Protein 3TPM (pdb70)

Structure (mmCIF, N/CA/C/O backbone):
data_3TPM
#
_entry.id   3TPM
#
_cell.length_a   78.658
_cell.length_b   90.116
_cell.length_c   98.853
_cell.angle_alpha   90.000
_cell.angle_beta   90.000
_cell.angle_gamma   90.000
#
_symmetry.space_group_name_H-M   'P 21 21 21'
#
loop_
_entity.id
_entity.type
_entity.pdbx_description
1 polymer 'Importin subunit alpha-2'
2 polymer MAL
3 water water
#
loop_
_atom_site.group_PDB
_atom_site.id
_atom_site.type_symbol
_atom_site.label_atom_id
_atom_site.label_alt_id
_atom_site.label_comp_id
_atom_site.label_asym_id
_atom_site.label_entity_id
_atom_site.label_seq_id
_atom_site.pdbx_PDB_ins_code
_atom_site.Cartn_x
_atom_site.Cartn_y
_atom_site.Cartn_z
_atom_site.occupancy
_atom_site.B_iso_or_equiv
_atom_site.auth_seq_id
_atom_site.auth_comp_id
_atom_site.auth_asym_id
_atom_site.auth_atom_id
_atom_site.pdbx_PDB_model_num
ATOM 1 N N . ASN A 1 1 ? 3.405 60.166 -12.147 1.00 70.03 75 ASN A N 1
ATOM 2 C CA . ASN A 1 1 ? 3.695 61.540 -11.727 1.00 65.32 75 ASN A CA 1
ATOM 3 C C . ASN A 1 1 ? 2.430 62.388 -11.744 1.00 60.77 75 ASN A C 1
ATOM 4 O O . ASN A 1 1 ? 2.387 63.373 -11.063 1.00 64.65 75 ASN A O 1
ATOM 9 N N . TRP A 1 2 ? 1.385 62.003 -12.483 1.00 53.69 76 TRP A N 1
ATOM 10 C CA . TRP A 1 2 ? 0.174 62.846 -12.568 1.00 49.90 76 TRP A CA 1
ATOM 11 C C . TRP A 1 2 ? -0.596 62.710 -11.300 1.00 51.82 76 TRP A C 1
ATOM 12 O O . TRP A 1 2 ? -0.530 61.661 -10.657 1.00 48.93 76 TRP A O 1
ATOM 23 N N . SER A 1 3 ? -1.375 63.724 -10.939 1.00 50.84 77 SER A N 1
ATOM 24 C CA . SER A 1 3 ? -2.341 63.564 -9.846 1.00 50.76 77 SER A CA 1
ATOM 25 C C . SER A 1 3 ? -3.574 62.738 -10.355 1.00 48.93 77 SER A C 1
ATOM 26 O O . SER A 1 3 ? -3.843 62.649 -11.546 1.00 47.06 77 SER A O 1
ATOM 29 N N . VAL A 1 4 ? -4.360 62.178 -9.441 1.00 51.01 78 VAL A N 1
ATOM 30 C CA . VAL A 1 4 ? -5.528 61.370 -9.797 1.00 43.73 78 VAL A CA 1
ATOM 31 C C . VAL A 1 4 ? -6.568 62.252 -10.495 1.00 41.88 78 VAL A C 1
ATOM 32 O O . VAL A 1 4 ? -7.259 61.834 -11.429 1.00 40.74 78 VAL A O 1
ATOM 36 N N . GLU A 1 5 ? -6.707 63.474 -10.015 1.00 45.28 79 GLU A N 1
ATOM 37 C CA . GLU A 1 5 ? -7.588 64.413 -10.649 1.00 46.82 79 GLU A CA 1
ATOM 38 C C . GLU A 1 5 ? -7.247 64.670 -12.115 1.00 46.10 79 GLU A C 1
ATOM 39 O O . GLU A 1 5 ? -8.116 64.734 -12.969 1.00 46.23 79 GLU A O 1
ATOM 45 N N . ASP A 1 6 ? -5.974 64.754 -12.449 1.00 46.41 80 ASP A N 1
ATOM 46 C CA . ASP A 1 6 ? -5.630 64.945 -13.847 1.00 42.69 80 ASP A CA 1
ATOM 47 C C . ASP A 1 6 ? -5.910 63.728 -14.686 1.00 42.63 80 ASP A C 1
ATOM 48 O O . ASP A 1 6 ? -6.364 63.830 -15.842 1.00 41.29 80 ASP A O 1
ATOM 53 N N . ILE A 1 7 ? -5.657 62.555 -14.109 1.00 42.06 81 ILE A N 1
ATOM 54 C CA . ILE A 1 7 ? -5.904 61.293 -14.804 1.00 37.19 81 ILE A CA 1
ATOM 55 C C . ILE A 1 7 ? -7.397 61.206 -15.052 1.00 37.63 81 ILE A C 1
ATOM 56 O O . ILE A 1 7 ? -7.793 60.795 -16.122 1.00 35.38 81 ILE A O 1
ATOM 61 N N . VAL A 1 8 ? -8.223 61.615 -14.073 1.00 38.13 82 VAL A N 1
ATOM 62 C CA . VAL A 1 8 ? -9.691 61.619 -14.277 1.00 39.61 82 VAL A CA 1
ATOM 63 C C . VAL A 1 8 ? -10.121 62.568 -15.417 1.00 42.43 82 VAL A C 1
ATOM 64 O O . VAL A 1 8 ? -10.940 62.199 -16.292 1.00 40.76 82 VAL A O 1
ATOM 68 N N . LYS A 1 9 ? -9.604 63.801 -15.390 1.00 40.62 83 LYS A N 1
ATOM 69 C CA . LYS A 1 9 ? -9.793 64.785 -16.500 1.00 42.09 83 LYS A CA 1
ATOM 70 C C . LYS A 1 9 ? -9.450 64.181 -17.863 1.00 36.42 83 LYS A C 1
ATOM 71 O O . LYS A 1 9 ? -10.253 64.211 -18.754 1.00 40.23 83 LYS A O 1
ATOM 77 N N . GLY A 1 10 ? -8.263 63.603 -17.993 1.00 35.17 84 GLY A N 1
ATOM 78 C CA . GLY A 1 10 ? -7.836 62.882 -19.197 1.00 37.50 84 GLY A CA 1
ATOM 79 C C . GLY A 1 10 ? -8.769 61.748 -19.626 1.00 40.63 84 GLY A C 1
ATOM 80 O O . GLY A 1 10 ? -9.180 61.660 -20.802 1.00 36.81 84 GLY A O 1
ATOM 81 N N . ILE A 1 11 ? -9.141 60.899 -18.676 1.00 38.37 85 ILE A N 1
ATOM 82 C CA . ILE A 1 11 ? -9.953 59.726 -18.994 1.00 39.58 85 ILE A CA 1
ATOM 83 C C . ILE A 1 11 ? -11.385 60.123 -19.389 1.00 41.57 85 ILE A C 1
ATOM 84 O O . ILE A 1 11 ? -12.004 59.483 -20.233 1.00 42.81 85 ILE A O 1
ATOM 89 N N . ASN A 1 12 ? -11.902 61.207 -18.817 1.00 41.92 86 ASN A N 1
ATOM 90 C CA . ASN A 1 12 ? -13.248 61.612 -19.148 1.00 44.62 86 ASN A CA 1
ATOM 91 C C . ASN A 1 12 ? -13.265 62.525 -20.337 1.00 45.52 86 ASN A C 1
ATOM 92 O O . ASN A 1 12 ? -14.307 63.010 -20.688 1.00 48.40 86 ASN A O 1
ATOM 97 N N . SER A 1 13 ? -12.103 62.839 -20.912 1.00 40.43 87 SER A N 1
ATOM 98 C CA . SER A 1 13 ? -12.104 63.701 -22.054 1.00 39.96 87 SER A CA 1
ATOM 99 C C . SER A 1 13 ? -12.750 62.947 -23.208 1.00 42.36 87 SER A C 1
ATOM 100 O O . SER A 1 13 ? -12.868 61.707 -23.247 1.00 39.88 87 SER A O 1
ATOM 103 N N . ASN A 1 14 ? -13.132 63.623 -24.239 1.00 43.63 88 ASN A N 1
ATOM 104 C CA . ASN A 1 14 ? -13.704 62.697 -25.196 1.00 52.57 88 ASN A CA 1
ATOM 105 C C . ASN A 1 14 ? -12.677 62.145 -26.230 1.00 43.92 88 ASN A C 1
ATOM 106 O O . ASN A 1 14 ? -13.020 61.924 -27.360 1.00 45.83 88 ASN A O 1
ATOM 111 N N . ASN A 1 15 ? -11.436 61.909 -25.841 1.00 38.03 89 ASN A N 1
ATOM 112 C CA . ASN A 1 15 ? -10.384 61.939 -26.885 1.00 35.68 89 ASN A CA 1
ATOM 113 C C . ASN A 1 15 ? -9.543 60.750 -26.598 1.00 32.50 89 ASN A C 1
ATOM 114 O O . ASN A 1 15 ? -8.877 60.642 -25.555 1.00 33.65 89 ASN A O 1
ATOM 119 N N . LEU A 1 16 ? -9.583 59.805 -27.514 1.00 35.15 90 LEU A N 1
ATOM 120 C CA . LEU A 1 16 ? -8.971 58.516 -27.243 1.00 37.17 90 LEU A CA 1
ATOM 121 C C . LEU A 1 16 ? -7.490 58.637 -26.900 1.00 36.50 90 LEU A C 1
ATOM 122 O O . LEU A 1 16 ? -6.987 57.985 -25.953 1.00 33.40 90 LEU A O 1
ATOM 127 N N . GLU A 1 17 ? -6.798 59.543 -27.585 1.00 34.13 91 GLU A N 1
ATOM 128 C CA . GLU A 1 17 ? -5.362 59.709 -27.326 1.00 34.33 91 GLU A CA 1
ATOM 129 C C . GLU A 1 17 ? -5.185 60.392 -25.983 1.00 31.16 91 GLU A C 1
ATOM 130 O O . GLU A 1 17 ? -4.286 60.054 -25.252 1.00 32.20 91 GLU A O 1
ATOM 136 N N . SER A 1 18 ? -5.978 61.431 -25.666 1.00 30.19 92 SER A N 1
ATOM 137 C CA . SER A 1 18 ? -5.932 61.968 -24.281 1.00 31.03 92 SER A CA 1
ATOM 138 C C . SER A 1 18 ? -6.252 60.833 -23.220 1.00 32.61 92 SER A C 1
ATOM 139 O O . SER A 1 18 ? -5.644 60.809 -22.156 1.00 31.91 92 SER A O 1
ATOM 142 N N . GLN A 1 19 ? -7.235 59.973 -23.501 1.00 31.81 93 GLN A N 1
ATOM 143 C CA . GLN A 1 19 ? -7.578 58.866 -22.602 1.00 34.08 93 GLN A CA 1
ATOM 144 C C . GLN A 1 19 ? -6.399 57.891 -22.493 1.00 35.95 93 GLN A C 1
ATOM 145 O O . GLN A 1 19 ? -6.069 57.409 -21.390 1.00 32.32 93 GLN A O 1
ATOM 151 N N . LEU A 1 20 ? -5.729 57.668 -23.621 1.00 32.68 94 LEU A N 1
ATOM 152 C CA . LEU A 1 20 ? -4.540 56.837 -23.608 1.00 34.30 94 LEU A CA 1
ATOM 153 C C . LEU A 1 20 ? -3.442 57.396 -22.705 1.00 35.98 94 LEU A C 1
ATOM 154 O O . LEU A 1 20 ? -2.914 56.634 -21.839 1.00 37.34 94 LEU A O 1
ATOM 159 N N . GLN A 1 21 ? -3.059 58.662 -22.871 1.00 34.51 95 GLN A N 1
ATOM 160 C CA . GLN A 1 21 ? -1.999 59.196 -21.948 1.00 36.86 95 GLN A CA 1
ATOM 161 C C . GLN A 1 21 ? -2.377 59.181 -20.532 1.00 34.46 95 GLN A C 1
ATOM 162 O O . GLN A 1 21 ? -1.499 59.049 -19.683 1.00 35.68 95 GLN A O 1
ATOM 168 N N . ALA A 1 22 ? -3.650 59.485 -20.260 1.00 32.48 96 ALA A N 1
ATOM 169 C CA . ALA A 1 22 ? -4.101 59.473 -18.880 1.00 32.59 96 ALA A CA 1
ATOM 170 C C . ALA A 1 22 ? -4.077 58.013 -18.295 1.00 32.48 96 ALA A C 1
ATOM 171 O O . ALA A 1 22 ? -3.768 57.829 -17.123 1.00 34.89 96 ALA A O 1
ATOM 173 N N . THR A 1 23 ? -4.411 57.019 -19.110 1.00 33.77 97 THR A N 1
ATOM 174 C CA . THR A 1 23 ? -4.422 55.624 -18.688 1.00 34.83 97 THR A CA 1
ATOM 175 C C . THR A 1 23 ? -2.966 55.149 -18.442 1.00 35.50 97 THR A C 1
ATOM 176 O O . THR A 1 23 ? -2.633 54.555 -17.395 1.00 38.36 97 THR A O 1
ATOM 180 N N . GLN A 1 24 ? -2.066 55.534 -19.330 1.00 32.76 98 GLN A N 1
ATOM 181 C CA . GLN A 1 24 ? -0.697 55.278 -19.089 1.00 34.53 98 GLN A CA 1
ATOM 182 C C . GLN A 1 24 ? -0.213 55.905 -17.803 1.00 37.15 98 GLN A C 1
ATOM 183 O O . GLN A 1 24 ? 0.618 55.288 -17.102 1.00 36.28 98 GLN A O 1
ATOM 189 N N . ALA A 1 25 ? -0.608 57.162 -17.565 1.00 34.88 99 ALA A N 1
ATOM 190 C CA . ALA A 1 25 ? -0.222 57.807 -16.355 1.00 38.89 99 ALA A CA 1
ATOM 191 C C . ALA A 1 25 ? -0.795 57.094 -15.099 1.00 37.70 99 ALA A C 1
ATOM 192 O O . ALA A 1 25 ? -0.132 57.075 -14.028 1.00 36.67 99 ALA A O 1
ATOM 194 N N . ALA A 1 26 ? -2.012 56.569 -15.212 1.00 34.41 100 ALA A N 1
ATOM 195 C CA . ALA A 1 26 ? -2.548 55.747 -14.108 1.00 35.57 100 ALA A CA 1
ATOM 196 C C . ALA A 1 26 ? -1.694 54.484 -13.894 1.00 35.13 100 ALA A C 1
ATOM 197 O O . ALA A 1 26 ? -1.389 54.126 -12.750 1.00 37.41 100 ALA A O 1
ATOM 199 N N . ARG A 1 27 ? -1.252 53.878 -15.004 1.00 33.16 101 ARG A N 1
ATOM 200 C CA . ARG A 1 27 ? -0.463 52.691 -14.959 1.00 35.41 101 ARG A CA 1
ATOM 201 C C . ARG A 1 27 ? 0.818 52.979 -14.195 1.00 37.62 101 ARG A C 1
ATOM 202 O O . ARG A 1 27 ? 1.277 52.176 -13.372 1.00 39.01 101 ARG A O 1
ATOM 210 N N . LYS A 1 28 ? 1.423 54.125 -14.472 1.00 41.73 102 LYS A N 1
ATOM 211 C CA . LYS A 1 28 ? 2.692 54.449 -13.805 1.00 42.03 102 LYS A CA 1
ATOM 212 C C . LYS A 1 28 ? 2.492 54.694 -12.359 1.00 40.28 102 LYS A C 1
ATOM 213 O O . LYS A 1 28 ? 3.308 54.246 -11.556 1.00 44.71 102 LYS A O 1
ATOM 219 N N . LEU A 1 29 ? 1.457 55.456 -12.004 1.00 38.86 103 LEU A N 1
ATOM 220 C CA . LEU A 1 29 ? 1.118 55.618 -10.555 1.00 44.01 103 LEU A CA 1
ATOM 221 C C . LEU A 1 29 ? 0.983 54.279 -9.792 1.00 45.55 103 LEU A C 1
ATOM 222 O O . LEU A 1 29 ? 1.479 54.117 -8.627 1.00 43.98 103 LEU A O 1
ATOM 227 N N . LEU A 1 30 ? 0.265 53.344 -10.455 1.00 41.44 104 LEU A N 1
ATOM 228 C CA . LEU A 1 30 ? -0.123 52.055 -9.848 1.00 44.38 104 LEU A CA 1
ATOM 229 C C . LEU A 1 30 ? 1.054 51.097 -9.916 1.00 46.95 104 LEU A C 1
ATOM 230 O O . LEU A 1 30 ? 1.049 50.088 -9.279 1.00 45.79 104 LEU A O 1
ATOM 235 N N . SER A 1 31 ? 2.055 51.428 -10.731 1.00 48.14 105 SER A N 1
ATOM 236 C CA . SER A 1 31 ? 3.302 50.653 -10.836 1.00 51.32 105 SER A CA 1
ATOM 237 C C . SER A 1 31 ? 4.471 50.949 -9.884 1.00 59.61 105 SER A C 1
ATOM 238 O O . SER A 1 31 ? 5.601 50.489 -10.148 1.00 56.88 105 SER A O 1
ATOM 241 N N . ARG A 1 32 ? 4.224 51.696 -8.806 1.00 66.76 106 ARG A N 1
ATOM 242 C CA . ARG A 1 32 ? 5.275 52.075 -7.844 1.00 76.03 106 ARG A CA 1
ATOM 243 C C . ARG A 1 32 ? 5.113 51.315 -6.467 1.00 83.96 106 ARG A C 1
ATOM 244 O O . ARG A 1 32 ? 3.991 50.979 -6.058 1.00 78.67 106 ARG A O 1
ATOM 252 N N . GLU A 1 33 ? 6.217 51.026 -5.773 1.00 91.18 107 GLU A N 1
ATOM 253 C CA . GLU A 1 33 ? 6.193 50.068 -4.630 1.00 99.25 107 GLU A CA 1
ATOM 254 C C . GLU A 1 33 ? 5.456 50.635 -3.448 1.00 99.53 107 GLU A C 1
ATOM 255 O O . GLU A 1 33 ? 4.547 49.998 -2.904 1.00 95.01 107 GLU A O 1
ATOM 261 N N . LYS A 1 34 ? 5.882 51.838 -3.064 1.00 89.16 108 LYS A N 1
ATOM 262 C CA . LYS A 1 34 ? 5.407 52.482 -1.862 1.00 90.09 108 LYS A CA 1
ATOM 263 C C . LYS A 1 34 ? 3.987 52.997 -2.080 1.00 86.55 108 LYS A C 1
ATOM 264 O O . LYS A 1 34 ? 3.766 54.059 -2.693 1.00 86.54 108 LYS A O 1
ATOM 270 N N . GLN A 1 35 ? 3.058 52.168 -1.576 1.00 86.67 109 GLN A N 1
ATOM 271 C CA . GLN A 1 35 ? 1.590 52.282 -1.656 1.00 77.38 109 GLN A CA 1
ATOM 272 C C . GLN A 1 35 ? 1.107 53.067 -2.814 1.00 66.06 109 GLN A C 1
ATOM 273 O O . GLN A 1 35 ? 0.793 54.268 -2.707 1.00 67.64 109 GLN A O 1
ATOM 279 N N . PRO A 1 36 ? 1.039 52.384 -3.937 1.00 59.54 110 PRO A N 1
ATOM 280 C CA . PRO A 1 36 ? 0.281 52.913 -5.054 1.00 53.37 110 PRO A CA 1
ATOM 281 C C . PRO A 1 36 ? -1.118 53.290 -4.532 1.00 52.10 110 PRO A C 1
ATOM 282 O O . PRO A 1 36 ? -1.694 52.557 -3.737 1.00 54.87 110 PRO A O 1
ATOM 286 N N . PRO A 1 37 ? -1.684 54.411 -4.989 1.00 52.71 111 PRO A N 1
ATOM 287 C CA . PRO A 1 37 ? -2.970 54.844 -4.445 1.00 51.05 111 PRO A CA 1
ATOM 288 C C . PRO A 1 37 ? -4.163 54.126 -5.116 1.00 50.02 111 PRO A C 1
ATOM 289 O O . PRO A 1 37 ? -5.068 54.768 -5.711 1.00 47.81 111 PRO A O 1
ATOM 293 N N . ILE A 1 38 ? -4.198 52.811 -4.957 1.00 45.45 112 ILE A N 1
ATOM 294 C CA . ILE A 1 38 ? -5.312 52.014 -5.461 1.00 42.88 112 ILE A CA 1
ATOM 295 C C . ILE A 1 38 ? -6.705 52.518 -5.020 1.00 43.51 112 ILE A C 1
ATOM 296 O O . ILE A 1 38 ? -7.607 52.654 -5.852 1.00 40.79 112 ILE A O 1
ATOM 301 N N . ASP A 1 39 ? -6.890 52.797 -3.732 1.00 46.29 113 ASP A N 1
ATOM 302 C CA . ASP A 1 39 ? -8.213 53.179 -3.255 1.00 46.74 113 ASP A CA 1
ATOM 303 C C . ASP A 1 39 ? -8.631 54.507 -3.867 1.00 47.09 113 ASP A C 1
ATOM 304 O O . ASP A 1 39 ? -9.770 54.670 -4.298 1.00 46.91 113 ASP A O 1
ATOM 309 N N . ASN A 1 40 ? -7.696 55.440 -3.928 1.00 45.00 114 ASN A N 1
ATOM 310 C CA . ASN A 1 40 ? -7.951 56.711 -4.676 1.00 48.36 114 ASN A CA 1
ATOM 311 C C . ASN A 1 40 ? -8.473 56.531 -6.145 1.00 45.10 114 ASN A C 1
ATOM 312 O O . ASN A 1 40 ? -9.501 57.131 -6.539 1.00 47.10 114 ASN A O 1
ATOM 317 N N . ILE A 1 41 ? -7.808 55.651 -6.893 1.00 40.48 115 ILE A N 1
ATOM 318 C CA . ILE A 1 41 ? -8.197 55.257 -8.235 1.00 38.04 115 ILE A CA 1
ATOM 319 C C . ILE A 1 41 ? -9.588 54.666 -8.315 1.00 37.17 115 ILE A C 1
ATOM 320 O O . ILE A 1 41 ? -10.375 55.024 -9.208 1.00 36.32 115 ILE A O 1
ATOM 325 N N . ILE A 1 42 ? -9.869 53.716 -7.410 1.00 36.04 116 ILE A N 1
ATOM 326 C CA . ILE A 1 42 ? -11.135 53.038 -7.353 1.00 34.17 116 ILE A CA 1
ATOM 327 C C . ILE A 1 42 ? -12.168 54.075 -7.030 1.00 39.41 116 ILE A C 1
ATOM 328 O O . ILE A 1 42 ? -13.235 54.136 -7.703 1.00 38.06 116 ILE A O 1
ATOM 333 N N . ARG A 1 43 ? -11.849 54.933 -6.055 1.00 40.49 117 ARG A N 1
ATOM 334 C CA . ARG A 1 43 ? -12.840 55.914 -5.611 1.00 48.49 117 ARG A CA 1
ATOM 335 C C . ARG A 1 43 ? -13.153 56.992 -6.670 1.00 50.58 117 ARG A C 1
ATOM 336 O O . ARG A 1 43 ? -14.247 57.506 -6.694 1.00 48.77 117 ARG A O 1
ATOM 344 N N . ALA A 1 44 ? -12.212 57.284 -7.572 1.00 45.60 118 ALA A N 1
ATOM 345 C CA . ALA A 1 44 ? -12.506 58.231 -8.663 1.00 44.41 118 ALA A CA 1
ATOM 346 C C . ALA A 1 44 ? -13.394 57.572 -9.728 1.00 42.86 118 ALA A C 1
ATOM 347 O O . ALA A 1 44 ? -13.674 58.191 -10.712 1.00 46.63 118 ALA A O 1
ATOM 349 N N . GLY A 1 45 ? -13.778 56.311 -9.576 1.00 36.65 119 GLY A N 1
ATOM 350 C CA . GLY A 1 45 ? -14.680 55.711 -10.544 1.00 37.53 119 GLY A CA 1
ATOM 351 C C . GLY A 1 45 ? -13.907 55.213 -11.789 1.00 37.91 119 GLY A C 1
ATOM 352 O O . GLY A 1 45 ? -14.494 54.993 -12.827 1.00 39.50 119 GLY A O 1
ATOM 353 N N . LEU A 1 46 ? -12.604 54.997 -11.709 1.00 38.29 120 LEU A N 1
ATOM 354 C CA . LEU A 1 46 ? -11.851 54.701 -12.959 1.00 35.28 120 LEU A CA 1
ATOM 355 C C . LEU A 1 46 ? -11.983 53.256 -13.516 1.00 42.62 120 LEU A C 1
ATOM 356 O O . LEU A 1 46 ? -11.702 52.983 -14.729 1.00 35.00 120 LEU A O 1
ATOM 361 N N . ILE A 1 47 ? -12.375 52.298 -12.652 1.00 36.05 121 ILE A N 1
ATOM 362 C CA . ILE A 1 47 ? -12.348 50.899 -13.091 1.00 34.70 121 ILE A CA 1
ATOM 363 C C . ILE A 1 47 ? -13.248 50.622 -14.309 1.00 34.65 121 ILE A C 1
ATOM 364 O O . ILE A 1 47 ? -12.802 49.984 -15.246 1.00 33.61 121 ILE A O 1
ATOM 369 N N . PRO A 1 48 ? -14.505 51.110 -14.309 1.00 36.43 122 PRO A N 1
ATOM 370 C CA . PRO A 1 48 ? -15.369 50.906 -15.486 1.00 38.48 122 PRO A CA 1
ATOM 371 C C . PRO A 1 48 ? -14.755 51.495 -16.771 1.00 36.20 122 PRO A C 1
ATOM 372 O O . PRO A 1 48 ? -14.845 50.874 -17.812 1.00 37.83 122 PRO A O 1
ATOM 376 N N . LYS A 1 49 ? -14.066 52.631 -16.714 1.00 34.42 123 LYS A N 1
ATOM 377 C CA . LYS A 1 49 ? -13.427 53.161 -17.918 1.00 32.66 123 LYS A CA 1
ATOM 378 C C . LYS A 1 49 ? -12.268 52.245 -18.337 1.00 31.13 123 LYS A C 1
ATOM 379 O O . LYS A 1 49 ? -12.141 51.876 -19.553 1.00 28.71 123 LYS A O 1
ATOM 385 N N . PHE A 1 50 ? -11.423 51.818 -17.369 1.00 30.34 124 PHE A N 1
ATOM 386 C CA . PHE A 1 50 ? -10.357 50.858 -17.753 1.00 28.96 124 PHE A CA 1
ATOM 387 C C . PHE A 1 50 ? -10.941 49.630 -18.413 1.00 31.63 124 PHE A C 1
ATOM 388 O O . PHE A 1 50 ? -10.449 49.157 -19.459 1.00 31.63 124 PHE A O 1
ATOM 396 N N . VAL A 1 51 ? -11.985 49.074 -17.798 1.00 29.76 125 VAL A N 1
ATOM 397 C CA . VAL A 1 51 ? -12.575 47.889 -18.384 1.00 28.86 125 VAL A CA 1
ATOM 398 C C . VAL A 1 51 ? -13.058 48.154 -19.806 1.00 31.09 125 VAL A C 1
ATOM 399 O O . VAL A 1 51 ? -12.804 47.294 -20.691 1.00 33.14 125 VAL A O 1
ATOM 403 N N . SER A 1 52 ? -13.708 49.305 -20.089 1.00 29.85 126 SER A N 1
ATOM 404 C CA . SER A 1 52 ? -14.179 49.472 -21.466 1.00 34.09 126 SER A CA 1
ATOM 405 C C . SER A 1 52 ? -12.951 49.683 -22.399 1.00 35.10 126 SER A C 1
ATOM 406 O O . SER A 1 52 ? -12.941 49.243 -23.538 1.00 38.05 126 SER A O 1
ATOM 409 N N . PHE A 1 53 ? -11.860 50.193 -21.885 1.00 34.02 127 PHE A N 1
ATOM 410 C CA . PHE A 1 53 ? -10.650 50.295 -22.743 1.00 34.35 127 PHE A CA 1
ATOM 411 C C . PHE A 1 53 ? -10.032 48.954 -23.158 1.00 34.83 127 PHE A C 1
ATOM 412 O O . PHE A 1 53 ? -9.365 48.904 -24.182 1.00 32.85 127 PHE A O 1
ATOM 420 N N . LEU A 1 54 ? -10.234 47.907 -22.334 1.00 32.90 128 LEU A N 1
ATOM 421 C CA . LEU A 1 54 ? -9.826 46.531 -22.633 1.00 33.82 128 LEU A CA 1
ATOM 422 C C . LEU A 1 54 ? -10.381 46.073 -23.968 1.00 33.84 128 LEU A C 1
ATOM 423 O O . LEU A 1 54 ? -9.727 45.304 -24.684 1.00 36.01 128 LEU A O 1
ATOM 428 N N . GLY A 1 55 ? -11.543 46.601 -24.349 1.00 36.95 129 GLY A N 1
ATOM 429 C CA . GLY A 1 55 ? -12.191 46.211 -25.605 1.00 39.24 129 GLY A CA 1
ATOM 430 C C . GLY A 1 55 ? -11.848 47.069 -26.794 1.00 43.92 129 GLY A C 1
ATOM 431 O O . GLY A 1 55 ? -12.435 46.910 -27.836 1.00 45.23 129 GLY A O 1
ATOM 432 N N . LYS A 1 56 ? -10.864 47.946 -26.686 1.00 40.65 130 LYS A N 1
ATOM 433 C CA . LYS A 1 56 ? -10.566 48.851 -27.822 1.00 40.28 130 LYS A CA 1
ATOM 434 C C . LYS A 1 56 ? -9.553 48.267 -28.772 1.00 41.87 130 LYS A C 1
ATOM 435 O O . LYS A 1 56 ? -8.399 48.610 -28.731 1.00 41.16 130 LYS A O 1
ATOM 441 N N . THR A 1 57 ? -10.017 47.413 -29.664 1.00 46.36 131 THR A N 1
ATOM 442 C CA . THR A 1 57 ? -9.137 46.606 -30.518 1.00 53.76 131 THR A CA 1
ATOM 443 C C . THR A 1 57 ? -8.313 47.445 -31.448 1.00 54.74 131 THR A C 1
ATOM 444 O O . THR A 1 57 ? -7.208 47.044 -31.833 1.00 48.11 131 THR A O 1
ATOM 448 N N . ASP A 1 58 ? -8.860 48.622 -31.768 1.00 54.86 132 ASP A N 1
ATOM 449 C CA . ASP A 1 58 ? -8.211 49.574 -32.605 1.00 56.91 132 ASP A CA 1
ATOM 450 C C . ASP A 1 58 ? -7.146 50.359 -31.908 1.00 55.67 132 ASP A C 1
ATOM 451 O O . ASP A 1 58 ? -6.431 51.093 -32.580 1.00 52.27 132 ASP A O 1
ATOM 456 N N . CYS A 1 59 ? -7.043 50.256 -30.584 1.00 46.45 133 CYS A N 1
ATOM 457 C CA . CYS A 1 59 ? -6.012 51.031 -29.903 1.00 43.33 133 CYS A CA 1
ATOM 458 C C . CYS A 1 59 ? -5.348 50.055 -28.914 1.00 43.93 133 CYS A C 1
ATOM 459 O O . CYS A 1 59 ? -5.617 50.107 -27.683 1.00 37.82 133 CYS A O 1
ATOM 462 N N . SER A 1 60 ? -4.517 49.172 -29.475 1.00 41.15 134 SER A N 1
ATOM 463 C CA . SER A 1 60 ? -3.831 48.182 -28.682 1.00 40.07 134 SER A CA 1
ATOM 464 C C . SER A 1 60 ? -3.026 48.849 -27.531 1.00 36.71 134 SER A C 1
ATOM 465 O O . SER A 1 60 ? -3.017 48.323 -26.424 1.00 40.55 134 SER A O 1
ATOM 468 N N . PRO A 1 61 ? -2.402 50.040 -27.748 1.00 37.96 135 PRO A N 1
ATOM 469 C CA . PRO A 1 61 ? -1.745 50.571 -26.520 1.00 37.60 135 PRO A CA 1
ATOM 470 C C . PRO A 1 61 ? -2.710 50.864 -25.286 1.00 37.88 135 PRO A C 1
ATOM 471 O O . PRO A 1 61 ? -2.343 50.659 -24.129 1.00 35.54 135 PRO A O 1
ATOM 475 N N . ILE A 1 62 ? -3.913 51.364 -25.519 1.00 34.51 136 ILE A N 1
ATOM 476 C CA . ILE A 1 62 ? -4.775 51.603 -24.387 1.00 34.41 136 ILE A CA 1
ATOM 477 C C . ILE A 1 62 ? -5.302 50.250 -23.806 1.00 34.88 136 ILE A C 1
ATOM 478 O O . ILE A 1 62 ? -5.622 50.185 -22.610 1.00 33.40 136 ILE A O 1
ATOM 483 N N . GLN A 1 63 ? -5.389 49.180 -24.633 1.00 33.77 137 GLN A N 1
ATOM 484 C CA . GLN A 1 63 ? -5.706 47.838 -24.098 1.00 33.17 137 GLN A CA 1
ATOM 485 C C . GLN A 1 63 ? -4.613 47.406 -23.112 1.00 33.18 137 GLN A C 1
ATOM 486 O O . GLN A 1 63 ? -4.928 46.917 -22.006 1.00 32.14 137 GLN A O 1
ATOM 492 N N . PHE A 1 64 ? -3.363 47.627 -23.504 1.00 34.05 138 PHE A N 1
ATOM 493 C CA . PHE A 1 64 ? -2.213 47.187 -22.708 1.00 34.66 138 PHE A CA 1
ATOM 494 C C . PHE A 1 64 ? -2.169 47.999 -21.430 1.00 33.92 138 PHE A C 1
ATOM 495 O O . PHE A 1 64 ? -2.041 47.443 -20.364 1.00 36.66 138 PHE A O 1
ATOM 503 N N . GLU A 1 65 ? -2.288 49.331 -21.548 1.00 35.68 139 GLU A N 1
ATOM 504 C CA . GLU A 1 65 ? -2.124 50.214 -20.351 1.00 34.35 139 GLU A CA 1
ATOM 505 C C . GLU A 1 65 ? -3.251 49.969 -19.324 1.00 32.21 139 GLU A C 1
ATOM 506 O O . GLU A 1 65 ? -3.033 49.948 -18.066 1.00 32.57 139 GLU A O 1
ATOM 512 N N . SER A 1 66 ? -4.452 49.748 -19.842 1.00 29.94 140 SER A N 1
ATOM 513 C CA . SER A 1 66 ? -5.521 49.492 -18.939 1.00 31.23 140 SER A CA 1
ATOM 514 C C . SER A 1 66 ? -5.442 48.104 -18.346 1.00 30.90 140 SER A C 1
ATOM 515 O O . SER A 1 66 ? -5.790 47.968 -17.174 1.00 30.52 140 SER A O 1
ATOM 518 N N . ALA A 1 67 ? -5.018 47.094 -19.127 1.00 26.48 141 ALA A N 1
ATOM 519 C CA . ALA A 1 67 ? -4.770 45.729 -18.598 1.00 30.47 141 ALA A CA 1
ATOM 520 C C . ALA A 1 67 ? -3.799 45.766 -17.415 1.00 30.83 141 ALA A C 1
ATOM 521 O O . ALA A 1 67 ? -3.981 45.125 -16.353 1.00 30.68 141 ALA A O 1
ATOM 523 N N . TRP A 1 68 ? -2.737 46.517 -17.587 1.00 31.23 142 TRP A N 1
ATOM 524 C CA . TRP A 1 68 ? -1.734 46.641 -16.536 1.00 31.91 142 TRP A CA 1
ATOM 525 C C . TRP A 1 68 ? -2.259 47.389 -15.335 1.00 30.95 142 TRP A C 1
ATOM 526 O O . TRP A 1 68 ? -2.074 46.970 -14.163 1.00 32.94 142 TRP A O 1
ATOM 537 N N . ALA A 1 69 ? -2.964 48.489 -15.603 1.00 31.44 143 ALA A N 1
ATOM 538 C CA . ALA A 1 69 ? -3.504 49.273 -14.517 1.00 31.27 143 ALA A CA 1
ATOM 539 C C . ALA A 1 69 ? -4.422 48.327 -13.714 1.00 34.07 143 ALA A C 1
ATOM 540 O O . ALA A 1 69 ? -4.356 48.292 -12.462 1.00 29.59 143 ALA A O 1
ATOM 542 N N . LEU A 1 70 ? -5.285 47.581 -14.399 1.00 30.15 144 LEU A N 1
ATOM 543 C CA . LEU A 1 70 ? -6.238 46.748 -13.657 1.00 31.44 144 LEU A CA 1
ATOM 544 C C . LEU A 1 70 ? -5.572 45.564 -12.969 1.00 33.13 144 LEU A C 1
ATOM 545 O O . LEU A 1 70 ? -6.027 45.141 -11.932 1.00 29.81 144 LEU A O 1
ATOM 550 N N . THR A 1 71 ? -4.520 45.014 -13.573 1.00 28.68 145 THR A N 1
ATOM 551 C CA . THR A 1 71 ? -3.705 43.961 -12.974 1.00 29.18 145 THR A CA 1
ATOM 552 C C . THR A 1 71 ? -3.284 44.411 -11.622 1.00 29.21 145 THR A C 1
ATOM 553 O O . THR A 1 71 ? -3.440 43.636 -10.613 1.00 33.23 145 THR A O 1
ATOM 557 N N . ASN A 1 72 ? -2.793 45.645 -11.531 1.00 29.97 146 ASN A N 1
ATOM 558 C CA . ASN A 1 72 ? -2.263 46.107 -10.277 1.00 31.73 146 ASN A CA 1
ATOM 559 C C . ASN A 1 72 ? -3.332 46.397 -9.254 1.00 34.80 146 ASN A C 1
ATOM 560 O O . ASN A 1 72 ? -3.132 46.116 -8.072 1.00 36.20 146 ASN A O 1
ATOM 565 N N . ILE A 1 73 ? -4.473 46.895 -9.693 1.00 31.62 147 ILE A N 1
ATOM 566 C CA . ILE A 1 73 ? -5.603 47.064 -8.762 1.00 34.86 147 ILE A CA 1
ATOM 567 C C . ILE A 1 73 ? -6.021 45.670 -8.204 1.00 29.47 147 ILE A C 1
ATOM 568 O O . ILE A 1 73 ? -6.163 45.506 -7.000 1.00 32.59 147 ILE A O 1
ATOM 573 N N . ALA A 1 74 ? -6.099 44.679 -9.091 1.00 29.64 148 ALA A N 1
ATOM 574 C CA . ALA A 1 74 ? -6.550 43.322 -8.744 1.00 28.81 148 ALA A CA 1
ATOM 575 C C . ALA A 1 74 ? -5.507 42.595 -7.873 1.00 27.77 148 ALA A C 1
ATOM 576 O O . ALA A 1 74 ? -5.841 41.644 -7.209 1.00 32.34 148 ALA A O 1
ATOM 578 N N . SER A 1 75 ? -4.260 43.090 -7.833 1.00 29.83 149 SER A N 1
ATOM 579 C CA . SER A 1 75 ? -3.224 42.547 -6.972 1.00 30.53 149 SER A CA 1
ATOM 580 C C . SER A 1 75 ? -3.367 42.951 -5.513 1.00 34.64 149 SER A C 1
ATOM 581 O O . SER A 1 75 ? -2.553 42.530 -4.717 1.00 34.98 149 SER A O 1
ATOM 584 N N . GLY A 1 76 ? -4.349 43.799 -5.165 1.00 35.15 150 GLY A N 1
ATOM 585 C CA . GLY A 1 76 ? -4.402 44.395 -3.824 1.00 34.12 150 GLY A CA 1
ATOM 586 C C . GLY A 1 76 ? -5.215 43.527 -2.870 1.00 35.65 150 GLY A C 1
ATOM 587 O O . GLY A 1 76 ? -5.211 42.287 -3.002 1.00 36.53 150 GLY A O 1
ATOM 588 N N . THR A 1 77 ? -5.984 44.172 -1.980 1.00 37.84 151 THR A N 1
ATOM 589 C CA . THR A 1 77 ? -6.803 43.466 -0.999 1.00 37.56 151 THR A CA 1
ATOM 590 C C . THR A 1 77 ? -7.986 42.822 -1.745 1.00 35.55 151 THR A C 1
ATOM 591 O O . THR A 1 77 ? -8.251 43.116 -2.932 1.00 36.84 151 THR A O 1
ATOM 595 N N . SER A 1 78 ? -8.669 41.917 -1.080 1.00 34.37 152 SER A N 1
ATOM 596 C CA . SER A 1 78 ? -9.872 41.311 -1.602 1.00 34.65 152 SER A CA 1
ATOM 597 C C . SER A 1 78 ? -10.879 42.295 -2.082 1.00 34.43 152 SER A C 1
ATOM 598 O O . SER A 1 78 ? -11.494 42.053 -3.081 1.00 33.98 152 SER A O 1
ATOM 601 N N . GLU A 1 79 ? -11.093 43.357 -1.321 1.00 32.91 153 GLU A N 1
ATOM 602 C CA . GLU A 1 79 ? -12.026 44.374 -1.715 1.00 37.54 153 GLU A CA 1
ATOM 603 C C . GLU A 1 79 ? -11.558 45.042 -3.061 1.00 35.12 153 GLU A C 1
ATOM 604 O O . GLU A 1 79 ? -12.369 45.445 -3.911 1.00 32.98 153 GLU A O 1
ATOM 610 N N . GLN A 1 80 ? -10.249 45.171 -3.236 1.00 35.08 154 GLN A N 1
ATOM 611 C CA . GLN A 1 80 ? -9.735 45.813 -4.426 1.00 31.93 154 GLN A CA 1
ATOM 612 C C . GLN A 1 80 ? -9.889 44.860 -5.603 1.00 32.05 154 GLN A C 1
ATOM 613 O O . GLN A 1 80 ? -10.302 45.313 -6.686 1.00 30.67 154 GLN A O 1
ATOM 619 N N . THR A 1 81 ? -9.605 43.558 -5.420 1.00 32.03 155 THR A N 1
ATOM 620 C CA . THR A 1 81 ? -9.857 42.579 -6.521 1.00 29.96 155 THR A CA 1
ATOM 621 C C . THR A 1 81 ? -11.372 42.572 -6.829 1.00 32.95 155 THR A C 1
ATOM 622 O O . THR A 1 81 ? -11.747 42.555 -7.977 1.00 29.06 155 THR A O 1
ATOM 626 N N . LYS A 1 82 ? -12.229 42.648 -5.785 1.00 28.52 156 LYS A N 1
ATOM 627 C CA . LYS A 1 82 ? -13.656 42.591 -6.042 1.00 29.38 156 LYS A CA 1
ATOM 628 C C . LYS A 1 82 ? -14.110 43.795 -6.885 1.00 30.15 156 LYS A C 1
ATOM 629 O O . LYS A 1 82 ? -14.966 43.676 -7.819 1.00 30.15 156 LYS A O 1
ATOM 635 N N . ALA A 1 83 ? -13.501 44.967 -6.637 1.00 28.37 157 ALA A N 1
ATOM 636 C CA . ALA A 1 83 ? -13.880 46.173 -7.421 1.00 30.86 157 ALA A CA 1
ATOM 637 C C . ALA A 1 83 ? -13.556 45.904 -8.934 1.00 32.17 157 ALA A C 1
ATOM 638 O O . ALA A 1 83 ? -14.349 46.256 -9.803 1.00 32.53 157 ALA A O 1
ATOM 640 N N . VAL A 1 84 ? -12.447 45.214 -9.235 1.00 29.89 158 VAL A N 1
ATOM 641 C CA . VAL A 1 84 ? -12.116 44.874 -10.633 1.00 27.04 158 VAL A CA 1
ATOM 642 C C . VAL A 1 84 ? -13.120 43.878 -11.251 1.00 29.67 158 VAL A C 1
ATOM 643 O O . VAL A 1 84 ? -13.628 44.078 -12.375 1.00 29.11 158 VAL A O 1
ATOM 647 N N . VAL A 1 85 ? -13.466 42.832 -10.487 1.00 27.65 159 VAL A N 1
ATOM 648 C CA . VAL A 1 85 ? -14.431 41.829 -10.981 1.00 29.46 159 VAL A CA 1
ATOM 649 C C . VAL A 1 85 ? -15.784 42.565 -11.134 1.00 30.14 159 VAL A C 1
ATOM 650 O O . VAL A 1 85 ? -16.508 42.329 -12.069 1.00 29.75 159 VAL A O 1
ATOM 654 N N . ASP A 1 86 ? -16.127 43.413 -10.170 1.00 29.68 160 ASP A N 1
ATOM 655 C CA . ASP A 1 86 ? -17.438 44.042 -10.196 1.00 33.25 160 ASP A CA 1
ATOM 656 C C . ASP A 1 86 ? -17.540 44.965 -11.408 1.00 36.02 160 ASP A C 1
ATOM 657 O O . ASP A 1 86 ? -18.648 45.15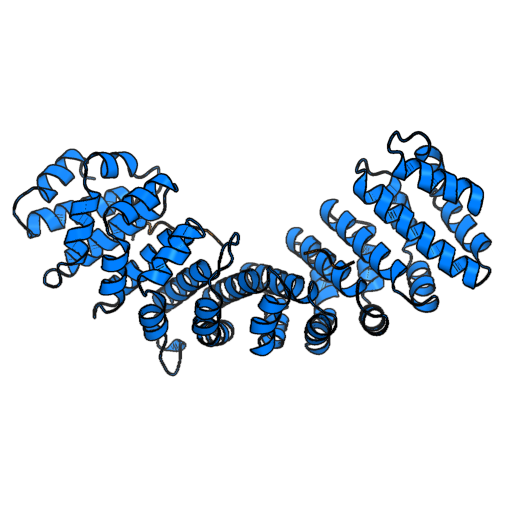3 -11.843 1.00 35.57 160 ASP A O 1
ATOM 662 N N . GLY A 1 87 ? -16.409 45.505 -11.920 1.00 33.32 161 GLY A N 1
ATOM 663 C CA . GLY A 1 87 ? -16.403 46.360 -13.108 1.00 34.85 161 GLY A CA 1
ATOM 664 C C . GLY A 1 87 ? -16.576 45.552 -14.374 1.00 35.51 161 GLY A C 1
ATOM 665 O O . GLY A 1 87 ? -16.551 46.128 -15.442 1.00 35.93 161 GLY A O 1
ATOM 666 N N . GLY A 1 88 ? -16.680 44.210 -14.302 1.00 29.24 162 GLY A N 1
ATOM 667 C CA . GLY A 1 88 ? -16.849 43.469 -15.589 1.00 31.80 162 GLY A CA 1
ATOM 668 C C . GLY A 1 88 ? -15.550 42.959 -16.191 1.00 27.62 162 GLY A C 1
ATOM 669 O O . GLY A 1 88 ? -15.537 42.427 -17.307 1.00 30.55 162 GLY A O 1
ATOM 670 N N . ALA A 1 89 ? -14.462 43.068 -15.439 1.00 27.60 163 ALA A N 1
ATOM 671 C CA . ALA A 1 89 ? -13.131 42.752 -15.994 1.00 27.27 163 ALA A CA 1
ATOM 672 C C . ALA A 1 89 ? -12.970 41.321 -16.465 1.00 28.36 163 ALA A C 1
ATOM 673 O O . ALA A 1 89 ? -12.143 41.043 -17.383 1.00 28.38 163 ALA A O 1
ATOM 675 N N . ILE A 1 90 ? -13.701 40.357 -15.857 1.00 26.62 164 ILE A N 1
ATOM 676 C CA . ILE A 1 90 ? -13.303 38.964 -16.125 1.00 27.12 164 ILE A CA 1
ATOM 677 C C . ILE A 1 90 ? -13.552 38.600 -17.639 1.00 28.63 164 ILE A C 1
ATOM 678 O O . ILE A 1 90 ? -12.656 38.061 -18.294 1.00 30.18 164 ILE A O 1
ATOM 683 N N . PRO A 1 91 ? -14.784 38.818 -18.184 1.00 28.15 165 PRO A N 1
ATOM 684 C CA . PRO A 1 91 ? -14.886 38.381 -19.609 1.00 28.02 165 PRO A CA 1
ATOM 685 C C . PRO A 1 91 ? -13.991 39.253 -20.512 1.00 30.68 165 PRO A C 1
ATOM 686 O O . PRO A 1 91 ? -13.529 38.792 -21.588 1.00 31.01 165 PRO A O 1
ATOM 690 N N . ALA A 1 92 ? -13.732 40.494 -20.097 1.00 30.49 166 ALA A N 1
ATOM 691 C CA . ALA A 1 92 ? -12.928 41.406 -20.945 1.00 30.67 166 ALA A CA 1
ATOM 692 C C . ALA A 1 92 ? -11.481 40.888 -21.028 1.00 30.41 166 ALA A C 1
ATOM 693 O O . ALA A 1 92 ? -10.879 40.837 -22.110 1.00 32.30 166 ALA A O 1
ATOM 695 N N . PHE A 1 93 ? -10.945 40.425 -19.923 1.00 28.49 167 PHE A N 1
ATOM 696 C CA . PHE A 1 93 ? -9.584 39.860 -19.962 1.00 30.04 167 PHE A CA 1
ATOM 697 C C . PHE A 1 93 ? -9.545 38.530 -20.703 1.00 30.16 167 PHE A C 1
ATOM 698 O O . PHE A 1 93 ? -8.559 38.218 -21.366 1.00 30.90 167 PHE A O 1
ATOM 706 N N . ILE A 1 94 ? -10.576 37.698 -20.516 1.00 30.27 168 ILE A N 1
ATOM 707 C CA . ILE A 1 94 ? -10.624 36.411 -21.235 1.00 29.23 168 ILE A CA 1
ATOM 708 C C . ILE A 1 94 ? -10.633 36.682 -22.739 1.00 30.85 168 ILE A C 1
ATOM 709 O O . ILE A 1 94 ? -9.913 35.969 -23.494 1.00 30.30 168 ILE A O 1
ATOM 714 N N . SER A 1 95 ? -11.350 37.702 -23.205 1.00 32.62 169 SER A N 1
ATOM 715 C CA . SER A 1 95 ? -11.299 38.049 -24.675 1.00 30.41 169 SER A CA 1
ATOM 716 C C . SER A 1 95 ? -9.916 38.542 -25.088 1.00 31.94 169 SER A C 1
ATOM 717 O O . SER A 1 95 ? -9.482 38.273 -26.186 1.00 34.22 169 SER A O 1
ATOM 720 N N . LEU A 1 96 ? -9.192 39.224 -24.212 1.00 32.02 170 LEU A N 1
ATOM 721 C CA . LEU A 1 96 ? -7.817 39.625 -24.546 1.00 32.02 170 LEU A CA 1
ATOM 722 C C . LEU A 1 96 ? -6.841 38.452 -24.612 1.00 36.74 170 LEU A C 1
ATOM 723 O O . LEU A 1 96 ? -5.748 38.585 -25.139 1.00 36.21 170 LEU A O 1
ATOM 728 N N . LEU A 1 97 ? -7.222 37.288 -24.092 1.00 33.67 171 LEU A N 1
ATOM 729 C CA . LEU A 1 97 ? -6.318 36.189 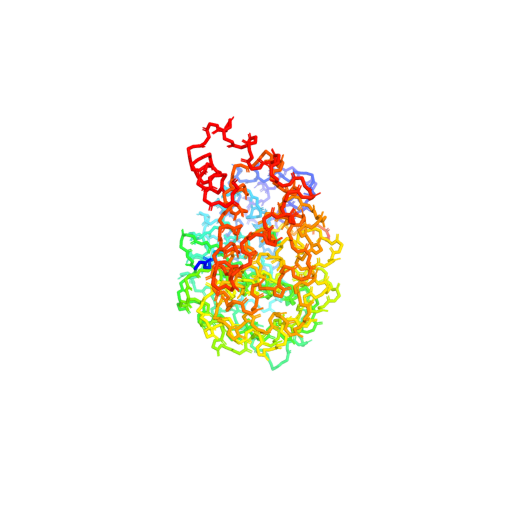-24.214 1.00 34.20 171 LEU A CA 1
ATOM 730 C C . LEU A 1 97 ? -6.006 35.860 -25.669 1.00 42.26 171 LEU A C 1
ATOM 731 O O . LEU A 1 97 ? -4.901 35.387 -25.957 1.00 42.61 171 LEU A O 1
ATOM 736 N N . ALA A 1 98 ? -6.946 36.138 -26.582 1.00 44.81 172 ALA A N 1
ATOM 737 C CA . ALA A 1 98 ? -6.740 35.863 -28.022 1.00 48.16 172 ALA A CA 1
ATOM 738 C C . ALA A 1 98 ? -6.098 37.029 -28.791 1.00 46.93 172 ALA A C 1
ATOM 739 O O . ALA A 1 98 ? -6.018 37.020 -29.992 1.00 47.36 172 ALA A O 1
ATOM 741 N N . SER A 1 99 ? -5.641 38.035 -28.094 1.00 39.35 173 SER A N 1
ATOM 742 C CA . SER A 1 99 ? -4.981 39.138 -28.738 1.00 38.58 173 SER A CA 1
ATOM 743 C C . SER A 1 99 ? -3.722 38.717 -29.524 1.00 43.20 173 SER A C 1
ATOM 744 O O . SER A 1 99 ? -2.941 37.852 -29.079 1.00 40.02 173 SER A O 1
ATOM 747 N N . PRO A 1 100 ? -3.538 39.316 -30.714 1.00 42.93 174 PRO A N 1
ATOM 748 C CA . PRO A 1 100 ? -2.356 38.962 -31.495 1.00 43.45 174 PRO A CA 1
ATOM 749 C C . PRO A 1 100 ? -1.114 39.568 -30.893 1.00 45.51 174 PRO A C 1
ATOM 750 O O . PRO A 1 100 ? -0.040 39.347 -31.426 1.00 47.77 174 PRO A O 1
ATOM 754 N N . HIS A 1 101 ? -1.255 40.397 -29.862 1.00 40.48 175 HIS A N 1
ATOM 755 C CA . HIS A 1 101 ? -0.119 41.119 -29.326 1.00 43.75 175 HIS A CA 1
ATOM 756 C C . HIS A 1 101 ? 0.293 40.354 -28.118 1.00 46.11 175 HIS A C 1
ATOM 757 O O . HIS A 1 101 ? -0.453 40.305 -27.132 1.00 38.08 175 HIS A O 1
ATOM 764 N N . ALA A 1 102 ? 1.476 39.735 -28.164 1.00 41.95 176 ALA A N 1
ATOM 765 C CA . ALA A 1 102 ? 1.848 38.847 -27.048 1.00 40.99 176 ALA A CA 1
ATOM 766 C C . ALA A 1 102 ? 1.882 39.630 -25.688 1.00 37.54 176 ALA A C 1
ATOM 767 O O . ALA A 1 102 ? 1.491 39.104 -24.680 1.00 39.27 176 ALA A O 1
ATOM 769 N N . HIS A 1 103 ? 2.390 40.870 -25.647 1.00 36.00 177 HIS A N 1
ATOM 770 C CA . HIS A 1 103 ? 2.443 41.544 -24.374 1.00 39.91 177 HIS A CA 1
ATOM 771 C C . HIS A 1 103 ? 1.092 41.827 -23.755 1.00 38.70 177 HIS A C 1
ATOM 772 O O . HIS A 1 103 ? 1.014 41.959 -22.533 1.00 36.12 177 HIS A O 1
ATOM 779 N N . ILE A 1 104 ? 0.038 41.920 -24.572 1.00 34.69 178 ILE A N 1
ATOM 780 C CA . ILE A 1 104 ? -1.330 42.188 -24.116 1.00 35.26 178 ILE A CA 1
ATOM 781 C C . ILE A 1 104 ? -1.991 40.895 -23.634 1.00 37.97 178 ILE A C 1
ATOM 782 O O . ILE A 1 104 ? -2.597 40.863 -22.558 1.00 31.53 178 ILE A O 1
ATOM 787 N N . SER A 1 105 ? -1.859 39.778 -24.373 1.00 35.65 179 SER A N 1
ATOM 788 C CA . SER A 1 105 ? -2.464 38.572 -23.861 1.00 35.16 179 SER A CA 1
ATOM 789 C C . SER A 1 105 ? -1.729 38.152 -22.574 1.00 34.29 179 SER A C 1
ATOM 790 O O . SER A 1 105 ? -2.368 37.658 -21.644 1.00 32.47 179 SER A O 1
ATOM 793 N N . GLU A 1 106 ? -0.415 38.348 -22.506 1.00 34.06 180 GLU A N 1
ATOM 794 C CA . GLU A 1 106 ? 0.312 38.012 -21.256 1.00 32.92 180 GLU A CA 1
ATOM 795 C C . GLU A 1 106 ? -0.264 38.864 -20.104 1.00 33.12 180 GLU A C 1
ATOM 796 O O . GLU A 1 106 ? -0.453 38.401 -18.933 1.00 32.35 180 GLU A O 1
ATOM 802 N N . GLN A 1 107 ? -0.514 40.138 -20.363 1.00 34.07 181 GLN A N 1
ATOM 803 C CA . GLN A 1 107 ? -1.050 41.016 -19.248 1.00 31.43 181 GLN A CA 1
ATOM 804 C C . GLN A 1 107 ? -2.449 40.500 -18.774 1.00 28.54 181 GLN A C 1
ATOM 805 O O . GLN A 1 107 ? -2.754 40.464 -17.614 1.00 28.99 181 GLN A O 1
ATOM 811 N N . ALA A 1 108 ? -3.248 39.979 -19.695 1.00 28.66 182 ALA A N 1
ATOM 812 C CA . ALA A 1 108 ? -4.550 39.418 -19.427 1.00 28.56 182 ALA A CA 1
ATOM 813 C C . ALA A 1 108 ? -4.397 38.111 -18.617 1.00 28.89 182 ALA A C 1
ATOM 814 O O . ALA A 1 108 ? -5.137 37.885 -17.625 1.00 28.36 182 ALA A O 1
ATOM 816 N N . VAL A 1 109 ? -3.435 37.252 -19.004 1.00 28.20 183 VAL A N 1
ATOM 817 C CA . VAL A 1 109 ? -3.090 36.051 -18.177 1.00 26.74 183 VAL A CA 1
ATOM 818 C C . VAL A 1 109 ? -2.803 36.473 -16.749 1.00 29.12 183 VAL A C 1
ATOM 819 O O . VAL A 1 109 ? -3.287 35.830 -15.782 1.00 27.77 183 VAL A O 1
ATOM 823 N N . TRP A 1 110 ? -1.933 37.476 -16.593 1.00 26.21 184 TRP A N 1
ATOM 824 C CA . TRP A 1 110 ? -1.500 37.902 -15.281 1.00 27.81 184 TRP A CA 1
ATOM 825 C C . TRP A 1 110 ? -2.668 38.405 -14.429 1.00 28.31 184 TRP A C 1
ATOM 826 O O . TRP A 1 110 ? -2.840 38.021 -13.253 1.00 31.44 184 TRP A O 1
ATOM 837 N N . ALA A 1 111 ? -3.485 39.283 -15.014 1.00 26.82 185 ALA A N 1
ATOM 838 C CA . ALA A 1 111 ? -4.633 39.832 -14.319 1.00 30.33 185 ALA A CA 1
ATOM 839 C C . ALA A 1 111 ? -5.585 38.718 -13.852 1.00 28.89 185 ALA A C 1
ATOM 840 O O . ALA A 1 111 ? -6.086 38.762 -12.723 1.00 27.45 185 ALA A O 1
ATOM 842 N N . LEU A 1 112 ? -5.822 37.731 -14.710 1.00 26.72 186 LEU A N 1
ATOM 843 C CA . LEU A 1 112 ? -6.719 36.596 -14.362 1.00 27.12 186 LEU A CA 1
ATOM 844 C C . LEU A 1 112 ? -6.113 35.699 -13.229 1.00 24.90 186 LEU A C 1
ATOM 845 O O . LEU A 1 112 ? -6.847 35.196 -12.372 1.00 27.02 186 LEU A O 1
ATOM 850 N N . GLY A 1 113 ? -4.783 35.604 -13.204 1.00 24.20 187 GLY A N 1
ATOM 851 C CA . GLY A 1 113 ? -4.111 34.898 -12.136 1.00 29.27 187 GLY A CA 1
ATOM 852 C C . GLY A 1 113 ? -4.357 35.657 -10.795 1.00 30.44 187 GLY A C 1
ATOM 853 O O . GLY A 1 113 ? -4.572 34.982 -9.731 1.00 28.70 187 GLY A O 1
ATOM 854 N N . ASN A 1 114 ? -4.301 37.012 -10.798 1.00 30.19 188 ASN A N 1
ATOM 855 C CA . ASN A 1 114 ? -4.617 37.836 -9.551 1.00 28.32 188 ASN A CA 1
ATOM 856 C C . ASN A 1 114 ? -6.082 37.621 -9.096 1.00 32.52 188 ASN A C 1
ATOM 857 O O . ASN A 1 114 ? -6.336 37.445 -7.915 1.00 30.59 188 ASN A O 1
ATOM 862 N N . ILE A 1 115 ? -7.026 37.653 -10.031 1.00 26.01 189 ILE A N 1
ATOM 863 C CA . ILE A 1 115 ? -8.439 37.498 -9.687 1.00 28.17 189 ILE A CA 1
ATOM 864 C C . ILE A 1 115 ? -8.699 36.065 -9.134 1.00 30.40 189 ILE A C 1
ATOM 865 O O . ILE A 1 115 ? -9.266 35.909 -8.062 1.00 31.02 189 ILE A O 1
ATOM 870 N N . ALA A 1 116 ? -8.204 35.034 -9.838 1.00 28.80 190 ALA A N 1
ATOM 871 C CA . ALA A 1 116 ? -8.343 33.619 -9.395 1.00 28.58 190 ALA A CA 1
ATOM 872 C C . ALA A 1 116 ? -7.678 33.400 -8.077 1.00 30.54 190 ALA A C 1
ATOM 873 O O . ALA A 1 116 ? -8.198 32.670 -7.168 1.00 31.98 190 ALA A O 1
ATOM 875 N N . GLY A 1 117 ? -6.561 34.096 -7.893 1.00 31.78 191 GLY A N 1
ATOM 876 C CA . GLY A 1 117 ? -5.777 34.023 -6.633 1.00 32.39 191 GLY A CA 1
ATOM 877 C C . GLY A 1 117 ? -6.477 34.589 -5.396 1.00 37.54 191 GLY A C 1
ATOM 878 O O . GLY A 1 117 ? -6.098 34.343 -4.242 1.00 37.11 191 GLY A O 1
ATOM 879 N N . ASP A 1 118 ? -7.526 35.357 -5.593 1.00 32.17 192 ASP A N 1
ATOM 880 C CA . ASP A 1 118 ? -8.142 35.924 -4.404 1.00 31.02 192 ASP A CA 1
ATOM 881 C C . ASP A 1 118 ? -8.850 34.789 -3.617 1.00 33.70 192 ASP A C 1
ATOM 882 O O . ASP A 1 118 ? -9.001 34.890 -2.439 1.00 30.28 192 ASP A O 1
ATOM 887 N N . GLY A 1 119 ? -9.310 33.704 -4.218 1.00 28.73 193 GLY A N 1
ATOM 888 C CA . GLY A 1 119 ? -10.057 32.768 -3.367 1.00 29.02 193 GLY A CA 1
ATOM 889 C C . GLY A 1 119 ? -10.874 31.861 -4.275 1.00 32.34 193 GLY A C 1
ATOM 890 O O . GLY A 1 119 ? -10.937 32.067 -5.528 1.00 28.03 193 GLY A O 1
ATOM 891 N N . SER A 1 120 ? -11.479 30.868 -3.663 1.00 29.18 194 SER A N 1
ATOM 892 C CA . SER A 1 120 ? -12.330 29.870 -4.358 1.00 31.12 194 SER A CA 1
ATOM 893 C C . SER A 1 120 ? -13.438 30.419 -5.253 1.00 27.97 194 SER A C 1
ATOM 894 O O . SER A 1 120 ? -13.652 29.883 -6.327 1.00 29.03 194 SER A O 1
ATOM 897 N N . ALA A 1 121 ? -14.197 31.416 -4.767 1.00 26.64 195 ALA A N 1
ATOM 898 C CA . ALA A 1 121 ? -15.330 31.926 -5.504 1.00 29.05 195 ALA A CA 1
ATOM 899 C C . ALA A 1 121 ? -14.877 32.627 -6.775 1.00 29.31 195 ALA A C 1
ATOM 900 O O . ALA A 1 121 ? -15.432 32.393 -7.851 1.00 28.00 195 ALA A O 1
ATOM 902 N N . PHE A 1 122 ? -13.842 33.470 -6.677 1.00 27.27 196 PHE A N 1
ATOM 903 C CA . PHE A 1 122 ? -13.401 34.165 -7.903 1.00 26.32 196 PHE A CA 1
ATOM 904 C C . PHE A 1 122 ? -12.682 33.177 -8.825 1.00 25.59 196 PHE A C 1
ATOM 905 O O . PHE A 1 122 ? -12.755 33.337 -10.044 1.00 26.01 196 PHE A O 1
ATOM 913 N N . ARG A 1 123 ? -11.922 32.204 -8.252 1.00 25.13 197 ARG A N 1
ATOM 914 C CA . ARG A 1 123 ? -11.256 31.207 -9.109 1.00 25.28 197 ARG A CA 1
ATOM 915 C C . ARG A 1 123 ? -12.360 30.487 -9.982 1.00 28.10 197 ARG A C 1
ATOM 916 O O . ARG A 1 123 ? -12.213 30.263 -11.174 1.00 27.13 197 ARG A O 1
ATOM 924 N N . ASP A 1 124 ? -13.456 30.066 -9.323 1.00 26.55 198 ASP A N 1
ATOM 925 C CA . ASP A 1 124 ? -14.568 29.314 -9.956 1.00 25.66 198 ASP A CA 1
ATOM 926 C C . ASP A 1 124 ? -15.341 30.232 -10.863 1.00 27.53 198 ASP A C 1
ATOM 927 O O . ASP A 1 124 ? -15.776 29.789 -11.895 1.00 30.85 198 ASP A O 1
ATOM 932 N N . LEU A 1 125 ? -15.379 31.530 -10.587 1.00 27.62 199 LEU A N 1
ATOM 933 C CA . LEU A 1 125 ? -16.060 32.459 -11.505 1.00 27.00 199 LEU A CA 1
ATOM 934 C C . LEU A 1 125 ? -15.229 32.695 -12.774 1.00 25.75 199 LEU A C 1
ATOM 935 O O . LEU A 1 125 ? -15.769 32.751 -13.886 1.00 27.87 199 LEU A O 1
ATOM 940 N N . VAL A 1 126 ? -13.923 32.715 -12.609 1.00 27.15 200 VAL A N 1
ATOM 941 C CA . VAL A 1 126 ? -12.982 32.805 -13.816 1.00 27.71 200 VAL A CA 1
ATOM 942 C C . VAL A 1 126 ? -13.167 31.581 -14.721 1.00 27.92 200 VAL A C 1
ATOM 943 O O . VAL A 1 126 ? -13.196 31.701 -15.944 1.00 27.53 200 VAL A O 1
ATOM 947 N N . ILE A 1 127 ? -13.284 30.433 -14.089 1.00 26.29 201 ILE A N 1
ATOM 948 C CA . ILE A 1 127 ? -13.461 29.180 -14.738 1.00 27.33 201 ILE A CA 1
ATOM 949 C C . ILE A 1 127 ? -14.840 29.164 -15.445 1.00 30.24 201 ILE A C 1
ATOM 950 O O . ILE A 1 127 ? -14.923 28.746 -16.620 1.00 28.11 201 ILE A O 1
ATOM 955 N N . LYS A 1 128 ? -15.910 29.638 -14.782 1.00 26.47 202 LYS A N 1
ATOM 956 C CA . LYS A 1 128 ? -17.245 29.617 -15.424 1.00 27.96 202 LYS A CA 1
ATOM 957 C C . LYS A 1 128 ? -17.350 30.562 -16.642 1.00 30.39 202 LYS A C 1
ATOM 958 O O . LYS A 1 128 ? -18.203 30.324 -17.566 1.00 31.71 202 LYS A O 1
ATOM 964 N N . HIS A 1 129 ? -16.566 31.635 -16.636 1.00 26.98 203 HIS A N 1
ATOM 965 C CA . HIS A 1 129 ? -16.469 32.569 -17.803 1.00 30.82 203 HIS A CA 1
ATOM 966 C C . HIS A 1 129 ? -15.640 31.986 -18.958 1.00 34.68 203 HIS A C 1
ATOM 967 O O . HIS A 1 129 ? -15.520 32.612 -19.995 1.00 32.74 203 HIS A O 1
ATOM 974 N N . GLY A 1 130 ? -15.080 30.809 -18.787 1.00 29.36 204 GLY A N 1
ATOM 975 C CA . GLY A 1 130 ? -14.460 30.073 -19.908 1.00 33.15 204 GLY A CA 1
ATOM 976 C C . GLY A 1 130 ? -12.983 30.418 -20.011 1.00 32.41 204 GLY A C 1
ATOM 977 O O . GLY A 1 130 ? -12.469 30.407 -21.098 1.00 34.59 204 GLY A O 1
ATOM 978 N N . ALA A 1 131 ? -12.270 30.718 -18.918 1.00 27.08 205 ALA A N 1
ATOM 979 C CA . ALA A 1 131 ? -10.852 31.068 -19.073 1.00 29.30 205 ALA A CA 1
ATOM 980 C C . ALA A 1 131 ? -9.966 29.879 -19.466 1.00 30.81 205 ALA A C 1
ATOM 981 O O . ALA A 1 131 ? -8.953 30.086 -20.073 1.00 29.75 205 ALA A O 1
ATOM 983 N N . ILE A 1 132 ? -10.321 28.652 -19.069 1.00 28.66 206 ILE A N 1
ATOM 984 C CA . ILE A 1 132 ? -9.351 27.546 -19.177 1.00 30.34 206 ILE A CA 1
ATOM 985 C C . ILE A 1 132 ? -8.971 27.230 -20.631 1.00 32.41 206 ILE A C 1
ATOM 986 O O . ILE A 1 132 ? -7.785 27.067 -20.978 1.00 32.06 206 ILE A O 1
ATOM 991 N N . ASP A 1 133 ? -9.951 27.131 -21.512 1.00 35.35 207 ASP A N 1
ATOM 992 C CA . ASP A 1 133 ? -9.646 26.768 -22.927 1.00 35.79 207 ASP A CA 1
ATOM 993 C C . ASP A 1 133 ? -8.678 27.739 -23.649 1.00 37.01 207 ASP A C 1
ATOM 994 O O . ASP A 1 133 ? -7.673 27.282 -24.245 1.00 35.46 207 ASP A O 1
ATOM 999 N N . PRO A 1 134 ? -8.967 29.078 -23.607 1.00 33.21 208 PRO A N 1
ATOM 1000 C CA . PRO A 1 134 ? -8.005 29.976 -24.273 1.00 31.38 208 PRO A CA 1
ATOM 1001 C C . PRO A 1 134 ? -6.664 30.058 -23.509 1.00 32.93 208 PRO A C 1
ATOM 1002 O O . PRO A 1 134 ? -5.619 30.288 -24.120 1.00 34.11 208 PRO A O 1
ATOM 1006 N N . LEU A 1 135 ? -6.651 29.790 -22.195 1.00 34.70 209 LEU A N 1
ATOM 1007 C CA . LEU A 1 135 ? -5.326 29.720 -21.505 1.00 31.80 209 LEU A CA 1
ATOM 1008 C C . LEU A 1 135 ? -4.524 28.523 -21.996 1.00 31.79 209 LEU A C 1
ATOM 1009 O O . LEU A 1 135 ? -3.339 28.646 -22.306 1.00 32.51 209 LEU A O 1
ATOM 1014 N N . LEU A 1 136 ? -5.153 27.352 -22.052 1.00 29.85 210 LEU A N 1
ATOM 1015 C CA . LEU A 1 136 ? -4.444 26.173 -22.450 1.00 32.58 210 LEU A CA 1
ATOM 1016 C C . LEU A 1 136 ? -4.035 26.285 -23.918 1.00 36.53 210 LEU A C 1
ATOM 1017 O O . LEU A 1 136 ? -3.032 25.726 -24.323 1.00 38.28 210 LEU A O 1
ATOM 1022 N N . ALA A 1 137 ? -4.825 26.984 -24.729 1.00 37.18 211 ALA A N 1
ATOM 1023 C CA . ALA A 1 137 ? -4.488 27.172 -26.171 1.00 35.34 211 ALA A CA 1
ATOM 1024 C C . ALA A 1 137 ? -3.225 28.008 -26.326 1.00 35.00 211 ALA A C 1
ATOM 1025 O O . ALA A 1 137 ? -2.481 27.766 -27.247 1.00 35.67 211 ALA A O 1
ATOM 1027 N N . LEU A 1 138 ? -2.881 28.845 -25.359 1.00 34.23 212 LEU A N 1
ATOM 1028 C CA . LEU A 1 138 ? -1.569 29.537 -25.445 1.00 33.90 212 LEU A CA 1
ATOM 1029 C C . LEU A 1 138 ? -0.385 28.628 -25.259 1.00 38.14 212 LEU A C 1
ATOM 1030 O O . LEU A 1 138 ? 0.714 28.959 -25.715 1.00 36.84 212 LEU A O 1
ATOM 1035 N N . LEU A 1 139 ? -0.603 27.438 -24.688 1.00 36.12 213 LEU A N 1
ATOM 1036 C CA . LEU A 1 139 ? 0.504 26.508 -24.506 1.00 40.51 213 LEU A CA 1
ATOM 1037 C C . LEU A 1 139 ? 0.425 25.361 -25.480 1.00 43.66 213 LEU A C 1
ATOM 1038 O O . LEU A 1 139 ? 1.081 24.348 -25.272 1.00 46.61 213 LEU A O 1
ATOM 1043 N N . ALA A 1 140 ? -0.398 25.473 -26.523 1.00 38.66 214 ALA A N 1
ATOM 1044 C CA . ALA A 1 140 ? -0.591 24.318 -27.421 1.00 40.31 214 ALA A CA 1
ATOM 1045 C C . ALA A 1 140 ? 0.433 24.461 -28.537 1.00 39.40 214 ALA A C 1
ATOM 1046 O O . ALA A 1 140 ? 0.096 24.779 -29.659 1.00 41.62 214 ALA A O 1
ATOM 1048 N N . VAL A 1 141 ? 1.718 24.364 -28.147 1.00 40.94 215 VAL A N 1
ATOM 1049 C CA . VAL A 1 141 ? 2.842 24.317 -29.054 1.00 41.58 215 VAL A CA 1
ATOM 1050 C C . VAL A 1 141 ? 3.576 22.953 -28.929 1.00 40.11 215 VAL A C 1
ATOM 1051 O O . VAL A 1 141 ? 3.587 22.364 -27.843 1.00 37.82 215 VAL A O 1
ATOM 1055 N N . PRO A 1 142 ? 4.275 22.526 -29.985 1.00 37.38 216 PRO A N 1
ATOM 1056 C CA . PRO A 1 142 ? 4.976 21.224 -29.910 1.00 39.17 216 PRO A CA 1
ATOM 1057 C C . PRO A 1 142 ? 6.093 21.250 -28.845 1.00 36.84 216 PRO A C 1
ATOM 1058 O O . PRO A 1 142 ? 6.301 20.260 -28.152 1.00 38.53 216 PRO A O 1
ATOM 1062 N N . ASP A 1 143 ? 6.740 22.375 -28.664 1.00 34.85 217 ASP A N 1
ATOM 1063 C CA . ASP A 1 143 ? 7.815 22.468 -27.692 1.00 35.86 217 ASP A CA 1
ATOM 1064 C C . ASP A 1 143 ? 7.751 23.774 -26.895 1.00 35.74 217 ASP A C 1
ATOM 1065 O O . ASP A 1 143 ? 7.897 24.920 -27.453 1.00 33.78 217 ASP A O 1
ATOM 1070 N N . LEU A 1 144 ? 7.563 23.627 -25.581 1.00 35.02 218 LEU A N 1
ATOM 1071 C CA . LEU A 1 144 ? 7.330 24.773 -24.708 1.00 32.71 218 LEU A CA 1
ATOM 1072 C C . LEU A 1 144 ? 8.502 25.721 -24.891 1.00 38.88 218 LEU A C 1
ATOM 1073 O O . LEU A 1 144 ? 8.368 26.912 -24.586 1.00 35.36 218 LEU A O 1
ATOM 1078 N N . SER A 1 145 ? 9.668 25.209 -25.345 1.00 37.52 219 SER A N 1
ATOM 1079 C CA . SER A 1 145 ? 10.882 26.056 -25.342 1.00 41.24 219 SER A CA 1
ATOM 1080 C C . SER A 1 145 ? 10.775 27.186 -26.343 1.00 44.15 219 SER A C 1
ATOM 1081 O O . SER A 1 145 ? 11.593 28.097 -26.270 1.00 43.43 219 SER A O 1
ATOM 1084 N N . THR A 1 146 ? 9.841 27.109 -27.297 1.00 40.01 220 THR A N 1
ATOM 1085 C CA . THR A 1 146 ? 9.791 28.141 -28.290 1.00 43.30 220 THR A CA 1
ATOM 1086 C C . THR A 1 146 ? 9.024 29.352 -27.704 1.00 43.27 220 THR A C 1
ATOM 1087 O O . THR A 1 146 ? 8.971 30.413 -28.317 1.00 43.17 220 THR A O 1
ATOM 1091 N N . LEU A 1 147 ? 8.394 29.216 -26.545 1.00 38.96 221 LEU A N 1
ATOM 1092 C CA . LEU A 1 147 ? 7.665 30.369 -25.957 1.00 36.34 221 LEU A CA 1
ATOM 1093 C C . LEU A 1 147 ? 8.614 31.268 -25.159 1.00 38.17 221 LEU A C 1
ATOM 1094 O O . LEU A 1 147 ? 9.614 30.794 -24.613 1.00 37.35 221 LEU A O 1
ATOM 1099 N N . ALA A 1 148 ? 8.311 32.559 -25.065 1.00 39.62 222 ALA A N 1
ATOM 1100 C CA . ALA A 1 148 ? 9.164 33.439 -24.278 1.00 43.28 222 ALA A CA 1
ATOM 1101 C C . ALA A 1 148 ? 9.075 33.026 -22.819 1.00 42.06 222 ALA A C 1
ATOM 1102 O O . ALA A 1 148 ? 8.030 32.712 -22.295 1.00 38.50 222 ALA A O 1
ATOM 1104 N N . CYS A 1 149 ? 10.222 33.046 -22.179 1.00 41.76 223 CYS A N 1
ATOM 1105 C CA . CYS A 1 149 ? 10.379 32.570 -20.848 1.00 39.95 223 CYS A CA 1
ATOM 1106 C C . CYS A 1 149 ? 9.397 33.301 -19.857 1.00 38.03 223 CYS A C 1
ATOM 1107 O O . CYS A 1 149 ? 8.690 32.667 -19.048 1.00 34.05 223 CYS A O 1
ATOM 1110 N N . GLY A 1 150 ? 9.400 34.643 -19.883 1.00 37.36 224 GLY A N 1
ATOM 1111 C CA . GLY A 1 150 ? 8.539 35.430 -18.942 1.00 39.67 224 GLY A CA 1
ATOM 1112 C C . GLY A 1 150 ? 7.063 35.074 -19.182 1.00 36.77 224 GLY A C 1
ATOM 1113 O O . GLY A 1 150 ? 6.290 34.906 -18.227 1.00 38.30 224 GLY A O 1
ATOM 1114 N N . TYR A 1 151 ? 6.709 34.962 -20.464 1.00 36.16 225 TYR A N 1
ATOM 1115 C CA . TYR A 1 151 ? 5.346 34.642 -20.901 1.00 36.88 225 TYR A CA 1
ATOM 1116 C C . TYR A 1 151 ? 4.946 33.244 -20.339 1.00 33.85 225 TYR A C 1
ATOM 1117 O O . TYR A 1 151 ? 3.907 33.064 -19.696 1.00 30.85 225 TYR A O 1
ATOM 1126 N N . LEU A 1 152 ? 5.789 32.225 -20.568 1.00 30.16 226 LEU A N 1
ATOM 1127 C CA . LEU A 1 152 ? 5.573 30.896 -19.997 1.00 28.52 226 LEU A CA 1
ATOM 1128 C C . LEU A 1 152 ? 5.506 30.867 -18.490 1.00 29.95 226 LEU A C 1
ATOM 1129 O O . LEU A 1 152 ? 4.631 30.175 -17.902 1.00 30.68 226 LEU A O 1
ATOM 1134 N N . ARG A 1 153 ? 6.390 31.588 -17.824 1.00 29.36 227 ARG A N 1
ATOM 1135 C CA . ARG A 1 153 ? 6.243 31.624 -16.342 1.00 29.94 227 ARG A CA 1
ATOM 1136 C C . ARG A 1 153 ? 4.908 32.232 -15.861 1.00 31.24 227 ARG A C 1
ATOM 1137 O O . ARG A 1 153 ? 4.336 31.764 -14.849 1.00 31.15 227 ARG A O 1
ATOM 1145 N N . ASN A 1 154 ? 4.441 33.302 -16.520 1.00 31.50 228 ASN A N 1
ATOM 1146 C CA . ASN A 1 154 ? 3.119 33.909 -16.146 1.00 30.09 228 ASN A CA 1
ATOM 1147 C C . ASN A 1 154 ? 1.972 32.989 -16.342 1.00 30.97 228 ASN A C 1
ATOM 1148 O O . ASN A 1 154 ? 1.125 32.845 -15.423 1.00 28.90 228 ASN A O 1
ATOM 1153 N N . LEU A 1 155 ? 1.924 32.292 -17.495 1.00 29.79 229 LEU A N 1
ATOM 1154 C CA . LEU A 1 155 ? 0.918 31.270 -17.726 1.00 29.60 229 LEU A CA 1
ATOM 1155 C C . LEU A 1 155 ? 0.929 30.192 -16.658 1.00 31.69 229 LEU A C 1
ATOM 1156 O O . LEU A 1 155 ? -0.152 29.744 -16.142 1.00 30.33 229 LEU A O 1
ATOM 1161 N N . THR A 1 156 ? 2.124 29.650 -16.390 1.00 30.29 230 THR A N 1
ATOM 1162 C CA . THR A 1 156 ? 2.206 28.576 -15.395 1.00 26.43 230 THR A CA 1
ATOM 1163 C C . THR A 1 156 ? 1.667 29.099 -14.066 1.00 25.86 230 THR A C 1
ATOM 1164 O O . THR A 1 156 ? 0.912 28.401 -13.372 1.00 27.07 230 THR A O 1
ATOM 1168 N N . TRP A 1 157 ? 2.025 30.329 -13.705 1.00 28.34 231 TRP A N 1
ATOM 1169 C CA . TRP A 1 157 ? 1.612 30.842 -12.400 1.00 29.59 231 TRP A CA 1
ATOM 1170 C C . TRP A 1 157 ? 0.092 31.030 -12.351 1.00 30.20 231 TRP A C 1
ATOM 1171 O O . TRP A 1 157 ? -0.570 30.662 -11.326 1.00 28.51 231 TRP A O 1
ATOM 1182 N N . THR A 1 158 ? -0.498 31.566 -13.429 1.00 25.51 232 THR A N 1
ATOM 1183 C CA . THR A 1 158 ? -1.960 31.711 -13.426 1.00 27.45 232 THR A CA 1
ATOM 1184 C C . THR A 1 158 ? -2.674 30.328 -13.403 1.00 29.71 232 THR A C 1
ATOM 1185 O O . THR A 1 158 ? -3.636 30.119 -12.634 1.00 25.38 232 THR A O 1
ATOM 1189 N N . LEU A 1 159 ? -2.183 29.363 -14.202 1.00 28.11 233 LEU A N 1
ATOM 1190 C CA . LEU A 1 159 ? -2.732 28.035 -14.065 1.00 28.09 233 LEU A CA 1
ATOM 1191 C C . LEU A 1 159 ? -2.602 27.464 -12.672 1.00 27.87 233 LEU A C 1
ATOM 1192 O O . LEU A 1 159 ? -3.512 26.745 -12.266 1.00 31.11 233 LEU A O 1
ATOM 1197 N N . SER A 1 160 ? -1.504 27.697 -11.960 1.00 26.02 234 SER A N 1
ATOM 1198 C CA . SER A 1 160 ? -1.388 27.146 -10.619 1.00 28.52 234 SER A CA 1
ATOM 1199 C C . SER A 1 160 ? -2.441 27.770 -9.706 1.00 27.48 234 SER A C 1
ATOM 1200 O O . SER A 1 160 ? -2.891 27.136 -8.746 1.00 28.85 234 SER A O 1
ATOM 1203 N N . ASN A 1 161 ? -2.768 29.063 -9.914 1.00 26.84 235 ASN A N 1
ATOM 1204 C CA . ASN A 1 161 ? -3.858 29.711 -9.089 1.00 26.38 235 ASN A CA 1
ATOM 1205 C C . ASN A 1 161 ? -5.220 29.080 -9.398 1.00 27.87 235 ASN A C 1
ATOM 1206 O O . ASN A 1 161 ? -6.073 28.995 -8.506 1.00 29.46 235 ASN A O 1
ATOM 1211 N N . LEU A 1 162 ? -5.465 28.708 -10.670 1.00 26.75 236 LEU A N 1
ATOM 1212 C CA . LEU A 1 162 ? -6.680 27.943 -10.963 1.00 30.01 236 LEU A CA 1
ATOM 1213 C C . LEU A 1 162 ? -6.775 26.539 -10.257 1.00 31.35 236 LEU A C 1
ATOM 1214 O O . LEU A 1 162 ? -7.905 26.039 -10.112 1.00 28.66 236 LEU A O 1
ATOM 1219 N N . CYS A 1 163 ? -5.635 25.916 -9.872 1.00 27.53 237 CYS A N 1
ATOM 1220 C CA . CYS A 1 163 ? -5.563 24.696 -9.023 1.00 26.52 237 CYS A CA 1
ATOM 1221 C C . CYS A 1 163 ? -5.619 24.954 -7.529 1.00 30.73 237 CYS A C 1
ATOM 1222 O O . CYS A 1 163 ? -5.734 24.003 -6.749 1.00 29.13 237 CYS A O 1
ATOM 1225 N N . ARG A 1 164 ? -5.472 26.230 -7.112 1.00 30.04 238 ARG A N 1
ATOM 1226 C CA . ARG A 1 164 ? -5.293 26.553 -5.716 1.00 27.57 238 ARG A CA 1
ATOM 1227 C C . ARG A 1 164 ? -6.613 26.732 -4.945 1.00 33.56 238 ARG A C 1
ATOM 1228 O O . ARG A 1 164 ? -7.668 26.896 -5.547 1.00 27.92 238 ARG A O 1
ATOM 1236 N N . ASN A 1 165 ? -6.531 26.610 -3.604 1.00 31.11 239 ASN A N 1
ATOM 1237 C CA . ASN A 1 165 ? -7.630 26.891 -2.703 1.00 36.60 239 ASN A CA 1
ATOM 1238 C C . ASN A 1 165 ? -8.609 25.742 -2.491 1.00 36.54 239 ASN A C 1
ATOM 1239 O O . ASN A 1 165 ? -8.735 24.833 -3.271 1.00 32.38 239 ASN A O 1
ATOM 1244 N N . LYS A 1 166 ? -9.337 25.815 -1.401 1.00 45.99 240 LYS A N 1
ATOM 1245 C CA . LYS A 1 166 ? -9.863 24.602 -0.968 1.00 48.19 240 LYS A CA 1
ATOM 1246 C C . LYS A 1 166 ? -11.240 24.563 -0.510 1.00 52.00 240 LYS A C 1
ATOM 1247 O O . LYS A 1 166 ? -11.725 23.461 -0.282 1.00 64.00 240 LYS A O 1
ATOM 1253 N N . ASN A 1 167 ? -11.943 25.629 -0.273 1.00 44.30 241 ASN A N 1
ATOM 1254 C CA . ASN A 1 167 ? -13.245 25.141 0.290 1.00 48.39 241 ASN A CA 1
ATOM 1255 C C . ASN A 1 167 ? -14.307 25.822 -0.532 1.00 46.23 241 ASN A C 1
ATOM 1256 O O . ASN A 1 167 ? -14.789 26.814 -0.106 1.00 46.97 241 ASN A O 1
ATOM 1261 N N . PRO A 1 168 ? -14.611 25.330 -1.719 1.00 40.18 242 PRO A N 1
ATOM 1262 C CA . PRO A 1 168 ? -14.287 23.975 -2.227 1.00 38.36 242 PRO A CA 1
ATOM 1263 C C . PRO A 1 168 ? -12.985 23.923 -3.028 1.00 36.26 242 PRO A C 1
ATOM 1264 O O . PRO A 1 168 ? -12.447 24.956 -3.450 1.00 34.32 242 PRO A O 1
ATOM 1268 N N . ALA A 1 169 ? -12.533 22.717 -3.320 1.00 36.25 243 ALA A N 1
ATOM 1269 C CA . ALA A 1 169 ? -11.428 22.530 -4.259 1.00 33.89 243 ALA A CA 1
ATOM 1270 C C . ALA A 1 169 ? -11.945 22.904 -5.660 1.00 32.43 243 ALA A C 1
ATOM 1271 O O . ALA A 1 169 ? -13.137 22.949 -5.884 1.00 33.51 243 ALA A O 1
ATOM 1273 N N . PRO A 1 170 ? -11.045 23.091 -6.658 1.00 33.41 244 PRO A N 1
ATOM 1274 C CA . PRO A 1 170 ? -11.500 23.407 -8.014 1.00 33.94 244 PRO A CA 1
ATOM 1275 C C . PRO A 1 170 ? -12.394 22.303 -8.567 1.00 36.45 244 PRO A C 1
ATOM 1276 O O . PRO A 1 170 ? -12.367 21.143 -8.080 1.00 36.35 244 PRO A O 1
ATOM 1280 N N . PRO A 1 171 ? -13.249 22.674 -9.536 1.00 34.14 245 PRO A N 1
ATOM 1281 C CA . PRO A 1 171 ? -14.137 21.659 -10.091 1.00 33.82 245 PRO A CA 1
ATOM 1282 C C . PRO A 1 171 ? -13.332 20.498 -10.662 1.00 33.65 245 PRO A C 1
ATOM 1283 O O . PRO A 1 171 ? -12.307 20.706 -11.394 1.00 33.60 245 PRO A O 1
ATOM 1287 N N . LEU A 1 172 ? -13.842 19.297 -10.396 1.00 34.57 246 LEU A N 1
ATOM 1288 C CA . LEU A 1 172 ? -13.228 18.082 -10.933 1.00 36.44 246 LEU A CA 1
ATOM 1289 C C . LEU A 1 172 ? -12.994 18.207 -12.418 1.00 35.24 246 LEU A C 1
ATOM 1290 O O . LEU A 1 172 ? -11.936 17.849 -12.865 1.00 34.07 246 LEU A O 1
ATOM 1295 N N . ASP A 1 173 ? -13.936 18.698 -13.226 1.00 36.57 247 ASP A N 1
ATOM 1296 C CA . ASP A 1 173 ? -13.628 18.695 -14.692 1.00 37.46 247 ASP A CA 1
ATOM 1297 C C . ASP A 1 173 ? -12.635 19.731 -15.076 1.00 34.19 247 ASP A C 1
ATOM 1298 O O . ASP A 1 173 ? -11.942 19.572 -16.069 1.00 35.89 247 ASP A O 1
ATOM 1303 N N . ALA A 1 174 ? -12.576 20.828 -14.339 1.00 29.54 248 ALA A N 1
ATOM 1304 C CA . ALA A 1 174 ? -11.528 21.806 -14.670 1.00 29.68 248 ALA A CA 1
ATOM 1305 C C . ALA A 1 174 ? -10.145 21.221 -14.339 1.00 29.69 248 ALA A C 1
ATOM 1306 O O . ALA A 1 174 ? -9.162 21.432 -15.107 1.00 32.00 248 ALA A O 1
ATOM 1308 N N . VAL A 1 175 ? -10.040 20.513 -13.205 1.00 30.95 249 VAL A N 1
ATOM 1309 C CA . VAL A 1 175 ? -8.767 19.822 -12.881 1.00 30.01 249 VAL A CA 1
ATOM 1310 C C . VAL A 1 175 ? -8.377 18.799 -13.999 1.00 33.24 249 VAL A C 1
ATOM 1311 O O . VAL A 1 175 ? -7.229 18.815 -14.468 1.00 31.91 249 VAL A O 1
ATOM 1315 N N . GLU A 1 176 ? -9.338 18.001 -14.497 1.00 31.99 250 GLU A N 1
ATOM 1316 C CA . GLU A 1 176 ? -9.012 17.078 -15.554 1.00 35.27 250 GLU A CA 1
ATOM 1317 C C . GLU A 1 176 ? -8.575 17.790 -16.790 1.00 35.92 250 GLU A C 1
ATOM 1318 O O . GLU A 1 176 ? -7.745 17.289 -17.521 1.00 37.05 250 GLU A O 1
ATOM 1324 N N . GLN A 1 177 ? -9.161 18.936 -17.089 1.00 35.22 251 GLN A N 1
ATOM 1325 C CA . GLN A 1 177 ? -8.825 19.620 -18.353 1.00 36.55 251 GLN A CA 1
ATOM 1326 C C . GLN A 1 177 ? -7.452 20.240 -18.219 1.00 34.03 251 GLN A C 1
ATOM 1327 O O . GLN A 1 177 ? -6.735 20.343 -19.180 1.00 36.14 251 GLN A O 1
ATOM 1333 N N . ILE A 1 178 ? -7.051 20.651 -17.013 1.00 29.47 252 ILE A N 1
ATOM 1334 C CA . ILE A 1 178 ? -5.775 21.372 -16.861 1.00 28.74 252 ILE A CA 1
ATOM 1335 C C . ILE A 1 178 ? -4.561 20.380 -16.735 1.00 32.98 252 ILE A C 1
ATOM 1336 O O . ILE A 1 178 ? -3.460 20.656 -17.224 1.00 30.47 252 ILE A O 1
ATOM 1341 N N . LEU A 1 179 ? -4.824 19.225 -16.127 1.00 31.50 253 LEU A N 1
ATOM 1342 C CA . LEU A 1 179 ? -3.757 18.295 -15.782 1.00 36.77 253 LEU A CA 1
ATOM 1343 C C . LEU A 1 179 ? -2.759 17.923 -16.872 1.00 37.63 253 LEU A C 1
ATOM 1344 O O . LEU A 1 179 ? -1.567 18.003 -16.594 1.00 35.54 253 LEU A O 1
ATOM 1349 N N . PRO A 1 180 ? -3.222 17.559 -18.106 1.00 37.84 254 PRO A N 1
ATOM 1350 C CA . PRO A 1 180 ? -2.185 17.183 -19.070 1.00 38.60 254 PRO A CA 1
ATOM 1351 C C . PRO A 1 180 ? -1.158 18.299 -19.375 1.00 39.82 254 PRO A C 1
ATOM 1352 O O . PRO A 1 180 ? 0.000 17.990 -19.650 1.00 36.14 254 PRO A O 1
ATOM 1356 N N . THR A 1 181 ? -1.568 19.570 -19.310 1.00 36.45 255 THR A N 1
ATOM 1357 C CA . THR A 1 181 ? -0.705 20.700 -19.689 1.00 33.55 255 THR A CA 1
ATOM 1358 C C . THR A 1 181 ? 0.189 20.871 -18.487 1.00 36.40 255 THR A C 1
ATOM 1359 O O . THR A 1 181 ? 1.385 21.045 -18.636 1.00 35.16 255 THR A O 1
ATOM 1363 N N . LEU A 1 182 ? -0.398 20.775 -17.296 1.00 32.33 256 LEU A N 1
ATOM 1364 C CA . LEU A 1 182 ? 0.409 20.770 -16.095 1.00 35.06 256 LEU A CA 1
ATOM 1365 C C . LEU A 1 182 ? 1.455 19.653 -16.070 1.00 35.76 256 LEU A C 1
ATOM 1366 O O . LEU A 1 182 ? 2.580 19.903 -15.670 1.00 34.93 256 LEU A O 1
ATOM 1371 N N . VAL A 1 183 ? 1.111 18.433 -16.449 1.00 35.24 257 VAL A N 1
ATOM 1372 C CA . VAL A 1 183 ? 2.174 17.364 -16.482 1.00 38.62 257 VAL A CA 1
ATOM 1373 C C . VAL A 1 183 ? 3.336 17.775 -17.441 1.00 36.52 257 VAL A C 1
ATOM 1374 O O . VAL A 1 183 ? 4.495 17.627 -17.125 1.00 39.25 257 VAL A O 1
ATOM 1378 N N . ARG A 1 184 ? 2.996 18.374 -18.547 1.00 31.67 258 ARG A N 1
ATOM 1379 C CA . ARG A 1 184 ? 3.972 18.837 -19.482 1.00 36.81 258 ARG A CA 1
ATOM 1380 C C . ARG A 1 184 ? 4.875 19.971 -18.930 1.00 38.49 258 ARG A C 1
ATOM 1381 O O . ARG A 1 184 ? 6.089 19.964 -19.192 1.00 36.90 258 ARG A O 1
ATOM 1389 N N . LEU A 1 185 ? 4.306 20.920 -18.165 1.00 31.55 259 LEU A N 1
ATOM 1390 C CA . LEU A 1 185 ? 5.074 22.056 -17.558 1.00 31.56 259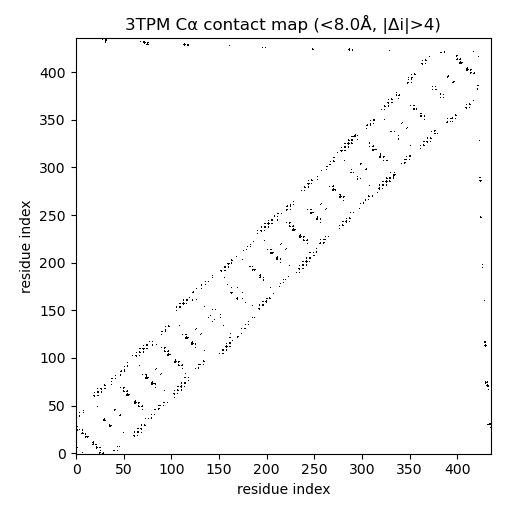 LEU A CA 1
ATOM 1391 C C . LEU A 1 185 ? 5.987 21.499 -16.465 1.00 29.99 259 LEU A C 1
ATOM 1392 O O . LEU A 1 185 ? 7.058 21.985 -16.238 1.00 32.75 259 LEU A O 1
ATOM 1397 N N . LEU A 1 186 ? 5.561 20.429 -15.796 1.00 28.98 260 LEU A N 1
ATOM 1398 C CA . LEU A 1 186 ? 6.373 19.754 -14.827 1.00 28.84 260 LEU A CA 1
ATOM 1399 C C . LEU A 1 186 ? 7.630 19.050 -15.381 1.00 30.37 260 LEU A C 1
ATOM 1400 O O . LEU A 1 186 ? 8.513 18.713 -14.573 1.00 34.69 260 LEU A O 1
ATOM 1405 N N . HIS A 1 187 ? 7.727 18.861 -16.711 1.00 29.83 261 HIS A N 1
ATOM 1406 C CA . HIS A 1 187 ? 8.912 18.359 -17.342 1.00 33.85 261 HIS A CA 1
ATOM 1407 C C . HIS A 1 187 ? 9.696 19.442 -18.010 1.00 35.39 261 HIS A C 1
ATOM 1408 O O . HIS A 1 187 ? 10.597 19.137 -18.776 1.00 34.57 261 HIS A O 1
ATOM 1415 N N . HIS A 1 188 ? 9.299 20.687 -17.833 1.00 32.19 262 HIS A N 1
ATOM 1416 C CA . HIS A 1 188 ? 9.936 21.775 -18.571 1.00 36.55 262 HIS A CA 1
ATOM 1417 C C . HIS A 1 188 ? 11.261 22.145 -17.892 1.00 39.80 262 HIS A C 1
ATOM 1418 O O . HIS A 1 188 ? 11.438 21.876 -16.722 1.00 47.68 262 HIS A O 1
ATOM 1425 N N . ASN A 1 189 ? 12.242 22.690 -18.578 1.00 39.18 263 ASN A N 1
ATOM 1426 C CA . ASN A 1 189 ? 13.512 22.935 -17.836 1.00 44.06 263 ASN A CA 1
ATOM 1427 C C . ASN A 1 189 ? 13.737 24.369 -17.316 1.00 46.85 263 ASN A C 1
ATOM 1428 O O . ASN A 1 189 ? 14.879 24.790 -17.212 1.00 64.70 263 ASN A O 1
ATOM 1433 N N . ASP A 1 190 ? 12.711 25.102 -16.937 1.00 40.01 264 ASP A N 1
ATOM 1434 C CA . ASP A 1 190 ? 12.929 26.438 -16.338 1.00 38.32 264 ASP A CA 1
ATOM 1435 C C . ASP A 1 190 ? 12.604 26.301 -14.864 1.00 33.75 264 ASP A C 1
ATOM 1436 O O . ASP A 1 190 ? 11.593 25.754 -14.517 1.00 34.32 264 ASP A O 1
ATOM 1441 N N . PRO A 1 191 ? 13.460 26.787 -13.970 1.00 35.44 265 PRO A N 1
ATOM 1442 C CA . PRO A 1 191 ? 13.254 26.535 -12.549 1.00 34.17 265 PRO A CA 1
ATOM 1443 C C . PRO A 1 191 ? 11.963 27.213 -11.999 1.00 37.05 265 PRO A C 1
ATOM 1444 O O . PRO A 1 191 ? 11.414 26.769 -10.969 1.00 33.91 265 PRO A O 1
ATOM 1448 N N . GLU A 1 192 ? 11.530 28.318 -12.591 1.00 30.37 266 GLU A N 1
ATOM 1449 C CA . GLU A 1 192 ? 10.324 28.939 -12.041 1.00 34.87 266 GLU A CA 1
ATOM 1450 C C . GLU A 1 192 ? 9.100 28.220 -12.563 1.00 31.99 266 GLU A C 1
ATOM 1451 O O . GLU A 1 192 ? 8.166 28.023 -11.818 1.00 34.01 266 GLU A O 1
ATOM 1457 N N . VAL A 1 193 ? 9.101 27.803 -13.826 1.00 31.15 267 VAL A N 1
ATOM 1458 C CA . VAL A 1 193 ? 7.998 26.938 -14.309 1.00 28.27 267 VAL A CA 1
ATOM 1459 C C . VAL A 1 193 ? 7.876 25.678 -13.448 1.00 28.56 267 VAL A C 1
ATOM 1460 O O . VAL A 1 193 ? 6.783 25.259 -13.026 1.00 30.74 267 VAL A O 1
ATOM 1464 N N . LEU A 1 194 ? 8.997 25.037 -13.203 1.00 32.75 268 LEU A N 1
ATOM 1465 C CA . LEU A 1 194 ? 9.012 23.825 -12.400 1.00 30.57 268 LEU A CA 1
ATOM 1466 C C . LEU A 1 194 ? 8.449 24.032 -10.980 1.00 27.77 268 LEU A C 1
ATOM 1467 O O . LEU A 1 194 ? 7.677 23.227 -10.491 1.00 25.99 268 LEU A O 1
ATOM 1472 N N . ALA A 1 195 ? 8.893 25.099 -10.343 1.00 27.64 269 ALA A N 1
ATOM 1473 C CA . ALA A 1 195 ? 8.460 25.392 -8.973 1.00 28.39 269 ALA A CA 1
ATOM 1474 C C . ALA A 1 195 ? 6.929 25.557 -8.957 1.00 30.38 269 ALA A C 1
ATOM 1475 O O . ALA A 1 195 ? 6.257 24.992 -8.098 1.00 29.56 269 ALA A O 1
ATOM 1477 N N . ASP A 1 196 ? 6.396 26.395 -9.869 1.00 29.39 270 ASP A N 1
ATOM 1478 C CA . ASP A 1 196 ? 4.989 26.686 -9.834 1.00 28.01 270 ASP A CA 1
ATOM 1479 C C . ASP A 1 196 ? 4.156 25.521 -10.287 1.00 29.62 270 ASP A C 1
ATOM 1480 O O . ASP A 1 196 ? 3.044 25.369 -9.765 1.00 28.79 270 ASP A O 1
ATOM 1485 N N . SER A 1 197 ? 4.610 24.754 -11.290 1.00 28.69 271 SER A N 1
ATOM 1486 C CA . SER A 1 197 ? 3.938 23.482 -11.643 1.00 27.76 271 SER A CA 1
ATOM 1487 C C . SER A 1 197 ? 3.878 22.555 -10.430 1.00 28.10 271 SER A C 1
ATOM 1488 O O . SER A 1 197 ? 2.878 21.855 -10.216 1.00 28.60 271 SER A O 1
ATOM 1491 N N . CYS A 1 198 ? 4.993 22.432 -9.685 1.00 28.44 272 CYS A N 1
ATOM 1492 C CA . CYS A 1 198 ? 4.970 21.611 -8.507 1.00 30.54 272 CYS A CA 1
ATOM 1493 C C . CYS A 1 198 ? 3.997 22.154 -7.474 1.00 29.57 272 CYS A C 1
ATOM 1494 O O . CYS A 1 198 ? 3.392 21.342 -6.805 1.00 31.64 272 CYS A O 1
ATOM 1497 N N . TRP A 1 199 ? 3.966 23.483 -7.248 1.00 26.48 273 TRP A N 1
ATOM 1498 C CA . TRP A 1 199 ? 2.955 24.037 -6.342 1.00 29.66 273 TRP A CA 1
ATOM 1499 C C . TRP A 1 199 ? 1.567 23.634 -6.767 1.00 29.42 273 TRP A C 1
ATOM 1500 O O . TRP A 1 199 ? 0.755 23.249 -5.924 1.00 28.00 273 TRP A O 1
ATOM 1511 N N . ALA A 1 200 ? 1.282 23.743 -8.065 1.00 24.96 274 ALA A N 1
ATOM 1512 C CA . ALA A 1 200 ? -0.075 23.378 -8.545 1.00 27.19 274 ALA A CA 1
ATOM 1513 C C . ALA A 1 200 ? -0.401 21.915 -8.189 1.00 26.63 274 ALA A C 1
ATOM 1514 O O . ALA A 1 200 ? -1.490 21.602 -7.829 1.00 30.78 274 ALA A O 1
ATOM 1516 N N . ILE A 1 201 ? 0.533 21.012 -8.391 1.00 30.13 275 ILE A N 1
ATOM 1517 C CA . ILE A 1 201 ? 0.309 19.612 -8.138 1.00 28.21 275 ILE A CA 1
ATOM 1518 C C . ILE A 1 201 ? 0.169 19.397 -6.628 1.00 28.43 275 ILE A C 1
ATOM 1519 O O . ILE A 1 201 ? -0.623 18.608 -6.210 1.00 27.89 275 ILE A O 1
ATOM 1524 N N . SER A 1 202 ? 0.937 20.138 -5.817 1.00 27.25 276 SER A N 1
ATOM 1525 C CA . SER A 1 202 ? 0.712 20.099 -4.372 1.00 27.59 276 SER A CA 1
ATOM 1526 C C . SER A 1 202 ? -0.697 20.574 -3.995 1.00 30.51 276 SER A C 1
ATOM 1527 O O . SER A 1 202 ? -1.339 20.032 -3.094 1.00 31.60 276 SER A O 1
ATOM 1530 N N . TYR A 1 203 ? -1.244 21.580 -4.674 1.00 30.30 277 TYR A N 1
ATOM 1531 C CA . TYR A 1 203 ? -2.614 21.968 -4.290 1.00 28.58 277 TYR A CA 1
ATOM 1532 C C . TYR A 1 203 ? -3.601 20.865 -4.666 1.00 30.23 277 TYR A C 1
ATOM 1533 O O . TYR A 1 203 ? -4.515 20.592 -3.923 1.00 32.71 277 TYR A O 1
ATOM 1542 N N . LEU A 1 204 ? -3.396 20.232 -5.816 1.00 29.38 278 LEU A N 1
ATOM 1543 C CA . LEU A 1 204 ? -4.369 19.254 -6.350 1.00 35.60 278 LEU A CA 1
ATOM 1544 C C . LEU A 1 204 ? -4.305 17.939 -5.539 1.00 34.99 278 LEU A C 1
ATOM 1545 O O . LEU A 1 204 ? -5.281 17.196 -5.528 1.00 35.14 278 LEU A O 1
ATOM 1550 N N . THR A 1 205 ? -3.177 17.659 -4.864 1.00 30.76 279 THR A N 1
ATOM 1551 C CA . THR A 1 205 ? -3.071 16.403 -4.084 1.00 29.94 279 THR A CA 1
ATOM 1552 C C . THR A 1 205 ? -3.430 16.670 -2.613 1.00 30.14 279 THR A C 1
ATOM 1553 O O . THR A 1 205 ? -3.358 15.771 -1.749 1.00 32.76 279 THR A O 1
ATOM 1557 N N . ASP A 1 206 ? -3.745 17.937 -2.295 1.00 31.30 280 ASP A N 1
ATOM 1558 C CA . ASP A 1 206 ? -4.093 18.329 -0.932 1.00 32.29 280 ASP A CA 1
ATOM 1559 C C . ASP A 1 206 ? -5.614 18.140 -0.817 1.00 37.59 280 ASP A C 1
ATOM 1560 O O . ASP A 1 206 ? -6.385 19.111 -0.885 1.00 37.14 280 ASP A O 1
ATOM 1565 N N . GLY A 1 207 ? -6.074 16.904 -0.612 1.00 38.93 281 GLY A N 1
ATOM 1566 C CA . GLY A 1 207 ? -7.548 16.673 -0.503 1.00 43.49 281 GLY A CA 1
ATOM 1567 C C . GLY A 1 207 ? -7.870 15.183 -0.462 1.00 47.61 281 GLY A C 1
ATOM 1568 O O . GLY A 1 207 ? -6.958 14.367 -0.262 1.00 45.32 281 GLY A O 1
ATOM 1569 N N . PRO A 1 208 ? -9.158 14.812 -0.655 1.00 48.99 282 PRO A N 1
ATOM 1570 C CA . PRO A 1 208 ? -9.522 13.383 -0.543 1.00 48.54 282 PRO A CA 1
ATOM 1571 C C . PRO A 1 208 ? -8.754 12.503 -1.555 1.00 47.31 282 PRO A C 1
ATOM 1572 O O . PRO A 1 208 ? -8.246 13.010 -2.561 1.00 43.68 282 PRO A O 1
ATOM 1576 N N . ASN A 1 209 ? -8.664 11.204 -1.254 1.00 46.33 283 ASN A N 1
ATOM 1577 C CA . ASN A 1 209 ? -7.921 10.215 -2.060 1.00 44.98 283 ASN A CA 1
ATOM 1578 C C . ASN A 1 209 ? -8.310 10.189 -3.541 1.00 41.61 283 ASN A C 1
ATOM 1579 O O . ASN A 1 209 ? -7.465 9.921 -4.408 1.00 40.30 283 ASN A O 1
ATOM 1584 N N . GLU A 1 210 ? -9.570 10.495 -3.834 1.00 42.89 284 GLU A N 1
ATOM 1585 C CA . GLU A 1 210 ? -10.013 10.600 -5.244 1.00 43.66 284 GLU A CA 1
ATOM 1586 C C . GLU A 1 210 ? -9.228 11.722 -5.972 1.00 38.87 284 GLU A C 1
ATOM 1587 O O . GLU A 1 210 ? -8.824 11.593 -7.128 1.00 42.15 284 GLU A O 1
ATOM 1593 N N . ARG A 1 211 ? -8.970 12.818 -5.297 1.00 37.44 285 ARG A N 1
ATOM 1594 C CA . ARG A 1 211 ? -8.160 13.865 -5.922 1.00 38.80 285 ARG A CA 1
ATOM 1595 C C . ARG A 1 211 ? -6.692 13.437 -6.131 1.00 36.89 285 ARG A C 1
ATOM 1596 O O . ARG A 1 211 ? -6.089 13.773 -7.148 1.00 38.67 285 ARG A O 1
ATOM 1604 N N . ILE A 1 212 ? -6.093 12.800 -5.120 1.00 36.35 286 ILE A N 1
ATOM 1605 C CA . ILE A 1 212 ? -4.718 12.263 -5.239 1.00 32.17 286 ILE A CA 1
ATOM 1606 C C . ILE A 1 212 ? -4.639 11.339 -6.439 1.00 35.27 286 ILE A C 1
ATOM 1607 O O . ILE A 1 212 ? -3.725 11.445 -7.259 1.00 37.15 286 ILE A O 1
ATOM 1612 N N . GLU A 1 213 ? -5.679 10.481 -6.611 1.00 36.94 287 GLU A N 1
ATOM 1613 C CA . GLU A 1 213 ? -5.664 9.484 -7.653 1.00 34.97 287 GLU A CA 1
ATOM 1614 C C . GLU A 1 213 ? -5.627 10.056 -9.044 1.00 37.71 287 GLU A C 1
ATOM 1615 O O . GLU A 1 213 ? -4.923 9.516 -9.934 1.00 37.83 287 GLU A O 1
ATOM 1621 N N . MET A 1 214 ? -6.373 11.135 -9.271 1.00 38.77 288 MET A N 1
ATOM 1622 C CA . MET A 1 214 ? -6.414 11.761 -10.585 1.00 44.40 288 MET A CA 1
ATOM 1623 C C . MET A 1 214 ? -5.028 12.253 -10.967 1.00 37.85 288 MET A C 1
ATOM 1624 O O . MET A 1 214 ? -4.693 12.317 -12.129 1.00 41.57 288 MET A O 1
ATOM 1629 N N . VAL A 1 215 ? -4.274 12.697 -10.002 1.00 35.98 289 VAL A N 1
ATOM 1630 C CA . VAL A 1 215 ? -2.878 13.141 -10.233 1.00 35.85 289 VAL A CA 1
ATOM 1631 C C . VAL A 1 215 ? -1.890 11.951 -10.404 1.00 35.86 289 VAL A C 1
ATOM 1632 O O . VAL A 1 215 ? -1.166 11.841 -11.376 1.00 35.91 289 VAL A O 1
ATOM 1636 N N . VAL A 1 216 ? -1.876 11.048 -9.454 1.00 35.78 290 VAL A N 1
ATOM 1637 C CA . VAL A 1 216 ? -1.083 9.851 -9.613 1.00 37.22 290 VAL A CA 1
ATOM 1638 C C . VAL A 1 216 ? -1.341 9.061 -10.899 1.00 43.63 290 VAL A C 1
ATOM 1639 O O . VAL A 1 216 ? -0.379 8.637 -11.648 1.00 40.31 290 VAL A O 1
ATOM 1643 N N . LYS A 1 217 ? -2.620 8.884 -11.231 1.00 44.92 291 LYS A N 1
ATOM 1644 C CA . LYS A 1 217 ? -2.936 8.246 -12.556 1.00 45.47 291 LYS A CA 1
ATOM 1645 C C . LYS A 1 217 ? -2.175 8.892 -13.715 1.00 42.54 291 LYS A C 1
ATOM 1646 O O . LYS A 1 217 ? -1.897 8.228 -14.714 1.00 43.22 291 LYS A O 1
ATOM 1652 N N . LYS A 1 218 ? -1.860 10.190 -13.653 1.00 40.03 292 LYS A N 1
ATOM 1653 C CA . LYS A 1 218 ? -1.121 10.798 -14.771 1.00 42.95 292 LYS A CA 1
ATOM 1654 C C . LYS A 1 218 ? 0.399 10.462 -14.798 1.00 44.91 292 LYS A C 1
ATOM 1655 O O . LYS A 1 218 ? 1.114 11.061 -15.591 1.00 46.19 292 LYS A O 1
ATOM 1661 N N . GLY A 1 219 ? 0.862 9.553 -13.918 1.00 42.20 293 GLY A N 1
ATOM 1662 C CA . GLY A 1 219 ? 2.271 9.100 -13.894 1.00 42.27 293 GLY A CA 1
ATOM 1663 C C . GLY A 1 219 ? 3.271 10.192 -13.490 1.00 42.22 293 GLY A C 1
ATOM 1664 O O . GLY A 1 219 ? 4.430 10.077 -13.839 1.00 44.08 293 GLY A O 1
ATOM 1665 N N . VAL A 1 220 ? 2.841 11.288 -12.851 1.00 36.61 294 VAL A N 1
ATOM 1666 C CA . VAL A 1 220 ? 3.780 12.345 -12.377 1.00 34.10 294 VAL A CA 1
ATOM 1667 C C . VAL A 1 220 ? 4.692 11.951 -11.168 1.00 33.49 294 VAL A C 1
ATOM 1668 O O . VAL A 1 220 ? 5.617 12.699 -10.880 1.00 29.80 294 VAL A O 1
ATOM 1672 N N . VAL A 1 221 ? 4.420 10.846 -10.461 1.00 34.10 295 VAL A N 1
ATOM 1673 C CA . VAL A 1 221 ? 5.167 10.596 -9.202 1.00 35.48 295 VAL A CA 1
ATOM 1674 C C . VAL A 1 221 ? 6.724 10.492 -9.410 1.00 35.09 295 VAL A C 1
ATOM 1675 O O . VAL A 1 221 ? 7.494 11.093 -8.679 1.00 36.16 295 VAL A O 1
ATOM 1679 N N . PRO A 1 222 ? 7.176 9.757 -10.436 1.00 38.52 296 PRO A N 1
ATOM 1680 C CA . PRO A 1 222 ? 8.624 9.747 -10.747 1.00 38.62 296 PRO A CA 1
ATOM 1681 C C . PRO A 1 222 ? 9.249 11.097 -11.049 1.00 39.05 296 PRO A C 1
ATOM 1682 O O . PRO A 1 222 ? 10.354 11.372 -10.582 1.00 33.89 296 PRO A O 1
ATOM 1686 N N . GLN A 1 223 ? 8.542 11.978 -11.760 1.00 35.02 297 GLN A N 1
ATOM 1687 C CA . GLN A 1 223 ? 9.051 13.323 -11.962 1.00 29.96 297 GLN A CA 1
ATOM 1688 C C . GLN A 1 223 ? 9.069 14.079 -10.644 1.00 33.39 297 GLN A C 1
ATOM 1689 O O . GLN A 1 223 ? 10.046 14.861 -10.329 1.00 32.46 297 GLN A O 1
ATOM 1695 N N . LEU A 1 224 ? 8.064 13.820 -9.795 1.00 31.11 298 LEU A N 1
ATOM 1696 C CA . LEU A 1 224 ? 8.085 14.534 -8.487 1.00 29.61 298 LEU A CA 1
ATOM 1697 C C . LEU A 1 224 ? 9.297 14.119 -7.581 1.00 33.27 298 LEU A C 1
ATOM 1698 O O . LEU A 1 224 ? 9.881 14.981 -6.894 1.00 33.08 298 LEU A O 1
ATOM 1703 N N . VAL A 1 225 ? 9.602 12.811 -7.545 1.00 29.48 299 VAL A N 1
ATOM 1704 C CA . VAL A 1 225 ? 10.746 12.304 -6.865 1.00 31.22 299 VAL A CA 1
ATOM 1705 C C . VAL A 1 225 ? 12.028 12.868 -7.460 1.00 34.42 299 VAL A C 1
ATOM 1706 O O . VAL A 1 225 ? 12.923 13.192 -6.718 1.00 31.28 299 VAL A O 1
ATOM 1710 N N . LYS A 1 226 ? 12.142 12.952 -8.779 1.00 32.07 300 LYS A N 1
ATOM 1711 C CA . LYS A 1 226 ? 13.299 13.621 -9.352 1.00 38.31 300 LYS A CA 1
ATOM 1712 C C . LYS A 1 226 ? 13.433 15.121 -8.859 1.00 37.39 300 LYS A C 1
ATOM 1713 O O . LYS A 1 226 ? 14.526 15.597 -8.472 1.00 33.14 300 LYS A O 1
ATOM 1719 N N . LEU A 1 227 ? 12.309 15.855 -8.819 1.00 34.68 301 LEU A N 1
ATOM 1720 C CA . LEU A 1 227 ? 12.360 17.259 -8.420 1.00 33.89 301 LEU A CA 1
ATOM 1721 C C . LEU A 1 227 ? 12.677 17.344 -6.961 1.00 32.14 301 LEU A C 1
ATOM 1722 O O . LEU A 1 227 ? 13.272 18.279 -6.501 1.00 31.52 301 LEU A O 1
ATOM 1727 N N . LEU A 1 228 ? 12.250 16.339 -6.201 1.00 30.82 302 LEU A N 1
ATOM 1728 C CA . LEU A 1 228 ? 12.629 16.257 -4.761 1.00 32.77 302 LEU A CA 1
ATOM 1729 C C . LEU A 1 228 ? 14.099 16.348 -4.550 1.00 34.96 302 LEU A C 1
ATOM 1730 O O . LEU A 1 228 ? 14.611 16.871 -3.528 1.00 37.48 302 LEU A O 1
ATOM 1735 N N . GLY A 1 229 ? 14.860 15.949 -5.576 1.00 39.11 303 GLY A N 1
ATOM 1736 C CA . GLY A 1 229 ? 16.281 16.011 -5.463 1.00 36.79 303 GLY A CA 1
ATOM 1737 C C . GLY A 1 229 ? 16.885 17.272 -6.018 1.00 42.85 303 GLY A C 1
ATOM 1738 O O . GLY A 1 229 ? 18.065 17.363 -6.065 1.00 43.42 303 GLY A O 1
ATOM 1739 N N . ALA A 1 230 ? 16.119 18.246 -6.496 1.00 38.69 304 ALA A N 1
ATOM 1740 C CA . ALA A 1 230 ? 16.715 19.442 -7.159 1.00 40.73 304 ALA A CA 1
ATOM 1741 C C . ALA A 1 230 ? 17.555 20.291 -6.186 1.00 46.67 304 ALA A C 1
ATOM 1742 O O . ALA A 1 230 ? 17.349 20.264 -4.979 1.00 44.62 304 ALA A O 1
ATOM 1744 N N . THR A 1 231 ? 18.485 21.068 -6.701 1.00 45.85 305 THR A N 1
ATOM 1745 C CA . THR A 1 231 ? 19.247 21.895 -5.824 1.00 50.99 305 THR A CA 1
ATOM 1746 C C . THR A 1 231 ? 18.438 23.148 -5.407 1.00 50.73 305 THR A C 1
ATOM 1747 O O . THR A 1 231 ? 18.732 23.717 -4.376 1.00 52.92 305 THR A O 1
ATOM 1751 N N . GLU A 1 232 ? 17.429 23.579 -6.177 1.00 45.92 306 GLU A N 1
ATOM 1752 C CA . GLU A 1 232 ? 16.669 24.804 -5.865 1.00 44.71 306 GLU A CA 1
ATOM 1753 C C . GLU A 1 232 ? 15.617 24.550 -4.797 1.00 43.12 306 GLU A C 1
ATOM 1754 O O . GLU A 1 232 ? 14.648 23.789 -5.009 1.00 39.73 306 GLU A O 1
ATOM 1760 N N . LEU A 1 233 ? 15.758 25.259 -3.691 1.00 41.40 307 LEU A N 1
ATOM 1761 C CA . LEU A 1 233 ? 14.821 25.182 -2.612 1.00 42.02 307 LEU A CA 1
ATOM 1762 C C . LEU A 1 233 ? 13.354 25.415 -3.063 1.00 40.00 307 LEU A C 1
ATOM 1763 O O . LEU A 1 233 ? 12.439 24.729 -2.536 1.00 38.91 307 LEU A O 1
ATOM 1768 N N . PRO A 1 234 ? 13.135 26.419 -3.959 1.00 38.35 308 PRO A N 1
ATOM 1769 C CA . PRO A 1 234 ? 11.787 26.769 -4.394 1.00 37.74 308 PRO A CA 1
ATOM 1770 C C . PRO A 1 234 ? 11.165 25.595 -5.156 1.00 37.43 308 PRO A C 1
ATOM 1771 O O . PRO A 1 234 ? 9.990 25.599 -5.310 1.00 36.49 308 PRO A O 1
ATOM 1775 N N . ILE A 1 235 ? 11.968 24.669 -5.685 1.00 34.64 309 ILE A N 1
ATOM 1776 C CA . ILE A 1 235 ? 11.466 23.434 -6.346 1.00 33.38 309 ILE A CA 1
ATOM 1777 C C . ILE A 1 235 ? 11.291 22.238 -5.314 1.00 33.61 309 ILE A C 1
ATOM 1778 O O . ILE A 1 235 ? 10.245 21.622 -5.277 1.00 32.41 309 ILE A O 1
ATOM 1783 N N . VAL A 1 236 ? 12.278 22.001 -4.453 1.00 33.64 310 VAL A N 1
ATOM 1784 C CA . VAL A 1 236 ? 12.223 20.949 -3.461 1.00 31.46 310 VAL A CA 1
ATOM 1785 C C . VAL A 1 236 ? 10.995 21.198 -2.587 1.00 33.79 310 VAL A C 1
ATOM 1786 O O . VAL A 1 236 ? 10.296 20.241 -2.248 1.00 33.81 310 VAL A O 1
ATOM 1790 N N . THR A 1 237 ? 10.729 22.433 -2.187 1.00 31.78 311 THR A N 1
ATOM 1791 C CA . THR A 1 237 ? 9.665 22.664 -1.163 1.00 30.01 311 THR A CA 1
ATOM 1792 C C . THR A 1 237 ? 8.287 22.164 -1.714 1.00 31.33 311 THR A C 1
ATOM 1793 O O . THR A 1 237 ? 7.668 21.308 -1.089 1.00 31.74 311 THR A O 1
ATOM 1797 N N . PRO A 1 238 ? 7.832 22.644 -2.900 1.00 30.46 312 PRO A N 1
ATOM 1798 C CA . PRO A 1 238 ? 6.543 22.100 -3.348 1.00 32.88 312 PRO A CA 1
ATOM 1799 C C . PRO A 1 238 ? 6.617 20.656 -3.766 1.00 33.20 312 PRO A C 1
ATOM 1800 O O . PRO A 1 238 ? 5.584 19.936 -3.609 1.00 31.42 312 PRO A O 1
ATOM 1804 N N . ALA A 1 239 ? 7.770 20.199 -4.338 1.00 31.65 313 ALA A N 1
ATOM 1805 C CA . ALA A 1 239 ? 7.815 18.781 -4.738 1.00 29.40 313 ALA A CA 1
ATOM 1806 C C . ALA A 1 239 ? 7.600 17.891 -3.471 1.00 30.48 313 ALA A C 1
ATOM 1807 O O . ALA A 1 239 ? 6.887 16.873 -3.496 1.00 30.10 313 ALA A O 1
ATOM 1809 N N . LEU A 1 240 ? 8.194 18.287 -2.365 1.00 27.55 314 LEU A N 1
ATOM 1810 C CA . LEU A 1 240 ? 8.085 17.492 -1.114 1.00 31.38 314 LEU A CA 1
ATOM 1811 C C . LEU A 1 240 ? 6.630 17.632 -0.537 1.00 31.52 314 LEU A C 1
ATOM 1812 O O . LEU A 1 240 ? 6.053 16.672 0.031 1.00 30.04 314 LEU A O 1
ATOM 1817 N N . ARG A 1 241 ? 6.058 18.828 -0.630 1.00 30.51 315 ARG A N 1
ATOM 1818 C CA . ARG A 1 241 ? 4.682 19.008 -0.148 1.00 28.34 315 ARG A CA 1
ATOM 1819 C C . ARG A 1 241 ? 3.753 18.040 -0.972 1.00 29.20 315 ARG A C 1
ATOM 1820 O O . ARG A 1 241 ? 2.953 17.306 -0.369 1.00 28.83 315 ARG A O 1
ATOM 1828 N N . ALA A 1 242 ? 3.942 17.956 -2.315 1.00 27.56 316 ALA A N 1
ATOM 1829 C CA . ALA A 1 242 ? 3.129 17.106 -3.124 1.00 30.98 316 ALA A CA 1
ATOM 1830 C C . ALA A 1 242 ? 3.358 15.649 -2.736 1.00 33.62 316 ALA A C 1
ATOM 1831 O O . ALA A 1 242 ? 2.401 14.883 -2.681 1.00 32.47 316 ALA A O 1
ATOM 1833 N N . ILE A 1 243 ? 4.636 15.234 -2.576 1.00 35.27 317 ILE A N 1
ATOM 1834 C CA . ILE A 1 243 ? 4.926 13.846 -2.189 1.00 34.70 317 ILE A CA 1
ATOM 1835 C C . ILE A 1 243 ? 4.279 13.567 -0.826 1.00 33.63 317 ILE A C 1
ATOM 1836 O O . ILE A 1 243 ? 3.642 12.516 -0.655 1.00 33.64 317 ILE A O 1
ATOM 1841 N N . GLY A 1 244 ? 4.458 14.488 0.143 1.00 28.62 318 GLY A N 1
ATOM 1842 C CA . GLY A 1 244 ? 3.864 14.313 1.438 1.00 32.41 318 GLY A CA 1
ATOM 1843 C C . GLY A 1 244 ? 2.336 14.182 1.308 1.00 37.47 318 GLY A C 1
ATOM 1844 O O . GLY A 1 244 ? 1.694 13.395 2.022 1.00 37.21 318 GLY A O 1
ATOM 1845 N N . ASN A 1 245 ? 1.732 14.944 0.410 1.00 34.65 319 ASN A N 1
ATOM 1846 C CA . ASN A 1 245 ? 0.298 14.833 0.320 1.00 34.09 319 ASN A CA 1
ATOM 1847 C C . ASN A 1 245 ? -0.043 13.488 -0.248 1.00 33.83 319 ASN A C 1
ATOM 1848 O O . ASN A 1 245 ? -1.013 12.905 0.203 1.00 34.34 319 ASN A O 1
ATOM 1853 N N . ILE A 1 246 ? 0.674 13.017 -1.298 1.00 33.26 320 ILE A N 1
ATOM 1854 C CA . ILE A 1 246 ? 0.290 11.750 -1.929 1.00 29.78 320 ILE A CA 1
ATOM 1855 C C . ILE A 1 246 ? 0.353 10.612 -0.888 1.00 35.27 320 ILE A C 1
ATOM 1856 O O . ILE A 1 246 ? -0.498 9.693 -0.881 1.00 32.98 320 ILE A O 1
ATOM 1861 N N . VAL A 1 247 ? 1.329 10.663 0.042 1.00 35.10 321 VAL A N 1
ATOM 1862 C CA . VAL A 1 247 ? 1.444 9.542 0.991 1.00 34.11 321 VAL A CA 1
ATOM 1863 C C . VAL A 1 247 ? 0.420 9.689 2.133 1.00 35.41 321 VAL A C 1
ATOM 1864 O O . VAL A 1 247 ? 0.365 8.810 3.011 1.00 34.68 321 VAL A O 1
ATOM 1868 N N . THR A 1 248 ? -0.421 10.735 2.138 1.00 37.36 322 THR A N 1
ATOM 1869 C CA . THR A 1 248 ? -1.591 10.730 3.061 1.00 37.17 322 THR A CA 1
ATOM 1870 C C . THR A 1 248 ? -2.739 9.842 2.445 1.00 41.55 322 THR A C 1
ATOM 1871 O O . THR A 1 248 ? -3.789 9.664 3.073 1.00 39.27 322 THR A O 1
ATOM 1875 N N . GLY A 1 249 ? -2.561 9.360 1.214 1.00 39.43 323 GLY A N 1
ATOM 1876 C CA . GLY A 1 249 ? -3.631 8.625 0.450 1.00 37.99 323 GLY A CA 1
ATOM 1877 C C . GLY A 1 249 ? -3.693 7.159 0.855 1.00 41.03 323 GLY A C 1
ATOM 1878 O O . GLY A 1 249 ? -3.475 6.811 2.015 1.00 42.41 323 GLY A O 1
ATOM 1879 N N . THR A 1 250 ? -3.927 6.288 -0.111 1.00 40.82 324 THR A N 1
ATOM 1880 C CA . THR A 1 250 ? -4.092 4.885 0.194 1.00 40.58 324 THR A CA 1
ATOM 1881 C C . THR A 1 250 ? -2.714 4.230 0.179 1.00 43.02 324 THR A C 1
ATOM 1882 O O . THR A 1 250 ? -1.726 4.862 -0.214 1.00 39.99 324 THR A O 1
ATOM 1886 N N . ASP A 1 251 ? -2.685 2.952 0.548 1.00 42.29 325 ASP A N 1
ATOM 1887 C CA . ASP A 1 251 ? -1.446 2.227 0.638 1.00 45.06 325 ASP A CA 1
ATOM 1888 C C . ASP A 1 251 ? -0.876 2.071 -0.702 1.00 47.84 325 ASP A C 1
ATOM 1889 O O . ASP A 1 251 ? 0.345 2.051 -0.835 1.00 45.02 325 ASP A O 1
ATOM 1894 N N . GLU A 1 252 ? -1.751 1.947 -1.706 1.00 45.34 326 GLU A N 1
ATOM 1895 C CA . GLU A 1 252 ? -1.317 1.753 -3.074 1.00 46.33 326 GLU A CA 1
ATOM 1896 C C . GLU A 1 252 ? -0.697 3.071 -3.577 1.00 43.97 326 GLU A C 1
ATOM 1897 O O . GLU A 1 252 ? 0.253 3.050 -4.338 1.00 44.15 326 GLU A O 1
ATOM 1903 N N . GLN A 1 253 ? -1.297 4.216 -3.243 1.00 43.35 327 GLN A N 1
ATOM 1904 C CA . GLN A 1 253 ? -0.745 5.538 -3.657 1.00 38.91 327 GLN A CA 1
ATOM 1905 C C . GLN A 1 253 ? 0.609 5.776 -2.950 1.00 36.20 327 GLN A C 1
ATOM 1906 O O . GLN A 1 253 ? 1.535 6.199 -3.595 1.00 37.02 327 GLN A O 1
ATOM 1912 N N . THR A 1 254 ? 0.683 5.488 -1.645 1.00 35.32 328 THR A N 1
ATOM 1913 C CA . THR A 1 254 ? 1.963 5.511 -0.907 1.00 39.26 328 THR A CA 1
ATOM 1914 C C . THR A 1 254 ? 3.027 4.623 -1.615 1.00 43.44 328 THR A C 1
ATOM 1915 O O . THR A 1 254 ? 4.205 5.010 -1.801 1.00 41.01 328 THR A O 1
ATOM 1919 N N . GLN A 1 255 ? 2.603 3.456 -2.090 1.00 39.76 329 GLN A N 1
ATOM 1920 C CA . GLN A 1 255 ? 3.541 2.522 -2.642 1.00 39.78 329 GLN A CA 1
ATOM 1921 C C . GLN A 1 255 ? 4.160 3.051 -3.928 1.00 39.69 329 GLN A C 1
ATOM 1922 O O . GLN A 1 255 ? 5.300 2.661 -4.260 1.00 40.19 329 GLN A O 1
ATOM 1928 N N . LYS A 1 256 ? 3.406 3.861 -4.707 1.00 39.21 330 LYS A N 1
ATOM 1929 C CA . LYS A 1 256 ? 3.935 4.453 -5.957 1.00 40.56 330 LYS A CA 1
ATOM 1930 C C . LYS A 1 256 ? 5.064 5.395 -5.652 1.00 39.40 330 LYS A C 1
ATOM 1931 O O . LYS A 1 256 ? 6.024 5.516 -6.433 1.00 38.51 330 LYS A O 1
ATOM 1937 N N . VAL A 1 257 ? 4.950 6.113 -4.534 1.00 36.14 331 VAL A N 1
ATOM 1938 C CA . VAL A 1 257 ? 6.088 6.944 -4.154 1.00 37.68 331 VAL A CA 1
ATOM 1939 C C . VAL A 1 257 ? 7.350 6.171 -3.722 1.00 36.52 331 VAL A C 1
ATOM 1940 O O . VAL A 1 257 ? 8.481 6.544 -4.065 1.00 35.82 331 VAL A O 1
ATOM 1944 N N . ILE A 1 258 ? 7.142 5.073 -3.026 1.00 37.16 332 ILE A N 1
ATOM 1945 C CA . ILE A 1 258 ? 8.270 4.271 -2.603 1.00 35.66 332 ILE A CA 1
ATOM 1946 C C . ILE A 1 258 ? 8.894 3.607 -3.827 1.00 36.66 332 ILE A C 1
ATOM 1947 O O . ILE A 1 258 ? 10.111 3.616 -3.947 1.00 37.59 332 ILE A O 1
ATOM 1952 N N . ASP A 1 259 ? 8.092 3.077 -4.754 1.00 36.08 333 ASP A N 1
ATOM 1953 C CA . ASP A 1 259 ? 8.614 2.399 -5.930 1.00 36.71 333 ASP A CA 1
ATOM 1954 C C . ASP A 1 259 ? 9.310 3.413 -6.823 1.00 42.83 333 ASP A C 1
ATOM 1955 O O . ASP A 1 259 ? 10.190 3.037 -7.597 1.00 39.06 333 ASP A O 1
ATOM 1960 N N . ALA A 1 260 ? 8.890 4.693 -6.781 1.00 40.62 334 ALA A N 1
ATOM 1961 C CA . ALA A 1 260 ? 9.549 5.690 -7.612 1.00 41.09 334 ALA A CA 1
ATOM 1962 C C . ALA A 1 260 ? 10.914 6.056 -7.068 1.00 39.49 334 ALA A C 1
ATOM 1963 O O . ALA A 1 260 ? 11.610 6.813 -7.711 1.00 37.32 334 ALA A O 1
ATOM 1965 N N . GLY A 1 261 ? 11.279 5.601 -5.878 1.00 38.81 335 GLY A N 1
ATOM 1966 C CA . GLY A 1 261 ? 12.702 5.845 -5.391 1.00 33.96 335 GLY A CA 1
ATOM 1967 C C . GLY A 1 261 ? 12.743 6.947 -4.315 1.00 35.82 335 GLY A C 1
ATOM 1968 O O . GLY A 1 261 ? 13.807 7.366 -3.940 1.00 34.65 335 GLY A O 1
ATOM 1969 N N . ALA A 1 262 ? 11.589 7.394 -3.796 1.00 35.46 336 ALA A N 1
ATOM 1970 C CA . ALA A 1 262 ? 11.585 8.592 -2.960 1.00 32.50 336 ALA A CA 1
ATOM 1971 C C . ALA A 1 262 ? 12.394 8.398 -1.703 1.00 34.95 336 ALA A C 1
ATOM 1972 O O . ALA A 1 262 ? 13.065 9.335 -1.294 1.00 32.66 336 ALA A O 1
ATOM 1974 N N . LEU A 1 263 ? 12.314 7.217 -1.061 1.00 33.50 337 LEU A N 1
ATOM 1975 C CA . LEU A 1 263 ? 13.029 7.025 0.234 1.00 32.14 337 LEU A CA 1
ATOM 1976 C C . LEU A 1 263 ? 14.570 7.303 0.191 1.00 32.75 337 LEU A C 1
ATOM 1977 O O . LEU A 1 263 ? 15.166 7.689 1.175 1.00 32.72 337 LEU A O 1
ATOM 1982 N N . ALA A 1 264 ? 15.219 7.086 -0.928 1.00 32.78 338 ALA A N 1
ATOM 1983 C CA . ALA A 1 264 ? 16.666 7.340 -1.028 1.00 33.03 338 ALA A CA 1
ATOM 1984 C C . ALA A 1 264 ? 17.009 8.821 -0.866 1.00 34.92 338 ALA A C 1
ATOM 1985 O O . ALA A 1 264 ? 18.158 9.096 -0.726 1.00 34.26 338 ALA A O 1
ATOM 1987 N N . VAL A 1 265 ? 16.038 9.748 -0.919 1.00 30.20 339 VAL A N 1
ATOM 1988 C CA . VAL A 1 265 ? 16.328 11.203 -0.815 1.00 29.97 339 VAL A CA 1
ATOM 1989 C C . VAL A 1 265 ? 16.179 11.600 0.647 1.00 30.45 339 VAL A C 1
ATOM 1990 O O . VAL A 1 265 ? 16.645 12.637 1.034 1.00 28.96 339 VAL A O 1
ATOM 1994 N N . PHE A 1 266 ? 15.536 10.770 1.468 1.00 26.61 340 PHE A N 1
ATOM 1995 C CA . PHE A 1 266 ? 15.257 11.190 2.828 1.00 27.02 340 PHE A CA 1
ATOM 1996 C C . PHE A 1 266 ? 16.466 11.339 3.741 1.00 28.34 340 PHE A C 1
ATOM 1997 O O . PHE A 1 266 ? 16.413 12.145 4.649 1.00 33.90 340 PHE A O 1
ATOM 2005 N N . PRO A 1 267 ? 17.560 10.588 3.534 1.00 29.93 341 PRO A N 1
ATOM 2006 C CA . PRO A 1 267 ? 18.739 10.966 4.390 1.00 31.71 341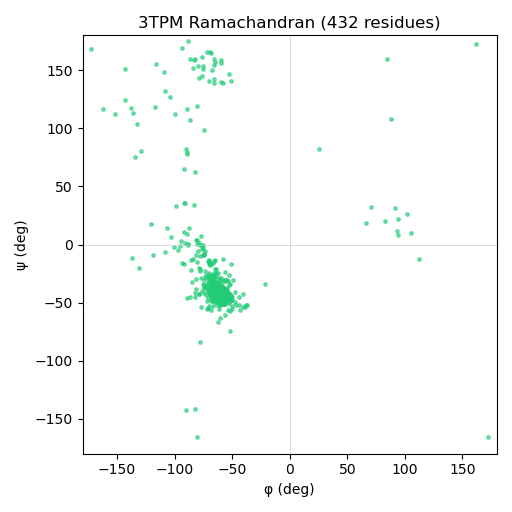 PRO A CA 1
ATOM 2007 C C . PRO A 1 267 ? 19.100 12.451 4.280 1.00 30.74 341 PRO A C 1
ATOM 2008 O O . PRO A 1 267 ? 19.419 13.090 5.332 1.00 29.40 341 PRO A O 1
ATOM 2012 N N . SER A 1 268 ? 19.079 13.015 3.060 1.00 29.04 342 SER A N 1
ATOM 2013 C CA . SER A 1 268 ? 19.330 14.485 2.922 1.00 31.59 342 SER A CA 1
ATOM 2014 C C . SER A 1 268 ? 18.191 15.338 3.448 1.00 32.11 342 SER A C 1
ATOM 2015 O O . SER A 1 268 ? 18.441 16.360 4.066 1.00 30.43 342 SER A O 1
ATOM 2018 N N . LEU A 1 269 ? 16.964 14.963 3.075 1.00 29.07 343 LEU A N 1
ATOM 2019 C CA . LEU A 1 269 ? 15.789 15.776 3.498 1.00 32.53 343 LEU A CA 1
ATOM 2020 C C . LEU A 1 269 ? 15.684 15.855 5.038 1.00 29.30 343 LEU A C 1
ATOM 2021 O O . LEU A 1 269 ? 15.300 16.901 5.624 1.00 33.14 343 LEU A O 1
ATOM 2026 N N . LEU A 1 270 ? 15.932 14.717 5.704 1.00 30.66 344 LEU A N 1
ATOM 2027 C CA . LEU A 1 270 ? 15.797 14.641 7.154 1.00 29.51 344 LEU A CA 1
ATOM 2028 C C . LEU A 1 270 ? 16.952 15.340 7.858 1.00 30.74 344 LEU A C 1
ATOM 2029 O O . LEU A 1 270 ? 16.887 15.500 9.108 1.00 27.51 344 LEU A O 1
ATOM 2034 N N . THR A 1 271 ? 17.975 15.754 7.100 1.00 27.84 345 THR A N 1
ATOM 2035 C CA . THR A 1 271 ? 19.081 16.526 7.695 1.00 28.80 345 THR A CA 1
ATOM 2036 C C . THR A 1 271 ? 19.212 17.914 7.000 1.00 33.72 345 THR A C 1
ATOM 2037 O O . THR A 1 271 ? 20.246 18.602 7.108 1.00 32.68 345 THR A O 1
ATOM 2041 N N . ASN A 1 272 ? 18.164 18.348 6.290 1.00 28.50 346 ASN A N 1
ATOM 2042 C CA . ASN A 1 272 ? 18.284 19.526 5.418 1.00 29.35 346 ASN A CA 1
ATOM 2043 C C . ASN A 1 272 ? 18.436 20.753 6.308 1.00 28.44 346 ASN A C 1
ATOM 2044 O O . ASN A 1 272 ? 17.800 20.837 7.343 1.00 30.67 346 ASN A O 1
ATOM 2049 N N . PRO A 1 273 ? 19.286 21.700 5.912 1.00 31.73 347 PRO A N 1
ATOM 2050 C CA . PRO A 1 273 ? 19.529 22.871 6.758 1.00 36.25 347 PRO A CA 1
ATOM 2051 C C . PRO A 1 273 ? 18.306 23.773 6.788 1.00 39.14 347 PRO A C 1
ATOM 2052 O O . PRO A 1 273 ? 18.239 24.618 7.642 1.00 35.57 347 PRO A O 1
ATOM 2056 N N . LYS A 1 274 ? 17.344 23.603 5.889 1.00 34.38 348 LYS A N 1
ATOM 2057 C CA . LYS A 1 274 ? 16.158 24.478 5.938 1.00 35.94 348 LYS A CA 1
ATOM 2058 C C . LYS A 1 274 ? 15.151 23.803 6.856 1.00 35.26 348 LYS A C 1
ATOM 2059 O O . LYS A 1 274 ? 14.698 22.675 6.617 1.00 35.33 348 LYS A O 1
ATOM 2065 N N . THR A 1 275 ? 14.824 24.431 7.959 1.00 35.69 349 THR A N 1
ATOM 2066 C CA . THR A 1 275 ? 14.021 23.718 8.929 1.00 37.59 349 THR A CA 1
ATOM 2067 C C . THR A 1 275 ? 12.602 23.272 8.477 1.00 35.60 349 THR A C 1
ATOM 2068 O O . THR A 1 275 ? 12.163 22.140 8.786 1.00 35.48 349 THR A O 1
ATOM 2072 N N . ASN A 1 276 ? 11.947 24.090 7.673 1.00 34.57 350 ASN A N 1
ATOM 2073 C CA . ASN A 1 276 ? 10.711 23.667 7.031 1.00 38.08 350 ASN A CA 1
ATOM 2074 C C . ASN A 1 276 ? 10.830 22.369 6.175 1.00 33.91 350 ASN A C 1
ATOM 2075 O O . ASN A 1 276 ? 9.893 21.519 6.164 1.00 34.68 350 ASN A O 1
ATOM 2080 N N . ILE A 1 277 ? 11.930 22.202 5.423 1.00 33.73 351 ILE A N 1
ATOM 2081 C CA . ILE A 1 277 ? 12.164 20.953 4.696 1.00 32.48 351 ILE A CA 1
ATOM 2082 C C . ILE A 1 277 ? 12.290 19.762 5.692 1.00 32.63 351 ILE A C 1
ATOM 2083 O O . ILE A 1 277 ? 11.585 18.725 5.535 1.00 30.73 351 ILE A O 1
ATOM 2088 N N . GLN A 1 278 ? 13.069 19.936 6.794 1.00 33.03 352 GLN A N 1
ATOM 2089 C CA . GLN A 1 278 ? 13.140 18.806 7.757 1.00 35.30 352 GLN A CA 1
ATOM 2090 C C . GLN A 1 278 ? 11.789 18.473 8.320 1.00 34.09 352 GLN A C 1
ATOM 2091 O O . GLN A 1 278 ? 11.512 17.275 8.511 1.00 33.74 352 GLN A O 1
ATOM 2097 N N . LYS A 1 279 ? 10.997 19.522 8.649 1.00 32.81 353 LYS A N 1
ATOM 2098 C CA . LYS A 1 279 ? 9.686 19.306 9.255 1.00 37.12 353 LYS A CA 1
ATOM 2099 C C . LYS A 1 279 ? 8.742 18.532 8.293 1.00 34.04 353 LYS A C 1
ATOM 2100 O O . LYS A 1 279 ? 8.147 17.505 8.657 1.00 32.78 353 LYS A O 1
ATOM 2106 N N . GLU A 1 280 ? 8.628 19.041 7.056 1.00 34.30 354 GLU A N 1
ATOM 2107 C CA . GLU A 1 280 ? 7.780 18.387 6.025 1.00 34.63 354 GLU A CA 1
ATOM 2108 C C . GLU A 1 280 ? 8.296 16.971 5.644 1.00 32.42 354 GLU A C 1
ATOM 2109 O O . GLU A 1 280 ? 7.486 16.085 5.395 1.00 31.67 354 GLU A O 1
ATOM 2115 N N . ALA A 1 281 ? 9.623 16.771 5.625 1.00 29.89 355 ALA A N 1
ATOM 2116 C CA . ALA A 1 281 ? 10.142 15.418 5.366 1.00 29.84 355 ALA A CA 1
ATOM 2117 C C . ALA A 1 281 ? 9.777 14.461 6.552 1.00 32.21 355 ALA A C 1
ATOM 2118 O O . ALA A 1 281 ? 9.404 13.287 6.347 1.00 31.54 355 ALA A O 1
ATOM 2120 N N . THR A 1 282 ? 9.801 14.967 7.788 1.00 29.62 356 THR A N 1
ATOM 2121 C CA . THR A 1 282 ? 9.541 14.079 8.901 1.00 31.02 356 THR A CA 1
ATOM 2122 C C . THR A 1 282 ? 8.022 13.780 8.929 1.00 34.37 356 THR A C 1
ATOM 2123 O O . THR A 1 282 ? 7.598 12.688 9.287 1.00 33.90 356 THR A O 1
ATOM 2127 N N . TRP A 1 283 ? 7.203 14.785 8.570 1.00 36.04 357 TRP A N 1
ATOM 2128 C CA . TRP A 1 283 ? 5.762 14.587 8.491 1.00 34.08 357 TRP A CA 1
ATOM 2129 C C . TRP A 1 283 ? 5.471 13.523 7.447 1.00 34.15 357 TRP A C 1
ATOM 2130 O O . TRP A 1 283 ? 4.709 12.593 7.683 1.00 36.10 357 TRP A O 1
ATOM 2141 N N . THR A 1 284 ? 6.101 13.632 6.287 1.00 33.25 358 THR A N 1
ATOM 2142 C CA . THR A 1 284 ? 5.946 12.636 5.200 1.00 35.08 358 THR A CA 1
ATOM 2143 C C . THR A 1 284 ? 6.339 11.233 5.753 1.00 39.42 358 THR A C 1
ATOM 2144 O O . THR A 1 284 ? 5.586 10.250 5.617 1.00 39.37 358 THR A O 1
ATOM 2148 N N . MET A 1 285 ? 7.490 11.153 6.396 1.00 33.97 359 MET A N 1
ATOM 2149 C CA . MET A 1 285 ? 7.938 9.885 6.994 1.00 36.84 359 MET A CA 1
ATOM 2150 C C . MET A 1 285 ? 6.899 9.320 7.973 1.00 36.93 359 MET A C 1
ATOM 2151 O O . MET A 1 285 ? 6.658 8.099 7.943 1.00 38.73 359 MET A O 1
ATOM 2156 N N . SER A 1 286 ? 6.282 10.175 8.811 1.00 37.39 360 SER A N 1
ATOM 2157 C CA . SER A 1 286 ? 5.230 9.711 9.724 1.00 38.30 360 SER A CA 1
ATOM 2158 C C . SER A 1 286 ? 4.062 9.074 8.988 1.00 41.67 360 SER A C 1
ATOM 2159 O O . SER A 1 286 ? 3.390 8.170 9.496 1.00 43.64 360 SER A O 1
ATOM 2162 N N . ASN A 1 287 ? 3.719 9.606 7.823 1.00 40.15 361 ASN A N 1
ATOM 2163 C CA . ASN A 1 287 ? 2.606 9.003 7.086 1.00 40.53 361 ASN A CA 1
ATOM 2164 C C . ASN A 1 287 ? 2.996 7.695 6.377 1.00 41.99 361 ASN A C 1
ATOM 2165 O O . ASN A 1 287 ? 2.135 6.835 6.146 1.00 45.78 361 ASN A O 1
ATOM 2170 N N . ILE A 1 288 ? 4.264 7.571 5.992 1.00 39.08 362 ILE A N 1
ATOM 2171 C CA . ILE A 1 288 ? 4.782 6.324 5.453 1.00 38.60 362 ILE A CA 1
ATOM 2172 C C . ILE A 1 288 ? 4.844 5.256 6.583 1.00 41.02 362 ILE A C 1
ATOM 2173 O O . ILE A 1 288 ? 4.448 4.108 6.372 1.00 44.70 362 ILE A O 1
ATOM 2178 N N . THR A 1 289 ? 5.249 5.621 7.786 1.00 40.05 363 THR A N 1
ATOM 2179 C CA . THR A 1 289 ? 5.289 4.619 8.843 1.00 39.01 363 THR A CA 1
ATOM 2180 C C . THR A 1 289 ? 3.891 4.282 9.364 1.00 45.29 363 THR A C 1
ATOM 2181 O O . THR A 1 289 ? 3.742 3.359 10.157 1.00 46.23 363 THR A O 1
ATOM 2185 N N . ALA A 1 290 ? 2.875 5.049 8.947 1.00 45.99 364 ALA A N 1
ATOM 2186 C CA . ALA A 1 290 ? 1.504 4.674 9.204 1.00 44.61 364 ALA A CA 1
ATOM 2187 C C . ALA A 1 290 ? 1.102 3.634 8.133 1.00 46.00 364 ALA A C 1
ATOM 2188 O O . ALA A 1 290 ? -0.040 3.228 8.105 1.00 44.65 364 ALA A O 1
ATOM 2190 N N . GLY A 1 291 ? 2.013 3.211 7.254 1.00 42.41 365 GLY A N 1
ATOM 2191 C CA . GLY A 1 291 ? 1.665 2.239 6.178 1.00 44.92 365 GLY A CA 1
ATOM 2192 C C . GLY A 1 291 ? 1.605 0.776 6.588 1.00 48.11 365 GLY A C 1
ATOM 2193 O O . GLY A 1 291 ? 1.554 0.448 7.785 1.00 47.20 365 GLY A O 1
ATOM 2194 N N . ARG A 1 292 ? 1.593 -0.091 5.584 1.00 50.88 366 ARG A N 1
ATOM 2195 C CA . ARG A 1 292 ? 1.674 -1.525 5.777 1.00 49.92 366 ARG A CA 1
ATOM 2196 C C . ARG A 1 292 ? 3.078 -1.925 6.365 1.00 49.58 366 ARG A C 1
ATOM 2197 O O . ARG A 1 292 ? 4.122 -1.237 6.188 1.00 42.76 366 ARG A O 1
ATOM 2205 N N . GLN A 1 293 ? 3.120 -3.101 6.966 1.00 45.04 367 GLN A N 1
ATOM 2206 C CA . GLN A 1 293 ? 4.392 -3.664 7.395 1.00 43.82 367 GLN A CA 1
ATOM 2207 C C . GLN A 1 293 ? 5.480 -3.739 6.292 1.00 40.89 367 GLN A C 1
ATOM 2208 O O . GLN A 1 293 ? 6.659 -3.432 6.554 1.00 42.24 367 GLN A O 1
ATOM 2214 N N . ASP A 1 294 ? 5.142 -4.124 5.067 1.00 40.50 368 ASP A N 1
ATOM 2215 C CA . ASP A 1 294 ? 6.161 -4.171 3.999 1.00 44.17 368 ASP A CA 1
ATOM 2216 C C . ASP A 1 294 ? 6.686 -2.744 3.679 1.00 45.86 368 ASP A C 1
ATOM 2217 O O . ASP A 1 294 ? 7.838 -2.552 3.160 1.00 43.94 368 ASP A O 1
ATOM 2222 N N . GLN A 1 295 ? 5.895 -1.730 4.046 1.00 42.23 369 GLN A N 1
ATOM 2223 C CA . GLN A 1 295 ? 6.324 -0.346 3.672 1.00 41.32 369 GLN A CA 1
ATOM 2224 C C . GLN A 1 295 ? 7.268 0.169 4.777 1.00 39.02 369 GLN A C 1
ATOM 2225 O O . GLN A 1 295 ? 8.337 0.762 4.498 1.00 43.15 369 GLN A O 1
ATOM 2231 N N . ILE A 1 296 ? 6.850 -0.058 6.014 1.00 40.94 370 ILE A N 1
ATOM 2232 C CA . ILE A 1 296 ? 7.715 0.055 7.174 1.00 38.82 370 ILE A CA 1
ATOM 2233 C C . ILE A 1 296 ? 9.065 -0.679 6.941 1.00 41.17 370 ILE A C 1
ATOM 2234 O O . ILE A 1 296 ? 10.112 -0.109 7.266 1.00 37.04 370 ILE A O 1
ATOM 2239 N N . GLN A 1 297 ? 9.032 -1.881 6.317 1.00 39.53 371 GLN A N 1
ATOM 2240 C CA . GLN A 1 297 ? 10.301 -2.596 6.023 1.00 41.01 371 GLN A CA 1
ATOM 2241 C C . GLN A 1 297 ? 11.168 -1.799 5.042 1.00 41.58 371 GLN A C 1
ATOM 2242 O O . GLN A 1 297 ? 12.411 -1.812 5.122 1.00 37.29 371 GLN A O 1
ATOM 2248 N N . GLN A 1 298 ? 10.537 -1.129 4.081 1.00 36.90 372 GLN A N 1
ATOM 2249 C CA . GLN A 1 298 ? 11.346 -0.315 3.181 1.00 37.11 372 GLN A CA 1
ATOM 2250 C C . GLN A 1 298 ? 12.034 0.873 3.846 1.00 34.15 372 GLN A C 1
ATOM 2251 O O . GLN A 1 298 ? 13.149 1.193 3.437 1.00 36.98 372 GLN A O 1
ATOM 2257 N N . VAL A 1 299 ? 11.376 1.445 4.855 1.00 32.73 373 VAL A N 1
ATOM 2258 C CA . VAL A 1 299 ? 11.923 2.499 5.656 1.00 34.67 373 VAL A CA 1
ATOM 2259 C C . VAL A 1 299 ? 13.148 1.954 6.399 1.00 37.33 373 VAL A C 1
ATOM 2260 O O . VAL A 1 299 ? 14.227 2.579 6.361 1.00 37.11 373 VAL A O 1
ATOM 2264 N N . VAL A 1 300 ? 12.993 0.785 7.061 1.00 33.84 374 VAL A N 1
ATOM 2265 C CA . VAL A 1 300 ? 14.140 0.066 7.617 1.00 32.31 374 VAL A CA 1
ATOM 2266 C C . VAL A 1 300 ? 15.254 -0.109 6.614 1.00 35.20 374 VAL A C 1
ATOM 2267 O O . VAL A 1 300 ? 16.420 0.351 6.866 1.00 34.94 374 VAL A O 1
ATOM 2271 N N . ASN A 1 301 ? 14.943 -0.697 5.460 1.00 34.01 375 ASN A N 1
ATOM 2272 C CA . ASN A 1 301 ? 16.037 -1.064 4.543 1.00 35.79 375 ASN A CA 1
ATOM 2273 C C . ASN A 1 301 ? 16.807 0.118 3.983 1.00 36.84 375 ASN A C 1
ATOM 2274 O O . ASN A 1 301 ? 17.996 -0.008 3.619 1.00 35.70 375 ASN A O 1
ATOM 2279 N N . HIS A 1 302 ? 16.114 1.262 3.852 1.00 33.29 376 HIS A N 1
ATOM 2280 C CA . HIS A 1 302 ? 16.702 2.464 3.296 1.00 34.62 376 HIS A CA 1
ATOM 2281 C C . HIS A 1 302 ? 17.536 3.195 4.375 1.00 35.43 376 HIS A C 1
ATOM 2282 O O . HIS A 1 302 ? 18.041 4.280 4.135 1.00 36.43 376 HIS A O 1
ATOM 2289 N N . GLY A 1 303 ? 17.638 2.588 5.557 1.00 33.27 377 GLY A N 1
ATOM 2290 C CA . GLY A 1 303 ? 18.433 3.116 6.672 1.00 32.48 377 GLY A CA 1
ATOM 2291 C C . GLY A 1 303 ? 17.833 4.346 7.291 1.00 31.78 377 GLY A C 1
ATOM 2292 O O . GLY A 1 303 ? 18.566 5.179 7.814 1.00 30.62 377 GLY A O 1
ATOM 2293 N N . LEU A 1 304 ? 16.502 4.459 7.303 1.00 32.57 378 LEU A N 1
ATOM 2294 C CA . LEU A 1 304 ? 15.905 5.728 7.713 1.00 29.17 378 LEU A CA 1
ATOM 2295 C C . LEU A 1 304 ? 15.595 5.799 9.171 1.00 30.79 378 LEU A C 1
ATOM 2296 O O . LEU A 1 304 ? 15.402 6.890 9.682 1.00 34.20 378 LEU A O 1
ATOM 2301 N N . VAL A 1 305 ? 15.553 4.635 9.844 1.00 31.51 379 VAL A N 1
ATOM 2302 C CA . VAL A 1 305 ? 15.353 4.629 11.281 1.00 31.17 379 VAL A CA 1
ATOM 2303 C C . VAL A 1 305 ? 16.424 5.468 12.050 1.00 30.26 379 VAL A C 1
ATOM 2304 O O . VAL A 1 305 ? 16.049 6.318 12.932 1.00 32.07 379 VAL A O 1
ATOM 2308 N N . PRO A 1 306 ? 17.716 5.233 11.781 1.00 30.85 380 PRO A N 1
ATOM 2309 C CA . PRO A 1 306 ? 18.722 6.097 12.478 1.00 28.87 380 PRO A CA 1
ATOM 2310 C C . PRO A 1 306 ? 18.453 7.628 12.190 1.00 28.49 380 PRO A C 1
ATOM 2311 O O . PRO A 1 306 ? 18.710 8.473 13.063 1.00 30.76 380 PRO A O 1
ATOM 2315 N N . PHE A 1 307 ? 17.908 7.969 11.022 1.00 27.64 381 PHE A N 1
ATOM 2316 C CA . PHE A 1 307 ? 17.584 9.383 10.661 1.00 28.46 381 PHE A CA 1
ATOM 2317 C C . PHE A 1 307 ? 16.417 9.855 11.491 1.00 32.17 381 PHE A C 1
ATOM 2318 O O . PHE A 1 307 ? 16.443 10.991 11.992 1.00 32.80 381 PHE A O 1
ATOM 2326 N N . LEU A 1 308 ? 15.446 8.963 11.758 1.00 28.28 382 LEU A N 1
ATOM 2327 C CA . LEU A 1 308 ? 14.366 9.332 12.721 1.00 30.49 382 LEU A CA 1
ATOM 2328 C C . LEU A 1 308 ? 14.864 9.493 14.151 1.00 30.26 382 LEU A C 1
ATOM 2329 O O . LEU A 1 308 ? 14.445 10.441 14.887 1.00 28.50 382 LEU A O 1
ATOM 2334 N N . VAL A 1 309 ? 15.775 8.611 14.551 1.00 29.55 383 VAL A N 1
ATOM 2335 C CA . VAL A 1 309 ? 16.394 8.777 15.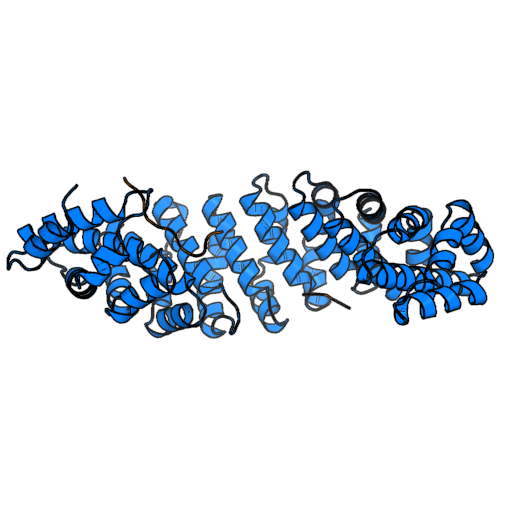879 1.00 31.74 383 VAL A CA 1
ATOM 2336 C C . VAL A 1 309 ? 17.103 10.169 15.960 1.00 31.94 383 VAL A C 1
ATOM 2337 O O . VAL A 1 309 ? 16.995 10.869 16.986 1.00 35.51 383 VAL A O 1
ATOM 2341 N N . GLY A 1 310 ? 17.844 10.520 14.904 1.00 30.49 384 GLY A N 1
ATOM 2342 C CA . GLY A 1 310 ? 18.485 11.832 14.742 1.00 28.41 384 GLY A CA 1
ATOM 2343 C C . GLY A 1 310 ? 17.528 13.010 14.937 1.00 30.98 384 GLY A C 1
ATOM 2344 O O . GLY A 1 310 ? 17.781 13.849 15.790 1.00 35.94 384 GLY A O 1
ATOM 2345 N N . VAL A 1 311 ? 16.437 13.088 14.183 1.00 32.63 385 VAL A N 1
ATOM 2346 C CA . VAL A 1 311 ? 15.537 14.227 14.338 1.00 33.28 385 VAL A CA 1
ATOM 2347 C C . VAL A 1 311 ? 14.833 14.180 15.688 1.00 36.91 385 VAL A C 1
ATOM 2348 O O . VAL A 1 311 ? 14.681 15.229 16.333 1.00 36.14 385 VAL A O 1
ATOM 2352 N N . LEU A 1 312 ? 14.477 12.989 16.183 1.00 34.88 386 LEU A N 1
ATOM 2353 C CA . LEU A 1 312 ? 13.969 12.950 17.553 1.00 36.36 386 LEU A CA 1
ATOM 2354 C C . LEU A 1 312 ? 14.956 13.566 18.557 1.00 39.14 386 LEU A C 1
ATOM 2355 O O . LEU A 1 312 ? 14.545 14.245 19.574 1.00 41.09 386 LEU A O 1
ATOM 2360 N N . SER A 1 313 ? 16.252 13.311 18.342 1.00 37.85 387 SER A N 1
ATOM 2361 C CA . SER A 1 313 ? 17.252 13.756 19.351 1.00 35.85 387 SER A CA 1
ATOM 2362 C C . SER A 1 313 ? 17.509 15.276 19.292 1.00 35.07 387 SER A C 1
ATOM 2363 O O . SER A 1 313 ? 17.719 15.893 20.311 1.00 36.86 387 SER A O 1
ATOM 2366 N N . LYS A 1 314 ? 17.445 15.864 18.106 1.00 32.73 388 LYS A N 1
ATOM 2367 C CA . LYS A 1 314 ? 17.776 17.234 17.946 1.00 36.08 388 LYS A CA 1
ATOM 2368 C C . LYS A 1 314 ? 17.196 17.740 16.621 1.00 39.27 388 LYS A C 1
ATOM 2369 O O . LYS A 1 314 ? 17.575 17.285 15.550 1.00 35.87 388 LYS A O 1
ATOM 2375 N N . ALA A 1 315 ? 16.289 18.689 16.724 1.00 33.53 389 ALA A N 1
ATOM 2376 C CA . ALA A 1 315 ? 15.6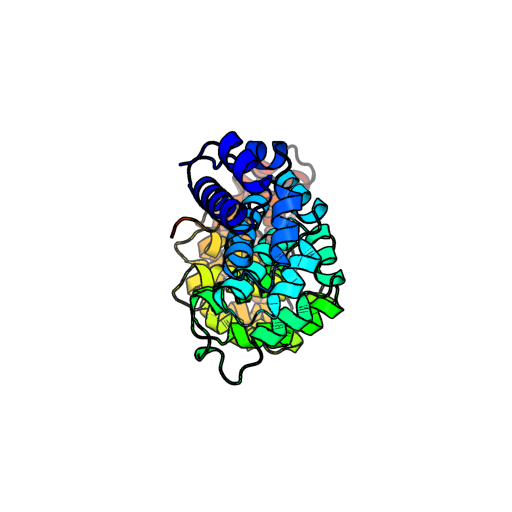17 19.276 15.568 1.00 38.14 389 ALA A CA 1
ATOM 2377 C C . ALA A 1 315 ? 14.824 20.428 16.189 1.00 40.93 389 ALA A C 1
ATOM 2378 O O . ALA A 1 315 ? 14.714 20.549 17.422 1.00 43.35 389 ALA A O 1
ATOM 2380 N N . ASP A 1 316 ? 14.302 21.286 15.352 1.00 43.05 390 ASP A N 1
ATOM 2381 C CA . ASP A 1 316 ? 13.267 22.230 15.801 1.00 46.16 390 ASP A CA 1
ATOM 2382 C C . ASP A 1 316 ? 12.130 21.429 16.500 1.00 42.42 390 ASP A C 1
ATOM 2383 O O . ASP A 1 316 ? 11.794 20.282 16.109 1.00 42.32 390 ASP A O 1
ATOM 2388 N N . PHE A 1 317 ? 11.500 22.017 17.498 1.00 44.32 391 PHE A N 1
ATOM 2389 C CA . PHE A 1 317 ? 10.484 21.292 18.226 1.00 47.93 391 PHE A CA 1
ATOM 2390 C C . PHE A 1 317 ? 9.305 20.799 17.342 1.00 46.69 391 PHE A C 1
ATOM 2391 O O . PHE A 1 317 ? 8.849 19.623 17.450 1.00 44.16 391 PHE A O 1
ATOM 2399 N N . LYS A 1 318 ? 8.846 21.651 16.430 1.00 46.71 392 LYS A N 1
ATOM 2400 C CA . LYS A 1 318 ? 7.853 21.188 15.459 1.00 48.80 392 LYS A CA 1
ATOM 2401 C C . LYS A 1 318 ? 8.304 19.916 14.667 1.00 45.84 392 LYS A C 1
ATOM 2402 O O . LYS A 1 318 ? 7.504 19.057 14.378 1.00 43.06 392 LYS A O 1
ATOM 2408 N N . THR A 1 319 ? 9.574 19.797 14.274 1.00 44.24 393 THR A N 1
ATOM 2409 C CA . THR A 1 319 ? 10.026 18.578 13.612 1.00 39.52 393 THR A CA 1
ATOM 2410 C C . THR A 1 319 ? 10.022 17.394 14.589 1.00 42.43 393 THR A C 1
ATOM 2411 O O . THR A 1 319 ? 9.685 16.290 14.201 1.00 44.20 393 THR A O 1
ATOM 2415 N N . GLN A 1 320 ? 10.431 17.635 15.837 1.00 39.38 394 GLN A N 1
ATOM 2416 C CA . GLN A 1 320 ? 10.521 16.607 16.854 1.00 40.47 394 GLN A CA 1
ATOM 2417 C C . GLN A 1 320 ? 9.160 15.997 17.136 1.00 42.34 394 GLN A C 1
ATOM 2418 O O . GLN A 1 320 ? 9.050 14.748 17.269 1.00 42.83 394 GLN A O 1
ATOM 2424 N N . LYS A 1 321 ? 8.130 16.851 17.093 1.00 41.17 395 LYS A N 1
ATOM 2425 C CA . LYS A 1 321 ? 6.746 16.394 17.242 1.00 47.25 395 LYS A CA 1
ATOM 2426 C C . LYS A 1 321 ? 6.359 15.487 16.064 1.00 44.39 395 LYS A C 1
ATOM 2427 O O . LYS A 1 321 ? 5.717 14.473 16.269 1.00 43.81 395 LYS A O 1
ATOM 2433 N N . GLU A 1 322 ? 6.769 15.841 14.840 1.00 39.89 396 GLU A N 1
ATOM 2434 C CA . GLU A 1 322 ? 6.548 14.950 13.701 1.00 42.49 396 GLU A CA 1
ATOM 2435 C C . GLU A 1 322 ? 7.333 13.653 13.860 1.00 41.69 396 GLU A C 1
ATOM 2436 O O . GLU A 1 322 ? 6.819 12.586 13.472 1.00 40.11 396 GLU A O 1
ATOM 2442 N N . ALA A 1 323 ? 8.563 13.727 14.406 1.00 38.80 397 ALA A N 1
ATOM 2443 C CA . ALA A 1 323 ? 9.399 12.511 14.570 1.00 37.11 397 ALA A CA 1
ATOM 2444 C C . ALA A 1 323 ? 8.648 11.560 15.584 1.00 36.39 397 ALA A C 1
ATOM 2445 O O . ALA A 1 323 ? 8.601 10.350 15.403 1.00 38.45 397 ALA A O 1
ATOM 2447 N N . ALA A 1 324 ? 8.031 12.141 16.597 1.00 39.29 398 ALA A N 1
ATOM 2448 C CA . ALA A 1 324 ? 7.351 11.363 17.651 1.00 40.52 398 ALA A CA 1
ATOM 2449 C C . ALA A 1 324 ? 6.148 10.649 17.022 1.00 46.33 398 ALA A C 1
ATOM 2450 O O . ALA A 1 324 ? 5.882 9.483 17.327 1.00 45.60 398 ALA A O 1
ATOM 2452 N N . TRP A 1 325 ? 5.428 11.352 16.124 1.00 44.70 399 TRP A N 1
ATOM 2453 C CA . TRP A 1 325 ? 4.322 10.748 15.368 1.00 42.26 399 TRP A CA 1
ATOM 2454 C C . TRP A 1 325 ? 4.829 9.651 14.485 1.00 40.40 399 TRP A C 1
ATOM 2455 O O . TRP A 1 325 ? 4.211 8.552 14.408 1.00 42.18 399 TRP A O 1
ATOM 2466 N N . ALA A 1 326 ? 5.934 9.895 13.780 1.00 35.66 400 ALA A N 1
ATOM 2467 C CA . ALA A 1 326 ? 6.462 8.856 12.928 1.00 37.65 400 ALA A CA 1
ATOM 2468 C C . ALA A 1 326 ? 6.750 7.585 13.751 1.00 38.50 400 ALA A C 1
ATOM 2469 O O . ALA A 1 326 ? 6.503 6.445 13.270 1.00 37.87 400 ALA A O 1
ATOM 2471 N N . ILE A 1 327 ? 7.248 7.792 14.983 1.00 38.32 401 ILE A N 1
ATOM 2472 C CA . ILE A 1 327 ? 7.617 6.653 15.860 1.00 43.09 401 ILE A CA 1
ATOM 2473 C C . ILE A 1 327 ? 6.342 5.951 16.353 1.00 45.04 401 ILE A C 1
ATOM 2474 O O . ILE A 1 327 ? 6.173 4.706 16.271 1.00 47.44 401 ILE A O 1
ATOM 2479 N N . THR A 1 328 ? 5.406 6.719 16.850 1.00 51.96 402 THR A N 1
ATOM 2480 C CA . THR A 1 328 ? 4.236 5.982 17.338 1.00 51.58 402 THR A CA 1
ATOM 2481 C C . THR A 1 328 ? 3.414 5.306 16.213 1.00 49.11 402 THR A C 1
ATOM 2482 O O . THR A 1 328 ? 2.966 4.189 16.389 1.00 47.73 402 THR A O 1
ATOM 2486 N N . ASN A 1 329 ? 3.412 5.862 15.001 1.00 45.98 403 ASN A N 1
ATOM 2487 C CA . ASN A 1 329 ? 2.805 5.160 13.861 1.00 46.07 403 ASN A CA 1
ATOM 2488 C C . ASN A 1 329 ? 3.583 3.846 13.519 1.00 48.68 403 ASN A C 1
ATOM 2489 O O . ASN A 1 329 ? 2.989 2.781 13.263 1.00 46.81 403 ASN A O 1
ATOM 2494 N N . TYR A 1 330 ? 4.921 3.945 13.505 1.00 42.60 404 TYR A N 1
ATOM 2495 C CA . TYR A 1 330 ? 5.788 2.780 13.312 1.00 40.82 404 TYR A CA 1
ATOM 2496 C C . TYR A 1 330 ? 5.468 1.691 14.360 1.00 45.19 404 TYR A C 1
ATOM 2497 O O . TYR A 1 330 ? 5.324 0.528 14.020 1.00 46.11 404 TYR A O 1
ATOM 2506 N N . THR A 1 331 ? 5.363 2.074 15.626 1.00 45.43 405 THR A N 1
ATOM 2507 C CA . THR A 1 331 ? 5.238 1.086 16.656 1.00 48.26 405 THR A CA 1
ATOM 2508 C C . THR A 1 331 ? 3.823 0.561 16.726 1.00 53.65 405 THR A C 1
ATOM 2509 O O . THR A 1 331 ? 3.631 -0.524 17.243 1.00 54.13 405 THR A O 1
ATOM 2513 N N . SER A 1 332 ? 2.831 1.281 16.194 1.00 53.74 406 SER A N 1
ATOM 2514 C CA . SER A 1 332 ? 1.503 0.699 16.210 1.00 59.13 406 SER A CA 1
ATOM 2515 C C . SER A 1 332 ? 1.331 -0.282 15.040 1.00 55.72 406 SER A C 1
ATOM 2516 O O . SER A 1 332 ? 0.630 -1.276 15.155 1.00 53.53 406 SER A O 1
ATOM 2519 N N . GLY A 1 333 ? 1.996 -0.080 13.931 1.00 49.95 407 GLY A N 1
ATOM 2520 C CA . GLY A 1 333 ? 1.731 -1.015 12.832 1.00 50.44 407 GLY A CA 1
ATOM 2521 C C . GLY A 1 333 ? 2.848 -2.002 12.533 1.00 49.83 407 GLY A C 1
ATOM 2522 O O . GLY A 1 333 ? 2.683 -2.891 11.672 1.00 47.81 407 GLY A O 1
ATOM 2523 N N . GLY A 1 334 ? 3.999 -1.850 13.195 1.00 47.17 408 GLY A N 1
ATOM 2524 C CA . GLY A 1 334 ? 5.198 -2.667 12.792 1.00 45.80 408 GLY A CA 1
ATOM 2525 C C . GLY A 1 334 ? 5.170 -4.073 13.416 1.00 51.38 408 GLY A C 1
ATOM 2526 O O . GLY A 1 334 ? 4.440 -4.270 14.397 1.00 49.12 408 GLY A O 1
ATOM 2527 N N . THR A 1 335 ? 5.901 -5.040 12.830 1.00 48.92 409 THR A N 1
ATOM 2528 C CA . THR A 1 335 ? 6.134 -6.369 13.431 1.00 51.36 409 THR A CA 1
ATOM 2529 C C . THR A 1 335 ? 6.974 -6.241 14.699 1.00 51.16 409 THR A C 1
ATOM 2530 O O . THR A 1 335 ? 7.749 -5.291 14.813 1.00 45.23 409 THR A O 1
ATOM 2534 N N . VAL A 1 336 ? 6.847 -7.204 15.636 1.00 50.78 410 VAL A N 1
ATOM 2535 C CA . VAL A 1 336 ? 7.770 -7.266 16.796 1.00 49.92 410 VAL A CA 1
ATOM 2536 C C . VAL A 1 336 ? 9.260 -7.044 16.402 1.00 45.75 410 VAL A C 1
ATOM 2537 O O . VAL A 1 336 ? 9.955 -6.298 17.042 1.00 44.06 410 VAL A O 1
ATOM 2541 N N . GLU A 1 337 ? 9.714 -7.681 15.334 1.00 48.31 411 GLU A N 1
ATOM 2542 C CA . GLU A 1 337 ? 11.078 -7.546 14.899 1.00 51.54 411 GLU A CA 1
ATOM 2543 C C . GLU A 1 337 ? 11.454 -6.100 14.431 1.00 49.53 411 GLU A C 1
ATOM 2544 O O . GLU A 1 337 ? 12.529 -5.575 14.719 1.00 48.55 411 GLU A O 1
ATOM 2550 N N . GLN A 1 338 ? 10.544 -5.441 13.721 1.00 47.50 412 GLN A N 1
ATOM 2551 C CA . GLN A 1 338 ? 10.734 -4.031 13.351 1.00 43.17 412 GLN A CA 1
ATOM 2552 C C . GLN A 1 338 ? 10.770 -3.167 14.610 1.00 44.77 412 GLN A C 1
ATOM 2553 O O . GLN A 1 338 ? 11.572 -2.192 14.685 1.00 41.83 412 GLN A O 1
ATOM 2559 N N . ILE A 1 339 ? 9.910 -3.486 15.603 1.00 43.30 413 ILE A N 1
ATOM 2560 C CA . ILE A 1 339 ? 9.926 -2.698 16.856 1.00 46.53 413 ILE A CA 1
ATOM 2561 C C . ILE A 1 339 ? 11.234 -2.859 17.705 1.00 47.73 413 ILE A C 1
ATOM 2562 O O . ILE A 1 339 ? 11.779 -1.857 18.217 1.00 52.49 413 ILE A O 1
ATOM 2567 N N . VAL A 1 340 ? 11.724 -4.095 17.847 1.00 46.81 414 VAL A N 1
ATOM 2568 C CA . VAL A 1 340 ? 13.026 -4.413 18.552 1.00 47.55 414 VAL A CA 1
ATOM 2569 C C . VAL A 1 340 ? 14.169 -3.598 17.902 1.00 45.75 414 VAL A C 1
ATOM 2570 O O . VAL A 1 340 ? 14.999 -2.977 18.592 1.00 47.74 414 VAL A O 1
ATOM 2574 N N . TYR A 1 341 ? 14.195 -3.653 16.575 1.00 43.35 415 TYR A N 1
ATOM 2575 C CA . TYR A 1 341 ? 15.148 -2.932 15.733 1.00 46.05 415 TYR A CA 1
ATOM 2576 C C . TYR A 1 341 ? 15.226 -1.426 16.051 1.00 44.92 415 TYR A C 1
ATOM 2577 O O . TYR A 1 341 ? 16.315 -0.840 16.203 1.00 43.36 415 TYR A O 1
ATOM 2586 N N . LEU A 1 342 ? 14.048 -0.837 16.180 1.00 43.57 416 LEU A N 1
ATOM 2587 C CA . LEU A 1 342 ? 13.894 0.575 16.518 1.00 45.74 416 LEU A CA 1
ATOM 2588 C C . LEU A 1 342 ? 14.574 0.870 17.837 1.00 42.64 416 LEU A C 1
ATOM 2589 O O . LEU A 1 342 ? 15.337 1.832 17.964 1.00 42.90 416 LEU A O 1
ATOM 2594 N N . VAL A 1 343 ? 14.351 0.011 18.820 1.00 46.02 417 VAL A N 1
ATOM 2595 C CA . VAL A 1 343 ? 15.003 0.175 20.105 1.00 43.73 417 VAL A CA 1
ATOM 2596 C C . VAL A 1 343 ? 16.539 -0.008 19.990 1.00 39.25 417 VAL A C 1
ATOM 2597 O O . VAL A 1 343 ? 17.282 0.726 20.573 1.00 40.81 417 VAL A O 1
ATOM 2601 N N . HIS A 1 344 ? 16.993 -1.017 19.290 1.00 39.18 418 HIS A N 1
ATOM 2602 C CA . HIS A 1 344 ? 18.420 -1.217 19.028 1.00 43.90 418 HIS A CA 1
ATOM 2603 C C . HIS A 1 344 ? 19.060 0.021 18.334 1.00 43.04 418 HIS A C 1
ATOM 2604 O O . HIS A 1 344 ? 20.243 0.284 18.519 1.00 44.29 418 HIS A O 1
ATOM 2611 N N . CYS A 1 345 ? 18.308 0.764 17.518 1.00 41.54 419 CYS A N 1
ATOM 2612 C CA . CYS A 1 345 ? 18.815 2.007 16.929 1.00 40.26 419 CYS A CA 1
ATOM 2613 C C . CYS A 1 345 ? 18.910 3.168 17.871 1.00 38.60 419 CYS A C 1
ATOM 2614 O O . CYS A 1 345 ? 19.474 4.212 17.476 1.00 38.44 419 CYS A O 1
ATOM 2617 N N . GLY A 1 346 ? 18.358 3.035 19.084 1.00 37.60 420 GLY A N 1
ATOM 2618 C CA . GLY A 1 346 ? 18.559 4.065 20.085 1.00 36.95 420 GLY A CA 1
ATOM 2619 C C . GLY A 1 346 ? 17.379 5.030 20.279 1.00 36.76 420 GLY A C 1
ATOM 2620 O O . GLY A 1 346 ? 17.566 6.090 20.837 1.00 37.83 420 GLY A O 1
ATOM 2621 N N . ILE A 1 347 ? 16.162 4.594 19.973 1.00 39.02 421 ILE A N 1
ATOM 2622 C CA . ILE A 1 347 ? 14.957 5.440 20.078 1.00 40.48 421 ILE A CA 1
ATOM 2623 C C . ILE A 1 347 ? 14.585 5.839 21.483 1.00 42.73 421 ILE A C 1
ATOM 2624 O O . ILE A 1 347 ? 14.031 6.938 21.709 1.00 43.76 421 ILE A O 1
ATOM 2629 N N . ILE A 1 348 ? 14.929 4.984 22.445 1.00 44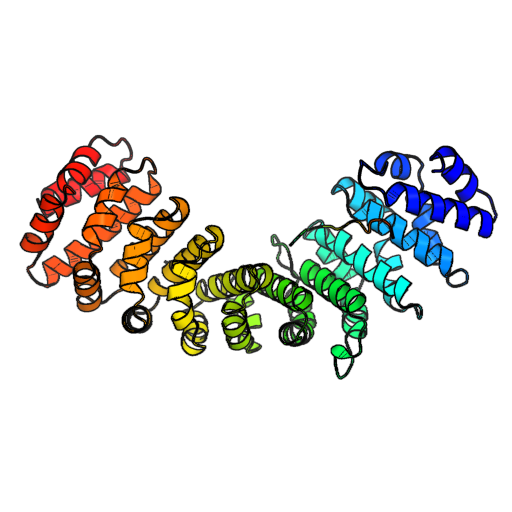.03 422 ILE A N 1
ATOM 2630 C CA . ILE A 1 348 ? 14.341 5.125 23.766 1.00 44.54 422 ILE A CA 1
ATOM 2631 C C . ILE A 1 348 ? 14.776 6.393 24.461 1.00 51.33 422 ILE A C 1
ATOM 2632 O O . ILE A 1 348 ? 13.931 7.115 25.006 1.00 54.59 422 ILE A O 1
ATOM 2637 N N . GLU A 1 349 ? 16.078 6.682 24.479 1.00 49.85 423 GLU A N 1
ATOM 2638 C CA . GLU A 1 349 ? 16.512 7.856 25.203 1.00 48.07 423 GLU A CA 1
ATOM 2639 C C . GLU A 1 349 ? 15.962 9.200 24.618 1.00 44.62 423 GLU A C 1
ATOM 2640 O O . GLU A 1 349 ? 15.499 10.025 25.392 1.00 44.40 423 GLU A O 1
ATOM 2646 N N . PRO A 1 350 ? 16.060 9.443 23.273 1.00 40.01 424 PRO A N 1
ATOM 2647 C CA . PRO A 1 350 ? 15.499 10.745 22.796 1.00 42.17 424 PRO A CA 1
ATOM 2648 C C . PRO A 1 350 ? 13.967 10.844 23.026 1.00 44.82 424 PRO A C 1
ATOM 2649 O O . PRO A 1 350 ? 13.443 11.912 23.251 1.00 45.54 424 PRO A O 1
ATOM 2653 N N . LEU A 1 351 ? 13.281 9.719 22.959 1.00 46.73 425 LEU A N 1
ATOM 2654 C CA . LEU A 1 351 ? 11.855 9.621 23.257 1.00 50.34 425 LEU A CA 1
ATOM 2655 C C . LEU A 1 351 ? 11.590 10.134 24.689 1.00 53.67 425 LEU A C 1
ATOM 2656 O O . LEU A 1 351 ? 10.776 11.032 24.879 1.00 52.99 425 LEU A O 1
ATOM 2661 N N . MET A 1 352 ? 12.339 9.620 25.671 1.00 55.58 426 MET A N 1
ATOM 2662 C CA . MET A 1 352 ? 12.229 10.034 27.085 1.00 55.27 426 MET A CA 1
ATOM 2663 C C . MET A 1 352 ? 12.610 11.490 27.354 1.00 59.51 426 MET A C 1
ATOM 2664 O O . MET A 1 352 ? 12.004 12.131 28.210 1.00 58.02 426 MET A O 1
ATOM 2669 N N . ASN A 1 353 ? 13.646 12.009 26.674 1.00 55.97 427 ASN A N 1
ATOM 2670 C CA . ASN A 1 353 ? 13.967 13.418 26.838 1.00 55.78 427 ASN A CA 1
ATOM 2671 C C . ASN A 1 353 ? 12.819 14.304 26.387 1.00 55.45 427 ASN A C 1
ATOM 2672 O O . ASN A 1 353 ? 12.602 15.364 26.974 1.00 57.95 427 ASN A O 1
ATOM 2677 N N . LEU A 1 354 ? 12.051 13.859 25.392 1.00 51.84 428 LEU A N 1
ATOM 2678 C CA . LEU A 1 354 ? 10.929 14.668 24.918 1.00 50.98 428 LEU A CA 1
ATOM 2679 C C . LEU A 1 354 ? 9.704 14.597 25.836 1.00 60.14 428 LEU A C 1
ATOM 2680 O O . LEU A 1 354 ? 8.699 15.287 25.613 1.00 58.07 428 LEU A O 1
ATOM 2685 N N . LEU A 1 355 ? 9.821 13.822 26.912 1.00 59.81 429 LEU A N 1
ATOM 2686 C CA . LEU A 1 355 ? 8.783 13.820 27.893 1.00 65.95 429 LEU A CA 1
ATOM 2687 C C . LEU A 1 355 ? 8.872 15.025 28.784 1.00 68.69 429 LEU A C 1
ATOM 2688 O O . LEU A 1 355 ? 8.079 15.182 29.691 1.00 75.91 429 LEU A O 1
ATOM 2693 N N . SER A 1 356 ? 9.843 15.883 28.525 1.00 77.87 430 SER A N 1
ATOM 2694 C CA . SER A 1 356 ? 10.009 17.101 29.315 1.00 78.12 430 SER A CA 1
ATOM 2695 C C . SER A 1 356 ? 9.375 18.294 28.651 1.00 77.17 430 SER A C 1
ATOM 2696 O O . SER A 1 356 ? 9.403 19.383 29.207 1.00 75.95 430 SER A O 1
ATOM 2699 N N . ALA A 1 357 ? 8.849 18.120 27.440 1.00 76.51 431 ALA A N 1
ATOM 2700 C CA . ALA A 1 357 ? 8.360 19.290 26.724 1.00 77.45 431 ALA A CA 1
ATOM 2701 C C . ALA A 1 357 ? 6.992 19.670 27.270 1.00 79.55 431 ALA A C 1
ATOM 2702 O O . ALA A 1 357 ? 6.165 18.795 27.666 1.00 76.49 431 ALA A O 1
ATOM 2704 N N . LYS A 1 358 ? 6.768 20.978 27.326 1.00 80.63 432 LYS A N 1
ATOM 2705 C CA . LYS A 1 358 ? 5.486 21.469 27.792 1.00 82.77 432 LYS A CA 1
ATOM 2706 C C . LYS A 1 358 ? 4.663 21.535 26.530 1.00 80.63 432 LYS A C 1
ATOM 2707 O O . LYS A 1 358 ? 4.533 22.577 25.907 1.00 87.89 432 LYS A O 1
ATOM 2713 N N . ASP A 1 359 ? 4.193 20.375 26.108 1.00 72.88 433 ASP A N 1
ATOM 2714 C CA . ASP A 1 359 ? 3.317 20.243 24.965 1.00 71.85 433 ASP A CA 1
ATOM 2715 C C . ASP A 1 359 ? 2.519 19.008 25.268 1.00 70.13 433 ASP A C 1
ATOM 2716 O O . ASP A 1 359 ? 3.040 17.873 25.304 1.00 67.35 433 ASP A O 1
ATOM 2721 N N . THR A 1 360 ? 1.245 19.206 25.499 1.00 72.27 434 THR A N 1
ATOM 2722 C CA . THR A 1 360 ? 0.494 18.089 25.994 1.00 72.61 434 THR A CA 1
ATOM 2723 C C . THR A 1 360 ? 0.334 16.994 24.946 1.00 69.97 434 THR A C 1
ATOM 2724 O O . THR A 1 360 ? 0.491 15.803 25.276 1.00 65.37 434 THR A O 1
ATOM 2728 N N . LYS A 1 361 ? 0.088 17.399 23.690 1.00 70.44 435 LYS A N 1
ATOM 2729 C CA . LYS A 1 361 ? -0.006 16.477 22.543 1.00 70.41 435 LYS A CA 1
ATOM 2730 C C . LYS A 1 361 ? 1.221 15.516 22.358 1.00 68.93 435 LYS A C 1
ATOM 2731 O O . LYS A 1 361 ? 1.078 14.278 22.226 1.00 65.79 435 LYS A O 1
ATOM 2737 N N . ILE A 1 362 ? 2.429 16.072 22.383 1.00 65.62 436 ILE A N 1
ATOM 2738 C CA . ILE A 1 362 ? 3.596 15.225 22.161 1.00 65.23 436 ILE A CA 1
ATOM 2739 C C . ILE A 1 362 ? 3.705 14.163 23.267 1.00 63.95 436 ILE A C 1
ATOM 2740 O O . ILE A 1 362 ? 4.057 13.010 22.988 1.00 63.02 436 ILE A O 1
ATOM 2745 N N . ILE A 1 363 ? 3.352 14.542 24.502 1.00 67.48 437 ILE A N 1
ATOM 2746 C CA . ILE A 1 363 ? 3.419 13.626 25.655 1.00 65.83 437 ILE A CA 1
ATOM 2747 C C . ILE A 1 363 ? 2.547 12.394 25.426 1.00 67.26 437 ILE A C 1
ATOM 2748 O O . ILE A 1 363 ? 3.007 11.266 25.617 1.00 68.71 437 ILE A O 1
ATOM 2753 N N . GLN A 1 364 ? 1.317 12.576 24.957 1.00 69.06 438 GLN A N 1
ATOM 2754 C CA . GLN A 1 364 ? 0.436 11.401 24.733 1.00 69.80 438 GLN A CA 1
ATOM 2755 C C . GLN A 1 364 ? 0.952 10.499 23.636 1.00 64.96 438 GLN A C 1
ATOM 2756 O O . GLN A 1 364 ? 0.893 9.260 23.739 1.00 62.87 438 GLN A O 1
ATOM 2762 N N . VAL A 1 365 ? 1.434 11.142 22.562 1.00 64.20 439 VAL A N 1
ATOM 2763 C CA . VAL A 1 365 ? 2.024 10.428 21.433 1.00 58.73 439 VAL A CA 1
ATOM 2764 C C . VAL A 1 365 ? 3.195 9.537 21.914 1.00 54.76 439 VAL A C 1
ATOM 2765 O O . VAL A 1 365 ? 3.254 8.329 21.583 1.00 53.96 439 VAL A O 1
ATOM 2769 N N . ILE A 1 366 ? 4.088 10.106 22.725 1.00 53.40 440 ILE A N 1
ATOM 2770 C CA . ILE A 1 366 ? 5.265 9.373 23.201 1.00 54.05 440 ILE A CA 1
ATOM 2771 C C . ILE A 1 366 ? 4.840 8.210 24.116 1.00 58.09 440 ILE A C 1
ATOM 2772 O O . ILE A 1 366 ? 5.288 7.057 23.965 1.00 59.19 440 ILE A O 1
ATOM 2777 N N . LEU A 1 367 ? 3.956 8.514 25.058 1.00 61.41 441 LEU A N 1
ATOM 2778 C CA . LEU A 1 367 ? 3.375 7.494 25.931 1.00 59.94 441 LEU A CA 1
ATOM 2779 C C . LEU A 1 367 ? 2.634 6.400 25.135 1.00 57.53 441 LEU A C 1
ATOM 2780 O O . LEU A 1 367 ? 2.828 5.221 25.372 1.00 54.23 441 LEU A O 1
ATOM 2785 N N . ASP A 1 368 ? 1.870 6.760 24.107 1.00 56.29 442 ASP A N 1
ATOM 2786 C CA . ASP A 1 368 ? 1.372 5.695 23.271 1.00 57.23 442 ASP A CA 1
ATOM 2787 C C . ASP A 1 368 ? 2.499 4.825 22.685 1.00 56.85 442 ASP A C 1
ATOM 2788 O O . ASP A 1 368 ? 2.371 3.593 22.590 1.00 58.19 442 ASP A O 1
ATOM 2793 N N . ALA A 1 369 ? 3.589 5.465 22.249 1.00 53.36 443 ALA A N 1
ATOM 2794 C CA . ALA A 1 369 ? 4.689 4.705 21.639 1.00 53.36 443 ALA A CA 1
ATOM 2795 C C . ALA A 1 369 ? 5.332 3.733 22.635 1.00 51.28 443 ALA A C 1
ATOM 2796 O O . ALA A 1 369 ? 5.621 2.563 22.291 1.00 49.37 443 ALA A O 1
ATOM 2798 N N . ILE A 1 370 ? 5.615 4.240 23.831 1.00 54.88 444 ILE A N 1
ATOM 2799 C CA . ILE A 1 370 ? 6.201 3.438 24.901 1.00 58.94 444 ILE A CA 1
ATOM 2800 C C . ILE A 1 370 ? 5.296 2.210 25.083 1.00 62.26 444 ILE A C 1
ATOM 2801 O O . ILE A 1 370 ? 5.755 1.060 24.959 1.00 61.42 444 ILE A O 1
ATOM 2806 N N . SER A 1 371 ? 4.008 2.461 25.336 1.00 63.32 445 SER A N 1
ATOM 2807 C CA . SER A 1 371 ? 3.021 1.373 25.498 1.00 63.70 445 SER A CA 1
ATOM 2808 C C . SER A 1 371 ? 3.178 0.348 24.348 1.00 64.52 445 SER A C 1
ATOM 2809 O O . SER A 1 371 ? 3.345 -0.865 24.582 1.00 62.63 445 SER A O 1
ATOM 2812 N N . ASN A 1 372 ? 3.223 0.831 23.105 1.00 60.32 446 ASN A N 1
ATOM 2813 C CA . ASN A 1 372 ? 3.381 -0.062 21.975 1.00 60.25 446 ASN A CA 1
ATOM 2814 C C . ASN A 1 372 ? 4.657 -0.870 22.059 1.00 60.14 446 ASN A C 1
ATOM 2815 O O . ASN A 1 372 ? 4.722 -1.985 21.572 1.00 60.74 446 ASN A O 1
ATOM 2820 N N . ILE A 1 373 ? 5.692 -0.274 22.639 1.00 58.54 447 ILE A N 1
ATOM 2821 C CA . ILE A 1 373 ? 7.016 -0.856 22.575 1.00 55.81 447 ILE A CA 1
ATOM 2822 C C . ILE A 1 373 ? 7.027 -1.914 23.710 1.00 55.45 447 ILE A C 1
ATOM 2823 O O . ILE A 1 373 ? 7.563 -3.012 23.529 1.00 54.23 447 ILE A O 1
ATOM 2828 N N . PHE A 1 374 ? 6.456 -1.564 24.854 1.00 55.55 448 PHE A N 1
ATOM 2829 C CA . PHE A 1 374 ? 6.293 -2.558 25.953 1.00 62.67 448 PHE A CA 1
ATOM 2830 C C . PHE A 1 374 ? 5.513 -3.747 25.477 1.00 64.36 448 PHE A C 1
ATOM 2831 O O . PHE A 1 374 ? 5.968 -4.871 25.531 1.00 69.25 448 PHE A O 1
ATOM 2839 N N . GLN A 1 375 ? 4.382 -3.465 24.880 1.00 64.13 449 GLN A N 1
ATOM 2840 C CA . GLN A 1 375 ? 3.668 -4.483 24.144 1.00 70.01 449 GLN A CA 1
ATOM 2841 C C . GLN A 1 375 ? 4.506 -5.505 23.343 1.00 70.76 449 GLN A C 1
ATOM 2842 O O . GLN A 1 375 ? 4.281 -6.723 23.494 1.00 69.39 449 GLN A O 1
ATOM 2848 N N . ALA A 1 376 ? 5.433 -5.040 22.480 1.00 64.81 450 ALA A N 1
ATOM 2849 C CA . ALA A 1 376 ? 6.311 -5.959 21.736 1.00 65.13 450 ALA A CA 1
ATOM 2850 C C . ALA A 1 376 ? 7.211 -6.748 22.676 1.00 69.67 450 ALA A C 1
ATOM 2851 O O . ALA A 1 376 ? 7.560 -7.905 22.373 1.00 68.45 450 ALA A O 1
ATOM 2853 N N . ALA A 1 377 ? 7.600 -6.101 23.786 1.00 68.01 451 ALA A N 1
ATOM 2854 C CA . ALA A 1 377 ? 8.585 -6.628 24.699 1.00 70.07 451 ALA A CA 1
ATOM 2855 C C . ALA A 1 377 ? 7.957 -7.813 25.466 1.00 76.31 451 ALA A C 1
ATOM 2856 O O . ALA A 1 377 ? 8.504 -8.909 25.440 1.00 78.27 451 ALA A O 1
ATOM 2858 N N . GLU A 1 378 ? 6.813 -7.583 26.121 1.00 77.28 452 GLU A N 1
ATOM 2859 C CA . GLU A 1 378 ? 5.918 -8.655 26.622 1.00 81.53 452 GLU A CA 1
ATOM 2860 C C . GLU A 1 378 ? 5.800 -9.853 25.667 1.00 82.54 452 GLU A C 1
ATOM 2861 O O . GLU A 1 378 ? 6.026 -10.990 26.070 1.00 81.48 452 GLU A O 1
ATOM 2867 N N . LYS A 1 379 ? 5.442 -9.600 24.406 1.00 80.04 453 LYS A N 1
ATOM 2868 C CA . LYS A 1 379 ? 5.463 -10.660 23.378 1.00 81.16 453 LYS A CA 1
ATOM 2869 C C . LYS A 1 379 ? 6.804 -11.442 23.287 1.00 79.54 453 LYS A C 1
ATOM 2870 O O . LYS A 1 379 ? 6.852 -12.544 22.769 1.00 81.70 453 LYS A O 1
ATOM 2876 N N . LEU A 1 380 ? 7.879 -10.906 23.841 1.00 77.53 454 LEU A N 1
ATOM 2877 C CA . LEU A 1 380 ? 9.175 -11.563 23.720 1.00 78.19 454 LEU A CA 1
ATOM 2878 C C . LEU A 1 380 ? 9.781 -11.967 25.066 1.00 80.12 454 LEU A C 1
ATOM 2879 O O . LEU A 1 380 ? 10.804 -12.660 25.111 1.00 80.78 454 LEU A O 1
ATOM 2884 N N . GLY A 1 381 ? 9.148 -11.514 26.151 1.00 80.53 455 GLY A N 1
ATOM 2885 C CA . GLY A 1 381 ? 9.596 -11.759 27.519 1.00 82.80 455 GLY A CA 1
ATOM 2886 C C . GLY A 1 381 ? 10.488 -10.685 28.111 1.00 83.60 455 GLY A C 1
ATOM 2887 O O . GLY A 1 381 ? 11.043 -10.893 29.197 1.00 85.03 455 GLY A O 1
ATOM 2888 N N . GLU A 1 382 ? 10.584 -9.531 27.439 1.00 91.37 456 GLU A N 1
ATOM 2889 C CA . GLU A 1 382 ? 11.670 -8.552 27.642 1.00 89.39 456 GLU A CA 1
ATOM 2890 C C . GLU A 1 382 ? 11.308 -7.366 28.499 1.00 85.99 456 GLU A C 1
ATOM 2891 O O . GLU A 1 382 ? 12.132 -6.465 28.711 1.00 82.53 456 GLU A O 1
ATOM 2897 N N . THR A 1 383 ? 10.064 -7.327 28.931 1.00 85.80 457 THR A N 1
ATOM 2898 C CA . THR A 1 383 ? 9.527 -6.194 29.668 1.00 86.87 457 THR A CA 1
ATOM 2899 C C . THR A 1 383 ? 10.493 -5.602 30.691 1.00 87.18 457 THR A C 1
ATOM 2900 O O . THR A 1 383 ? 10.606 -4.376 30.853 1.00 83.39 457 THR A O 1
ATOM 2904 N N . GLU A 1 384 ? 11.154 -6.525 31.391 1.00 89.28 458 GLU A N 1
ATOM 2905 C CA . GLU A 1 384 ? 12.161 -6.271 32.385 1.00 86.22 458 GLU A CA 1
ATOM 2906 C C . GLU A 1 384 ? 13.359 -5.508 31.780 1.00 82.43 458 GLU A C 1
ATOM 2907 O O . GLU A 1 384 ? 13.610 -4.360 32.193 1.00 77.90 458 GLU A O 1
ATOM 2913 N N . LYS A 1 385 ? 14.062 -6.140 30.816 1.00 83.22 459 LYS A N 1
ATOM 2914 C CA . LYS A 1 385 ? 15.182 -5.527 30.039 1.00 81.25 459 LYS A CA 1
ATOM 2915 C C . LYS A 1 385 ? 14.896 -4.101 29.549 1.00 77.95 459 LYS A C 1
ATOM 2916 O O . LYS A 1 385 ? 15.713 -3.180 29.766 1.00 75.83 459 LYS A O 1
ATOM 2922 N N . LEU A 1 386 ? 13.751 -3.935 28.872 1.00 75.58 460 LEU A N 1
ATOM 2923 C CA . LEU A 1 386 ? 13.289 -2.626 28.399 1.00 70.65 460 LEU A CA 1
ATOM 2924 C C . LEU A 1 386 ? 13.045 -1.670 29.578 1.00 68.16 460 LEU A C 1
ATOM 2925 O O . LEU A 1 386 ? 13.361 -0.470 29.528 1.00 62.35 460 LEU A O 1
ATOM 2930 N N . SER A 1 387 ? 12.495 -2.218 30.660 1.00 72.88 461 SER A N 1
ATOM 2931 C CA . SER A 1 387 ? 12.110 -1.402 31.810 1.00 72.84 461 SER A CA 1
ATOM 2932 C C . SER A 1 387 ? 13.330 -0.744 32.526 1.00 72.77 461 SER A C 1
ATOM 2933 O O . SER A 1 387 ? 13.269 0.418 32.943 1.00 74.77 461 SER A O 1
ATOM 2936 N N . ILE A 1 388 ? 14.436 -1.483 32.633 1.00 73.47 462 ILE A N 1
ATOM 2937 C CA . ILE A 1 388 ? 15.712 -0.975 33.174 1.00 73.83 462 ILE A CA 1
ATOM 2938 C C . ILE A 1 388 ? 16.278 0.122 32.264 1.00 73.81 462 ILE A C 1
ATOM 2939 O O . ILE A 1 388 ? 16.644 1.213 32.734 1.00 73.83 462 ILE A O 1
ATOM 2944 N N . MET A 1 389 ? 16.339 -0.174 30.963 1.00 71.33 463 MET A N 1
ATOM 2945 C CA . MET A 1 389 ? 16.750 0.807 29.946 1.00 69.83 463 MET A CA 1
ATOM 2946 C C . MET A 1 389 ? 16.030 2.122 30.181 1.00 67.42 463 MET A C 1
ATOM 2947 O O . MET A 1 389 ? 16.678 3.175 30.318 1.00 66.02 463 MET A O 1
ATOM 2952 N N . ILE A 1 390 ? 14.696 2.060 30.288 1.00 66.23 464 ILE A N 1
ATOM 2953 C CA . ILE A 1 390 ? 13.895 3.279 30.493 1.00 65.73 464 ILE A CA 1
ATOM 2954 C C . ILE A 1 390 ? 14.290 4.047 31.762 1.00 69.72 464 ILE A C 1
ATOM 2955 O O . ILE A 1 390 ? 14.323 5.294 31.775 1.00 71.50 464 ILE A O 1
ATOM 2960 N N . GLU A 1 391 ? 14.643 3.271 32.784 1.00 69.08 465 GLU A N 1
ATOM 2961 C CA . GLU A 1 391 ? 15.061 3.749 34.080 1.00 71.45 465 GLU A CA 1
ATOM 2962 C C . GLU A 1 391 ? 16.449 4.410 34.053 1.00 69.14 465 GLU A C 1
ATOM 2963 O O . GLU A 1 391 ? 16.590 5.554 34.459 1.00 66.63 465 GLU A O 1
ATOM 2969 N N . GLU A 1 392 ? 17.447 3.685 33.545 1.00 70.85 466 GLU A N 1
ATOM 2970 C CA . GLU A 1 392 ? 18.841 4.140 33.398 1.00 73.76 466 GLU A CA 1
ATOM 2971 C C . GLU A 1 392 ? 19.012 5.448 32.669 1.00 73.16 466 GLU A C 1
ATOM 2972 O O . GLU A 1 392 ? 19.934 6.180 32.961 1.00 74.88 466 GLU A O 1
ATOM 2978 N N . CYS A 1 393 ? 18.176 5.726 31.670 1.00 71.55 467 CYS A N 1
ATOM 2979 C CA . CYS A 1 393 ? 18.315 7.003 30.951 1.00 72.30 467 CYS A CA 1
ATOM 2980 C C . CYS A 1 393 ? 17.463 8.112 31.553 1.00 74.35 467 CYS A C 1
ATOM 2981 O O . CYS A 1 393 ? 17.444 9.213 31.000 1.00 75.02 467 CYS A O 1
ATOM 2984 N N . GLY A 1 394 ? 16.741 7.815 32.644 1.00 71.86 468 GLY A N 1
ATOM 2985 C CA . GLY A 1 394 ? 16.013 8.839 33.410 1.00 71.75 468 GLY A CA 1
ATOM 2986 C C . GLY A 1 394 ? 14.570 8.973 32.974 1.00 70.06 468 GLY A C 1
ATOM 2987 O O . GLY A 1 394 ? 13.920 10.011 33.193 1.00 72.41 468 GLY A O 1
ATOM 2988 N N . GLY A 1 395 ? 14.073 7.916 32.350 1.00 68.58 469 GLY A N 1
ATOM 2989 C CA . GLY A 1 395 ? 12.763 7.932 31.723 1.00 71.31 469 GLY A CA 1
ATOM 2990 C C . GLY A 1 395 ? 11.694 7.601 32.738 1.00 74.00 469 GLY A C 1
ATOM 2991 O O . GLY A 1 395 ? 10.529 7.944 32.542 1.00 73.52 469 GLY A O 1
ATOM 2992 N N . LEU A 1 396 ? 12.088 6.939 33.825 1.00 75.11 470 LEU A N 1
ATOM 2993 C CA . LEU A 1 396 ? 11.126 6.649 34.881 1.00 77.44 470 LEU A CA 1
ATOM 2994 C C . LEU A 1 396 ? 10.802 7.893 35.745 1.00 79.92 470 LEU A C 1
ATOM 2995 O O . LEU A 1 396 ? 9.646 8.124 36.082 1.00 80.31 470 LEU A O 1
ATOM 3000 N N . ASP A 1 397 ? 11.805 8.707 36.060 1.00 80.21 471 ASP A N 1
ATOM 3001 C CA . ASP A 1 397 ? 11.559 10.038 36.622 1.00 83.31 471 ASP A CA 1
ATOM 3002 C C . ASP A 1 397 ? 10.580 10.875 35.799 1.00 84.54 471 ASP A C 1
ATOM 3003 O O . ASP A 1 397 ? 9.831 11.668 36.367 1.00 87.79 471 ASP A O 1
ATOM 3008 N N . LYS A 1 398 ? 10.593 10.722 34.472 1.00 79.00 472 LYS A N 1
ATOM 3009 C CA . LYS A 1 398 ? 9.686 11.508 33.626 1.00 79.59 472 LYS A CA 1
ATOM 3010 C C . LYS A 1 398 ? 8.277 10.941 33.635 1.00 80.31 472 LYS A C 1
ATOM 3011 O O . LYS A 1 398 ? 7.314 11.693 33.706 1.00 83.02 472 LYS A O 1
ATOM 3017 N N . ILE A 1 399 ? 8.157 9.619 33.557 1.00 90.11 473 ILE A N 1
ATOM 3018 C CA . ILE A 1 399 ? 6.845 8.984 33.535 1.00 90.09 473 ILE A CA 1
ATOM 3019 C C . ILE A 1 399 ? 6.142 9.154 34.894 1.00 94.38 473 ILE A C 1
ATOM 3020 O O . ILE A 1 399 ? 4.908 9.295 34.947 1.00 95.69 473 ILE A O 1
ATOM 3025 N N . GLU A 1 400 ? 6.947 9.135 35.968 1.00 96.44 474 GLU A N 1
ATOM 3026 C CA . GLU A 1 400 ? 6.490 9.256 37.360 1.00 98.64 474 GLU A CA 1
ATOM 3027 C C . GLU A 1 400 ? 5.971 10.645 37.618 1.00 98.07 474 GLU A C 1
ATOM 3028 O O . GLU A 1 400 ? 4.835 10.800 38.042 1.00 96.26 474 GLU A O 1
ATOM 3034 N N . ALA A 1 401 ? 6.824 11.637 37.356 1.00 97.86 475 ALA A N 1
ATOM 3035 C CA . ALA A 1 401 ? 6.488 13.055 37.442 1.00 99.62 475 ALA A CA 1
ATOM 3036 C C . ALA A 1 401 ? 5.314 13.478 36.544 1.00 100.61 475 ALA A C 1
ATOM 3037 O O . ALA A 1 401 ? 4.775 14.581 36.702 1.00 102.69 475 ALA A O 1
ATOM 3039 N N . LEU A 1 402 ? 4.909 12.612 35.615 1.00 99.97 476 LEU A N 1
ATOM 3040 C CA . LEU A 1 402 ? 3.761 12.918 34.733 1.00 100.47 476 LEU A CA 1
ATOM 3041 C C . LEU A 1 402 ? 2.410 12.495 35.302 1.00 100.99 476 LEU A C 1
ATOM 3042 O O . LEU A 1 402 ? 1.363 12.666 34.656 1.00 99.21 476 LEU A O 1
ATOM 3047 N N . GLN A 1 403 ? 2.441 11.923 36.496 1.00 103.99 477 GLN A N 1
ATOM 3048 C CA . GLN A 1 403 ? 1.203 11.605 37.188 1.00 105.93 477 GLN A CA 1
ATOM 3049 C C . GLN A 1 403 ? 0.695 12.816 37.988 1.00 108.87 477 GLN A C 1
ATOM 3050 O O . GLN A 1 403 ? -0.458 12.828 38.404 1.00 111.29 477 GLN A O 1
ATOM 3056 N N . ARG A 1 404 ? 1.553 13.832 38.171 1.00 109.70 478 ARG A N 1
ATOM 3057 C CA . ARG A 1 404 ? 1.149 15.157 38.696 1.00 110.48 478 ARG A CA 1
ATOM 3058 C C . ARG A 1 404 ? 0.760 16.131 37.542 1.00 109.45 478 ARG A C 1
ATOM 3059 O O . ARG A 1 404 ? 0.983 17.336 37.608 1.00 110.83 478 ARG A O 1
ATOM 3067 N N . HIS A 1 405 ? 0.148 15.582 36.500 1.00 106.56 479 HIS A N 1
ATOM 3068 C CA . HIS A 1 405 ? -0.150 16.312 35.275 1.00 106.83 479 HIS A CA 1
ATOM 3069 C C . HIS A 1 405 ? -1.649 16.337 35.131 1.00 107.41 479 HIS A C 1
ATOM 3070 O O . HIS A 1 405 ? -2.318 15.295 35.035 1.00 103.39 479 HIS A O 1
ATOM 3077 N N . GLU A 1 406 ? -2.206 17.539 35.143 1.00 112.26 480 GLU A N 1
ATOM 3078 C CA . GLU A 1 406 ? -3.672 17.677 35.148 1.00 116.02 480 GLU A CA 1
ATOM 3079 C C . GLU A 1 406 ? -4.268 17.575 33.728 1.00 113.18 480 GLU A C 1
ATOM 3080 O O . GLU A 1 406 ? -5.248 18.240 33.382 1.00 113.81 480 GLU A O 1
ATOM 3086 N N . ASN A 1 407 ? -3.640 16.742 32.907 1.00 107.79 481 ASN A N 1
ATOM 3087 C CA . ASN A 1 407 ? -4.342 16.150 31.792 1.00 105.99 481 ASN A CA 1
ATOM 3088 C C . ASN A 1 407 ? -4.628 14.719 32.210 1.00 106.19 481 ASN A C 1
ATOM 3089 O O . ASN A 1 407 ? -3.725 14.010 32.654 1.00 104.06 481 ASN A O 1
ATOM 3094 N N . GLU A 1 408 ? -5.894 14.322 32.116 1.00 109.72 482 GLU A N 1
ATOM 3095 C CA . GLU A 1 408 ? -6.334 12.982 32.541 1.00 110.71 482 GLU A CA 1
ATOM 3096 C C . GLU A 1 408 ? -5.785 11.866 31.640 1.00 104.96 482 GLU A C 1
ATOM 3097 O O . GLU A 1 408 ? -5.365 10.816 32.142 1.00 100.90 482 GLU A O 1
ATOM 3103 N N . SER A 1 409 ? -5.780 12.101 30.324 1.00 100.97 483 SER A N 1
ATOM 3104 C CA . SER A 1 409 ? -5.175 11.159 29.379 1.00 98.26 483 SER A CA 1
ATOM 3105 C C . SER A 1 409 ? -3.713 10.914 29.726 1.00 94.40 483 SER A C 1
ATOM 3106 O O . SER A 1 409 ? -3.277 9.766 29.825 1.00 89.32 483 SER A O 1
ATOM 3109 N N . VAL A 1 410 ? -2.974 12.005 29.933 1.00 94.35 484 VAL A N 1
ATOM 3110 C CA . VAL A 1 410 ? -1.560 11.930 30.302 1.00 94.75 484 VAL A CA 1
ATOM 3111 C C . VAL A 1 410 ? -1.370 11.005 31.502 1.00 94.94 484 VAL A C 1
ATOM 3112 O O . VAL A 1 410 ? -0.922 9.858 31.336 1.00 89.84 484 VAL A O 1
ATOM 3116 N N . TYR A 1 411 ? -1.749 11.477 32.697 1.00 100.37 485 TYR A N 1
ATOM 3117 C CA . TYR A 1 411 ? -1.445 10.718 33.927 1.00 99.74 485 TYR A CA 1
ATOM 3118 C C . TYR A 1 411 ? -2.228 9.428 34.147 1.00 93.92 485 TYR A C 1
ATOM 3119 O O . TYR A 1 411 ? -1.799 8.594 34.938 1.00 92.12 485 TYR A O 1
ATOM 3128 N N . LYS A 1 412 ? -3.306 9.227 33.391 1.00 91.79 486 LYS A N 1
ATOM 3129 C CA . LYS A 1 412 ? -3.900 7.885 33.277 1.00 90.93 486 LYS A CA 1
ATOM 3130 C C . LYS A 1 412 ? -2.916 6.892 32.641 1.00 87.12 486 LYS A C 1
ATOM 3131 O O . LYS A 1 412 ? -2.420 5.988 33.320 1.00 86.67 486 LYS A O 1
ATOM 3137 N N . ALA A 1 413 ? -2.594 7.104 31.364 1.00 85.95 487 ALA A N 1
ATOM 3138 C CA . ALA A 1 413 ? -1.450 6.465 30.691 1.00 82.89 487 ALA A CA 1
ATOM 3139 C C . ALA A 1 413 ? -0.161 6.281 31.538 1.00 80.96 487 ALA A C 1
ATOM 3140 O O . ALA A 1 413 ? 0.331 5.158 31.601 1.00 78.60 487 ALA A O 1
ATOM 3142 N N . SER A 1 414 ? 0.369 7.333 32.185 1.00 81.04 488 SER A N 1
ATOM 3143 C CA . SER A 1 414 ? 1.580 7.178 33.058 1.00 84.16 488 SER A CA 1
ATOM 3144 C C . SER A 1 414 ? 1.372 6.131 34.146 1.00 85.92 488 SER A C 1
ATOM 3145 O O . SER A 1 414 ? 2.086 5.129 34.211 1.00 85.16 488 SER A O 1
ATOM 3148 N N . LEU A 1 415 ? 0.380 6.383 35.002 1.00 89.19 489 LEU A N 1
ATOM 3149 C CA . LEU A 1 415 ? -0.031 5.444 36.028 1.00 88.92 489 LEU A CA 1
ATOM 3150 C C . LEU A 1 415 ? -0.094 4.038 35.447 1.00 87.20 489 LEU A C 1
ATOM 3151 O O . LEU A 1 415 ? 0.569 3.139 35.936 1.00 84.31 489 LEU A O 1
ATOM 3156 N N . ASN A 1 416 ? -0.875 3.869 34.385 1.00 87.79 490 ASN A N 1
ATOM 3157 C CA . ASN A 1 416 ? -0.931 2.605 33.668 1.00 90.21 490 ASN A CA 1
ATOM 3158 C C . ASN A 1 416 ? 0.454 1.935 33.510 1.00 91.17 490 ASN A C 1
ATOM 3159 O O . ASN A 1 416 ? 0.614 0.775 33.910 1.00 93.12 490 ASN A O 1
ATOM 3164 N N . LEU A 1 417 ? 1.445 2.665 32.958 1.00 88.09 491 LEU A N 1
ATOM 3165 C CA . LEU A 1 417 ? 2.825 2.156 32.762 1.00 83.67 491 LEU A CA 1
ATOM 3166 C C . LEU A 1 417 ? 3.603 1.982 34.082 1.00 84.91 491 LEU A C 1
ATOM 3167 O O . LEU A 1 417 ? 4.368 1.010 34.240 1.00 83.61 491 LEU A O 1
ATOM 3172 N 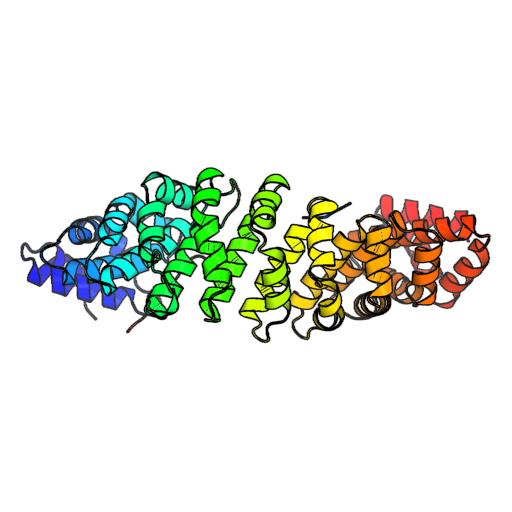N . ILE A 1 418 ? 3.439 2.961 34.983 1.00 86.14 492 ILE A N 1
ATOM 3173 C CA . ILE A 1 418 ? 4.104 3.020 36.282 1.00 89.72 492 ILE A CA 1
ATOM 3174 C C . ILE A 1 418 ? 3.803 1.797 37.143 1.00 94.71 492 ILE A C 1
ATOM 3175 O O . ILE A 1 418 ? 4.706 1.291 37.808 1.00 98.42 492 ILE A O 1
ATOM 3180 N N . GLU A 1 419 ? 2.553 1.323 37.155 1.00 99.16 493 GLU A N 1
ATOM 3181 C CA . GLU A 1 419 ? 2.331 -0.040 37.646 1.00 103.89 493 GLU A CA 1
ATOM 3182 C C . GLU A 1 419 ? 2.743 -0.970 36.533 1.00 101.55 493 GLU A C 1
ATOM 3183 O O . GLU A 1 419 ? 3.899 -1.379 36.523 1.00 103.49 493 GLU A O 1
ATOM 3189 N N . LYS A 1 420 ? 1.846 -1.234 35.574 1.00 96.79 494 LYS A N 1
ATOM 3190 C CA . LYS A 1 420 ? 1.979 -2.363 34.606 1.00 94.14 494 LYS A CA 1
ATOM 3191 C C . LYS A 1 420 ? 3.406 -2.950 34.378 1.00 94.27 494 LYS A C 1
ATOM 3192 O O . LYS A 1 420 ? 3.542 -4.164 34.174 1.00 95.88 494 LYS A O 1
ATOM 3198 N N . TYR A 1 421 ? 4.447 -2.098 34.435 1.00 92.20 495 TYR A N 1
ATOM 3199 C CA . TYR A 1 421 ? 5.824 -2.460 34.036 1.00 87.54 495 TYR A CA 1
ATOM 3200 C C . TYR A 1 421 ? 6.924 -2.103 35.035 1.00 88.94 495 TYR A C 1
ATOM 3201 O O . TYR A 1 421 ? 8.038 -2.653 34.951 1.00 87.39 495 TYR A O 1
ATOM 3210 N N . PHE A 1 422 ? 6.612 -1.162 35.935 1.00 89.75 496 PHE A N 1
ATOM 3211 C CA . PHE A 1 422 ? 7.506 -0.731 37.016 1.00 92.60 496 PHE A CA 1
ATOM 3212 C C . PHE A 1 422 ? 6.856 -1.045 38.377 1.00 93.65 496 PHE A C 1
ATOM 3213 O O . PHE A 1 422 ? 7.525 -1.311 39.371 1.00 93.76 496 PHE A O 1
ATOM 3221 N N . LEU B 2 52 ? -4.107 5.565 10.453 1.00 89.99 118 LEU B N 1
ATOM 3222 C CA . LEU B 2 52 ? -3.531 6.702 11.201 1.00 84.26 118 LEU B CA 1
ATOM 3223 C C . LEU B 2 52 ? -2.824 7.755 10.323 1.00 80.48 118 LEU B C 1
ATOM 3224 O O . LEU B 2 52 ? -1.991 8.510 10.857 1.00 77.84 118 LEU B O 1
ATOM 3229 N N . LYS B 2 53 ? -3.123 7.838 9.006 1.00 80.53 119 LYS B N 1
ATOM 3230 C CA . LYS B 2 53 ? -2.477 8.888 8.128 1.00 77.30 119 LYS B CA 1
ATOM 3231 C C . LYS B 2 53 ? -2.998 10.257 8.582 1.00 76.74 119 LYS B C 1
ATOM 3232 O O . LYS B 2 53 ? -4.137 10.328 9.105 1.00 80.85 119 LYS B O 1
ATOM 3238 N N . ARG B 2 54 ? -2.194 11.315 8.422 1.00 73.11 120 ARG B N 1
ATOM 3239 C CA . ARG B 2 54 ? -2.531 12.684 8.925 1.00 73.31 120 ARG B CA 1
ATOM 3240 C C . ARG B 2 54 ? -2.303 13.795 7.845 1.00 73.68 120 ARG B C 1
ATOM 3241 O O . ARG B 2 54 ? -1.136 14.191 7.619 1.00 71.47 120 ARG B O 1
ATOM 3249 N N . LYS B 2 55 ? -3.407 14.301 7.235 1.00 76.16 121 LYS B N 1
ATOM 3250 C CA . LYS B 2 55 ? -3.400 15.214 6.034 1.00 77.50 121 LYS B CA 1
ATOM 3251 C C . LYS B 2 55 ? -3.019 16.695 6.240 1.00 80.21 121 LYS B C 1
ATOM 3252 O O . LYS B 2 55 ? -2.866 17.159 7.379 1.00 83.11 121 LYS B O 1
ATOM 3258 N N . LEU B 2 85 ? 4.510 30.812 -2.473 1.00 94.79 151 LEU B N 1
ATOM 3259 C CA . LEU B 2 85 ? 4.361 31.092 -3.895 1.00 89.24 151 LEU B CA 1
ATOM 3260 C C . LEU B 2 85 ? 3.541 32.393 -4.294 1.00 86.36 151 LEU B C 1
ATOM 3261 O O . LEU B 2 85 ? 3.578 32.840 -5.461 1.00 89.96 151 LEU B O 1
ATOM 3266 N N . LYS B 2 86 ? 2.822 33.024 -3.369 1.00 81.14 152 LYS B N 1
ATOM 3267 C CA . LYS B 2 86 ? 2.281 34.388 -3.675 1.00 68.74 152 LYS B CA 1
ATOM 3268 C C . LYS B 2 86 ? 0.908 34.341 -4.369 1.00 54.92 152 LYS B C 1
ATOM 3269 O O . LYS B 2 86 ? 0.834 33.928 -5.546 1.00 48.79 152 LYS B O 1
ATOM 3275 N N . LEU B 2 87 ? -0.135 34.728 -3.613 1.00 48.00 153 LEU B N 1
ATOM 3276 C CA . LEU B 2 87 ? -1.537 34.709 -4.053 1.00 46.52 153 LEU B CA 1
ATOM 3277 C C . LEU B 2 87 ? -1.681 35.691 -5.204 1.00 42.17 153 LEU B C 1
ATOM 3278 O O . LEU B 2 87 ? -2.363 35.371 -6.166 1.00 38.66 153 LEU B O 1
ATOM 3283 N N . LYS B 2 88 ? -1.063 36.872 -5.097 1.00 33.04 154 LYS B N 1
ATOM 3284 C CA . LYS B 2 88 ? -1.371 37.960 -6.023 1.00 34.77 154 LYS B CA 1
ATOM 3285 C C . LYS B 2 88 ? -0.043 38.681 -6.272 1.00 37.16 154 LYS B C 1
ATOM 3286 O O . LYS B 2 88 ? 0.846 38.600 -5.430 1.00 35.77 154 LYS B O 1
ATOM 3292 N N . ARG B 2 89 ? 0.114 39.276 -7.446 1.00 34.61 155 ARG B N 1
ATOM 3293 C CA . ARG B 2 89 ? 1.414 39.911 -7.843 1.00 39.68 155 ARG B CA 1
ATOM 3294 C C . ARG B 2 89 ? 1.085 41.170 -8.628 1.00 35.02 155 ARG B C 1
ATOM 3295 O O . ARG B 2 89 ? 0.376 41.130 -9.630 1.00 34.34 155 ARG B O 1
ATOM 3303 N N . ALA B 2 90 ? 1.610 42.277 -8.174 1.00 37.20 156 ALA B N 1
ATOM 3304 C CA . ALA B 2 90 ? 1.566 43.519 -8.916 1.00 36.53 156 ALA B CA 1
ATOM 3305 C C . ALA B 2 90 ? 2.632 43.420 -10.034 1.00 40.45 156 ALA B C 1
ATOM 3306 O O . ALA B 2 90 ? 3.694 42.794 -9.839 1.00 36.91 156 ALA B O 1
ATOM 3308 N N . ARG B 2 91 ? 2.376 44.006 -11.206 1.00 34.84 157 ARG B N 1
ATOM 3309 C CA . ARG B 2 91 ? 3.478 44.269 -12.166 1.00 39.69 157 ARG B CA 1
ATOM 3310 C C . ARG B 2 91 ? 4.173 45.628 -11.874 1.00 43.23 157 ARG B C 1
ATOM 3311 O O . ARG B 2 91 ? 3.560 46.735 -12.070 1.00 41.46 157 ARG B O 1
ATOM 3319 N N . LEU B 2 92 ? 5.401 45.553 -11.334 1.00 46.64 158 LEU B N 1
ATOM 3320 C CA . LEU B 2 92 ? 6.206 46.767 -10.984 1.00 53.35 158 LEU B CA 1
ATOM 3321 C C . LEU B 2 92 ? 6.963 47.352 -12.203 1.00 57.32 158 LEU B C 1
ATOM 3322 O O . LEU B 2 92 ? 7.120 46.670 -13.227 1.00 56.07 158 LEU B O 1
ATOM 3327 N N . ALA B 2 93 ? 7.365 48.616 -12.143 1.00 62.01 159 ALA B N 1
ATOM 3328 C CA . ALA B 2 93 ? 8.117 49.257 -13.281 1.00 75.09 159 ALA B CA 1
ATOM 3329 C C . ALA B 2 93 ? 9.512 48.598 -13.489 1.00 82.24 159 ALA B C 1
ATOM 3330 O O . ALA B 2 93 ? 10.101 48.229 -12.474 1.00 90.65 159 ALA B O 1
ATOM 3332 N N . ASP B 2 94 ? 10.075 48.384 -14.709 1.00 93.11 160 ASP B N 1
ATOM 3333 C CA . ASP B 2 94 ? 9.507 48.477 -16.088 1.00 90.82 160 ASP B CA 1
ATOM 3334 C C . ASP B 2 94 ? 9.653 49.841 -16.773 1.00 99.69 160 ASP B C 1
ATOM 3335 O O . ASP B 2 94 ? 8.653 50.476 -17.124 1.00 93.79 160 ASP B O 1
#

Organism: Mus musculus (NCBI:txid10090)

CATH classification: 1.25.10.10

B-factor: mean 48.14, std 20.65, range [20.71, 130.7]

Foldseek 3Di:
DDDLVCLLVQCPDPDVVSVLVSLLVLLVLLPDDPDRPLVSCLVSVCLLSLLVQLPPLVCVSSVLSSLSSLLSQLQDAPVSVVSNVVSVNLLSLLVQCPPPPLSNVLSSLSSLLSQLQNADVSLQVSVVSPNQVSLVVVCPDPANVVDDPVSLLSSLSSVLSNQAYPPPGHDPVSCLSSQVVLLVLCPHPDVSSVLSSLSSLLSQLQDAQVSLVSNVVVVCLLSLLVQCPDPDPSSVLSSLSNLLSQLLHALVSVVSNVVSPNLLSLVCQCVPPPQSSVQSSLLSLLSQLLHAQVSLVSCVVSVCLLSLLVCLQDGPVSSVLSSLSSQLSNLVHYDLVSLVVSVVSPNQLSLLVVLPDPDVSSLLSSLSNLVSSCVSCVVVVRLQVVLVVCVVSPSLVSLVVQLVPPPCSRNVSSVCCNPVRD/DDDDPDPDDDDDDD

Solvent-accessible surface area: 18741 Å² total; per-residue (Å²): 176,104,58,32,136,74,0,37,156,11,0,87,35,161,77,70,102,42,20,21,83,0,0,57,7,0,25,102,16,2,3,101,124,160,141,34,28,17,76,63,0,44,177,40,44,2,8,82,79,0,20,62,4,2,57,80,113,148,13,24,71,0,11,29,8,0,0,7,0,0,0,2,0,0,22,21,85,66,123,21,0,94,22,0,19,89,25,31,0,2,67,23,0,23,84,10,2,89,22,126,73,67,83,0,3,33,0,0,1,27,0,0,0,0,0,0,0,35,18,20,82,34,0,32,61,0,27,179,76,37,0,6,95,38,0,27,64,44,0,80,40,147,75,12,72,110,38,69,63,37,26,3,76,9,0,0,6,0,0,0,0,0,2,33,45,100,141,82,28,5,46,101,109,2,2,80,71,1,0,71,12,0,28,86,0,0,110,24,126,16,62,92,1,22,8,16,0,0,55,0,0,3,37,8,0,48,13,86,48,129,39,0,62,24,0,3,154,81,51,0,4,81,21,0,14,147,9,2,49,27,136,68,79,86,4,11,31,0,0,1,81,0,0,0,9,0,0,6,5,54,49,115,7,0,32,101,0,9,104,31,33,0,1,71,30,0,40,71,5,2,87,29,130,81,73,44,0,33,63,16,0,0,32,0,0,0,0,0,0,19,11,84,84,70,0,0,69,49,0,25,106,71,29,0,0,67,65,0,21,37,6,1,65,175,26,73,69,122,1,20,51,28,0,0,50,0,0,13,3,0,5,60,27,11,51,39,139,10,10,71,69,0,28,167,33,35,0,6,96,12,0,0,80,15,5,66,25,216,34,72,87,0,4,53,8,0,3,84,0,0,43,30,4,0,101,5,10,90,152,100,66,69,34,118,146,8,10,85,79,0,93,134,38,24,0,32,100,59,0,77,44,16,45,199,41,162,41,99,58,0,91,137,37,0,90,79,6,35,100,137,32,78,138,54,59,136,70,135,92,31,59,42,41,81,75,123

Secondary structure (DSSP, 8-state):
---HHHHHHHHTSS-HHHHHHHHHHHHHHHT-SS---HHHHHHTTHHHHHHHHHT-TT-HHHHHHHHHHHHHHHTS-HHHHHHHHHTTHHHHHHHHTT-S-HHHHHHHHHHHHHHHHT-HHHHHHHHHTT-HHHHHHHT-SS-GGGS-HHHHHHHHHHHHHHT---SSPPPHHHHHHHHHHHHHHTT-S-HHHHHHHHHHHHHHTSS-HHHHHHHHTTT-HHHHHHHHT-S-HHHHHHHHHHHHHHTTS-HHHHHHHHHTTGGGGHHHHTT-SSHHHHHHHHHHHHHHTTS-HHHHHHHHHTTHHHHHHHHHHSS-HHHHHHHHHHHHHHHHHS-HHHHHHHHHTT-HHHHHHGGGSS-HHHHHHHHHHHHHHHHHHHTTT-HHHHHHHHHHTTHHHHHHHGGG-S-HHHHHHHHHHHHHT-/------S-------

GO terms:
  GO:0010494 cytoplasmic stress granule (C, IDA)
  GO:0005515 protein binding (F, IPI)
  GO:0061608 nuclear import signal receptor activity (F, IDA)
  GO:0006606 protein import into nucleus (P, IDA)
  GO:1903902 positive regulation of viral life cycle (P, IMP)
  GO:0075506 entry of viral genome into host nucleus through nuclear pore complex via importin (P, IMP)
  GO:0005654 nucleoplasm (C, TAS)
  GO:0005829 cytosol (C, TAS)
  GO:0140297 DNA-binding transcription factor binding (F, IPI)
  GO:0098978 glutamatergic synapse (C, IDA)
  GO:0098978 glutamatergic synapse (C, IMP)
  GO:0014069 postsynaptic density (C, IDA)
  GO:0099527 postsynapse to nucleus signaling pathway (P, IDA)
  GO:0099527 postsynapse to nucleus signaling pathway (P, IMP)
  GO:0014069 postsynaptic density (C, IEP)

Radius of gyration: 27.72 Å; Cα contacts (8 Å, |Δi|>4): 657; chains: 2; bounding box: 37×77×71 Å

InterPro domains:
  IPR000225 Armadillo [PF00514] (109-149)
  IPR000225 Armadillo [PF00514] (151-190)
  IPR000225 Armadillo [PF00514] (248-280)
  IPR000225 Armadillo [PF00514] (283-321)
  IPR000225 Armadillo [PF00514] (324-364)
  IPR000225 Armadillo [PF00514] (367-405)
  IPR000225 Armadillo [PF00514] (410-447)
  IPR000225 Armadillo [PS50176] (119-162)
  IPR000225 Armadillo [PS50176] (162-204)
  IPR000225 Armadillo [PS50176] (204-230)
  IPR000225 Armadillo [PS50176] (251-293)
  IPR000225 Armadillo [PS50176] (293-335)
  IPR000225 Armadillo [PS50176] (335-377)
  IPR000225 Armadillo [SM00185] (108-149)
  IPR000225 Armadillo [SM00185] (151-191)
  IPR000225 Armadillo [SM00185] (193-231)
  IPR000225 Armadillo [SM00185] (241-280)
  IPR000225 Armadillo [SM00185] (282-322)
  IPR000225 Armadillo [SM00185] (324-364)
  IPR000225 Armadillo [SM00185] (366-406)

Sequence (436 aa):
NWSVEDIVKGINSNNLESQLQATQAARKLLSREKQPPIDNIIRAGLIPKFVSFLGKTDCSPIQFESAWALTNIASGTSEQTKAVVDGGAIPAFISLLASPHAHISEQAVWALGNIAGDGSAFRDLVIKHGAIDPLLALLAVPDLSTLACGYLRNLTWTLSNLCRNKNPAPPLDAVEQILPTLVRLLHHNDPEVLADSCWAISYLTDGPNERIEMVVKKGVVPQLVKLLGATELPIVTPALRAIGNIVTGTDEQTQKVIDAGALAVFPSLLTNPKTNIQKEATWTMSNITAGRQDQIQQVVNHGLVPFLVGVLSKADFKTQKEAAWAITNYTSGGTVEQIVYLVHCGIIEPLMNLLSAKDTKIIQVILDAISNIFQAAEKLGETEKLSIMIEECGGLDKIEALQRHENESVYKASLNLIEKYFLKRKLKLKRARLAD

Nearest PDB structures (foldseek):
  6d7n-assembly1_B  TM=1.001E+00  e=1.039E-52  Panicum virgatum
  6d7m-assembly1_B  TM=1.000E+00  e=4.596E-52  Mus musculus
  6p6e-assembly1_A  TM=1.000E+00  e=6.666E-52  Mus musculus
  5gxw-assembly1_A  TM=1.001E+00  e=1.141E-51  Mus musculus
  3tpo-assembly1_A  TM=1.001E+00  e=5.048E-51  Mus musculus